Protein AF-0000000077129316 (afdb_homodimer)

Solvent-accessible surface area (backbone atoms only — not comparable to full-atom values): 23374 Å² total; per-residue (Å²): 130,84,72,77,82,68,62,64,57,57,51,45,49,50,49,18,53,50,47,42,53,47,41,49,47,36,53,72,68,58,65,62,60,47,60,69,57,19,52,53,37,31,63,49,48,45,65,70,37,45,63,59,32,37,52,39,28,24,30,49,26,36,42,50,39,54,54,48,51,60,60,28,46,76,72,67,43,60,66,49,45,25,17,53,50,45,46,47,33,35,72,48,49,32,31,49,52,39,42,51,44,37,24,29,46,49,22,16,46,44,6,24,52,38,9,49,32,36,58,69,45,48,53,60,52,38,48,72,72,70,44,58,59,55,46,69,60,40,42,19,44,22,52,20,34,16,57,42,32,25,56,50,26,55,54,23,43,53,42,12,51,51,36,22,39,50,46,37,33,76,74,68,68,40,55,54,65,52,32,52,51,20,19,60,71,64,49,50,73,63,41,55,51,50,24,32,51,50,11,29,53,38,20,32,51,27,31,30,39,7,42,32,32,3,62,65,27,55,70,54,50,65,19,22,29,49,24,20,26,48,26,28,41,51,33,55,46,47,46,32,53,52,46,32,53,51,47,63,71,78,101,129,85,72,74,65,73,60,71,61,59,58,47,50,52,48,18,54,49,47,43,53,48,41,50,47,35,54,71,67,57,62,62,60,48,60,70,55,19,52,53,37,31,63,48,50,43,66,71,37,45,63,59,32,37,54,39,27,25,30,48,26,35,42,51,39,54,54,48,50,61,59,29,46,75,73,68,43,60,66,49,44,26,17,52,50,43,45,47,33,35,71,46,48,31,33,48,50,40,42,52,44,37,24,27,46,50,21,18,46,46,6,23,52,38,9,49,32,36,57,70,45,48,55,60,51,39,49,71,72,70,41,57,58,57,46,69,59,39,42,20,43,22,53,21,34,17,58,42,33,25,54,50,25,54,53,22,41,53,42,12,50,50,36,22,39,52,47,36,32,77,73,66,68,41,56,52,63,53,33,52,52,21,19,60,71,63,47,50,73,62,42,56,50,50,24,32,50,51,11,29,53,39,19,31,52,28,31,29,38,6,42,32,33,3,64,66,28,54,70,55,49,65,19,21,28,50,26,21,24,48,26,28,41,50,34,57,45,48,46,35,53,51,47,33,53,50,47,61,70,77,100

Organism: Micromonas pusilla (strain CCMP1545) (NCBI:txid564608)

pLDDT: mean 88.72, std 12.31, range [22.89, 98.31]

InterPro domains:
  IPR003453 ABC transport permease subunit MlaE, proteobacteria [TIGR00056] (14-251)
  IPR030802 ABC transporter permease MalE [PF02405] (39-249)
  IPR030802 ABC transporter permease MalE [PTHR30188] (3-251)

Structure (mmCIF, N/CA/C/O backbone):
data_AF-0000000077129316-model_v1
#
loop_
_entity.id
_entity.type
_entity.pdbx_description
1 polymer 'ATP-binding cassette superfamily'
#
loop_
_atom_site.group_PDB
_atom_site.id
_atom_site.type_symbol
_atom_site.label_atom_id
_atom_site.label_alt_id
_atom_site.label_comp_id
_atom_site.label_asym_id
_atom_site.label_entity_id
_atom_site.label_seq_id
_atom_site.pdbx_PDB_ins_code
_atom_site.Cartn_x
_atom_site.Cartn_y
_atom_site.Cartn_z
_atom_site.occupancy
_atom_site.B_iso_or_equiv
_atom_site.auth_seq_id
_atom_site.auth_comp_id
_atom_site.auth_asym_id
_atom_site.auth_atom_id
_atom_site.pdbx_PDB_model_num
ATOM 1 N N . LEU A 1 1 ? 2.566 14.398 36 1 24.39 1 LEU A N 1
ATOM 2 C CA . LEU A 1 1 ? 1.622 13.336 35.688 1 24.39 1 LEU A CA 1
ATOM 3 C C . LEU A 1 1 ? 1.562 13.078 34.188 1 24.39 1 LEU A C 1
ATOM 5 O O . LEU A 1 1 ? 1.204 13.969 33.406 1 24.39 1 LEU A O 1
ATOM 9 N N . ASN A 1 2 ? 2.455 12.398 33.594 1 27.98 2 ASN A N 1
ATOM 10 C CA . ASN A 1 2 ? 2.764 12.125 32.188 1 27.98 2 ASN A CA 1
ATOM 11 C C . ASN A 1 2 ? 1.556 11.555 31.438 1 27.98 2 ASN A C 1
ATOM 13 O O . ASN A 1 2 ? 1.04 10.5 31.812 1 27.98 2 ASN A O 1
ATOM 17 N N . GLU A 1 3 ? 0.613 12.352 31.188 1 29.86 3 GLU A N 1
ATOM 18 C CA . GLU A 1 3 ? -0.755 12.078 30.75 1 29.86 3 GLU A CA 1
ATOM 19 C C . GLU A 1 3 ? -0.796 10.969 29.719 1 29.86 3 GLU A C 1
ATOM 21 O O . GLU A 1 3 ? -0.114 11.047 28.688 1 29.86 3 GLU A O 1
ATOM 26 N N . TRP A 1 4 ? -0.824 9.859 30.078 1 33.97 4 TRP A N 1
ATOM 27 C CA . TRP A 1 4 ? -1.091 8.633 29.344 1 33.97 4 TRP A CA 1
ATOM 28 C C . TRP A 1 4 ? -1.929 8.914 28.094 1 33.97 4 TRP A C 1
ATOM 30 O O . TRP A 1 4 ? -3.029 9.461 28.188 1 33.97 4 TRP A O 1
ATOM 40 N N . GLU A 1 5 ? -1.495 9.523 27.094 1 37.78 5 GLU A N 1
ATOM 41 C CA . GLU A 1 5 ? -2.133 9.805 25.812 1 37.78 5 GLU A CA 1
ATOM 42 C C . GLU A 1 5 ? -2.736 8.547 25.203 1 37.78 5 GLU A C 1
ATOM 44 O O . GLU A 1 5 ? -2.086 7.855 24.406 1 37.78 5 GLU A O 1
ATOM 49 N N . PRO A 1 6 ? -2.916 7.438 25.875 1 42.78 6 PRO A N 1
ATOM 50 C CA . PRO A 1 6 ? -3.541 6.18 25.469 1 42.78 6 PRO A CA 1
ATOM 51 C C . PRO A 1 6 ? -4.766 6.391 24.578 1 42.78 6 PRO A C 1
ATOM 53 O O . PRO A 1 6 ? -4.926 5.699 23.562 1 42.78 6 PRO A O 1
ATOM 56 N N . PRO A 1 7 ? -6.148 6.824 25.016 1 55.03 7 PRO A N 1
ATOM 57 C CA . PRO A 1 7 ? -7.613 6.754 24.984 1 55.03 7 PRO A CA 1
ATOM 58 C C . PRO A 1 7 ? -8.211 7.395 23.75 1 55.03 7 PRO A C 1
ATOM 60 O O . PRO A 1 7 ? -9.328 7.051 23.344 1 55.03 7 PRO A O 1
ATOM 63 N N . LYS A 1 8 ? -7.562 8.258 23.297 1 68.94 8 LYS A N 1
ATOM 64 C CA . LYS A 1 8 ? -8.125 9.023 22.188 1 68.94 8 LYS A CA 1
ATOM 65 C C . LYS A 1 8 ? -8.219 8.164 20.922 1 68.94 8 LYS A C 1
ATOM 67 O O . LYS A 1 8 ? -9.203 8.25 20.188 1 68.94 8 LYS A O 1
ATOM 72 N N . PHE A 1 9 ? -7.25 7.125 20.891 1 72.56 9 PHE A N 1
ATOM 73 C CA . PHE A 1 9 ? -7.238 6.266 19.703 1 72.56 9 PHE A CA 1
ATOM 74 C C . PHE A 1 9 ? -8.438 5.324 19.719 1 72.56 9 PHE A C 1
ATOM 76 O O . PHE A 1 9 ? -9.086 5.129 18.688 1 72.56 9 PHE A O 1
ATOM 83 N N . VAL A 1 10 ? -8.758 4.773 20.859 1 71.06 10 VAL A N 1
ATOM 84 C CA . VAL A 1 10 ? -9.875 3.842 20.984 1 71.06 10 VAL A CA 1
ATOM 85 C C . VAL A 1 10 ? -11.188 4.57 20.688 1 71.06 10 VAL A C 1
ATOM 87 O O . VAL A 1 10 ? -12.039 4.055 19.969 1 71.06 10 VAL A O 1
ATOM 90 N N . TRP A 1 11 ? -11.211 5.715 21.234 1 72.06 11 TRP A N 1
ATOM 91 C CA . TRP A 1 11 ? -12.43 6.496 21.031 1 72.06 11 TRP A CA 1
ATOM 92 C C . TRP A 1 11 ? -12.578 6.883 19.562 1 72.06 11 TRP A C 1
ATOM 94 O O . TRP A 1 11 ? -13.688 6.832 19.016 1 72.06 11 TRP A O 1
ATOM 104 N N . ARG A 1 12 ? -11.539 7.207 18.953 1 81.75 12 ARG A N 1
ATOM 105 C CA . ARG A 1 12 ? -11.594 7.609 17.562 1 81.75 12 ARG A CA 1
ATOM 106 C C . ARG A 1 12 ? -11.945 6.426 16.656 1 81.75 12 ARG A C 1
ATOM 108 O O . ARG A 1 12 ? -12.68 6.578 15.68 1 81.75 12 ARG A O 1
ATOM 115 N N . THR A 1 13 ? -11.453 5.309 17.125 1 77.12 13 THR A N 1
ATOM 116 C CA . THR A 1 13 ? -11.758 4.105 16.375 1 77.12 13 THR A CA 1
ATOM 117 C C . THR A 1 13 ? -13.227 3.721 16.516 1 77.12 13 THR A C 1
ATOM 119 O O . THR A 1 13 ? -13.883 3.355 15.547 1 77.12 13 THR A O 1
ATOM 122 N N . LEU A 1 14 ? -13.68 3.84 17.719 1 74.75 14 LEU A N 1
ATOM 123 C CA . LEU A 1 14 ? -15.086 3.553 17.969 1 74.75 14 LEU A CA 1
ATOM 124 C C . LEU A 1 14 ? -15.977 4.527 17.203 1 74.75 14 LEU A C 1
ATOM 126 O O . LEU A 1 14 ? -17 4.129 16.641 1 74.75 14 LEU A O 1
ATOM 130 N N . TYR A 1 15 ? -15.586 5.777 17.234 1 78.5 15 TYR A N 1
ATOM 131 C CA . TYR A 1 15 ? -16.328 6.793 16.5 1 78.5 15 TYR A CA 1
ATOM 132 C C . TYR A 1 15 ? -16.359 6.469 15.008 1 78.5 15 TYR A C 1
ATOM 134 O O . TYR A 1 15 ? -17.391 6.617 14.352 1 78.5 15 TYR A O 1
ATOM 142 N N . THR A 1 16 ? -15.281 6.023 14.484 1 81.81 16 THR A N 1
ATOM 143 C CA . THR A 1 16 ? -15.195 5.691 13.07 1 81.81 16 THR A CA 1
ATOM 144 C C . THR A 1 16 ? -16.109 4.512 12.734 1 81.81 16 THR A C 1
ATOM 146 O O . THR A 1 16 ? -16.75 4.5 11.68 1 81.81 16 THR A O 1
ATOM 149 N N . LEU A 1 17 ? -16.125 3.59 13.594 1 79.94 17 LEU A N 1
ATOM 150 C CA . LEU A 1 17 ? -17.016 2.445 13.383 1 79.94 17 LEU A CA 1
ATOM 151 C C . LEU A 1 17 ? -18.469 2.871 13.414 1 79.94 17 LEU A C 1
ATOM 153 O O . LEU A 1 17 ? -19.281 2.391 12.617 1 79.94 17 LEU A O 1
ATOM 157 N N . LEU A 1 18 ? -18.781 3.73 14.359 1 78.31 18 LEU A N 1
ATOM 158 C CA . LEU A 1 18 ? -20.125 4.27 14.453 1 78.31 18 LEU A CA 1
ATOM 159 C C . LEU A 1 18 ? -20.469 5.074 13.203 1 78.31 18 LEU A C 1
ATOM 161 O O . LEU A 1 18 ? -21.609 5.004 12.703 1 78.31 18 LEU A O 1
ATOM 165 N N . LEU A 1 19 ? -19.516 5.781 12.797 1 79.94 19 LEU A N 1
ATOM 166 C CA . LEU A 1 19 ? -19.719 6.586 11.594 1 79.94 19 LEU A CA 1
ATOM 167 C C . LEU A 1 19 ? -20.031 5.699 10.391 1 79.94 19 LEU A C 1
ATOM 169 O O . LEU A 1 19 ? -20.859 6.047 9.547 1 79.94 19 LEU A O 1
ATOM 173 N N . LEU A 1 20 ? -19.312 4.648 10.367 1 78.5 20 LEU A N 1
ATOM 174 C CA . LEU A 1 20 ? -19.562 3.699 9.289 1 78.5 20 LEU A CA 1
ATOM 175 C C . LEU A 1 20 ? -21 3.201 9.328 1 78.5 20 LEU A C 1
ATOM 177 O O . LEU A 1 20 ? -21.688 3.16 8.297 1 78.5 20 LEU A O 1
ATOM 181 N N . GLY A 1 21 ? -21.438 2.834 10.469 1 76.06 21 GLY A N 1
ATOM 182 C CA . GLY A 1 21 ? -22.828 2.402 10.633 1 76.06 21 GLY A CA 1
ATOM 183 C C . GLY A 1 21 ? -23.828 3.479 10.289 1 76.06 21 GLY A C 1
ATOM 184 O O . GLY A 1 21 ? -24.844 3.201 9.641 1 76.06 21 GLY A O 1
ATOM 185 N N . LEU A 1 22 ? -23.516 4.656 10.633 1 74.88 22 LEU A N 1
ATOM 186 C CA . LEU A 1 22 ? -24.406 5.781 10.367 1 74.88 22 LEU A CA 1
ATOM 187 C C . LEU A 1 22 ? -24.484 6.078 8.875 1 74.88 22 LEU A C 1
ATOM 189 O O . LEU A 1 22 ? -25.562 6.359 8.344 1 74.88 22 LEU A O 1
ATOM 193 N N . VAL A 1 23 ? -23.391 6.043 8.273 1 75.31 23 VAL A N 1
ATOM 194 C CA . VAL A 1 23 ? -23.359 6.328 6.844 1 75.31 23 VAL A CA 1
ATOM 195 C C . VAL A 1 23 ? -24.125 5.254 6.086 1 75.31 23 VAL A C 1
ATOM 197 O O . VAL A 1 23 ? -24.906 5.566 5.172 1 75.31 23 VAL A O 1
ATOM 200 N N . ILE A 1 24 ? -23.906 4.078 6.543 1 75.19 24 ILE A N 1
ATOM 201 C CA . ILE A 1 24 ? -24.641 2.984 5.91 1 75.19 24 ILE A CA 1
ATOM 202 C C . ILE A 1 24 ? -26.141 3.182 6.102 1 75.19 24 ILE A C 1
ATOM 204 O O . ILE A 1 24 ? -26.906 3.035 5.156 1 75.19 24 ILE A O 1
ATOM 208 N N . LYS A 1 25 ? -26.531 3.537 7.266 1 74.81 25 LYS A N 1
ATOM 209 C CA . LYS A 1 25 ? -27.953 3.758 7.57 1 74.81 25 LYS A CA 1
ATOM 210 C C . LYS A 1 25 ? -28.5 4.938 6.781 1 74.81 25 LYS A C 1
ATOM 212 O O . LYS A 1 25 ? -29.594 4.863 6.227 1 74.81 25 LYS A O 1
ATOM 217 N N . ARG A 1 26 ? -27.797 5.934 6.684 1 72.62 26 ARG A N 1
ATOM 218 C CA . ARG A 1 26 ? -28.25 7.16 6.039 1 72.62 26 ARG A CA 1
ATOM 219 C C . ARG A 1 26 ? -28.297 7 4.523 1 72.62 26 ARG A C 1
ATOM 221 O O . ARG A 1 26 ? -29.234 7.461 3.873 1 72.62 26 ARG A O 1
ATOM 228 N N . VAL A 1 27 ? -27.281 6.418 4.016 1 68.69 27 VAL A N 1
ATOM 229 C CA . VAL A 1 27 ? -27.203 6.266 2.566 1 68.69 27 VAL A CA 1
ATOM 230 C C . VAL A 1 27 ? -28.188 5.199 2.098 1 68.69 27 VAL A C 1
ATOM 232 O O . VAL A 1 27 ? -28.891 5.387 1.097 1 68.69 27 VAL A O 1
ATOM 235 N N . VAL A 1 28 ? -28.188 4.148 2.832 1 66.81 28 VAL A N 1
ATOM 236 C CA . VAL A 1 28 ? -29.031 3.029 2.404 1 66.81 28 VAL A CA 1
ATOM 237 C C . VAL A 1 28 ? -30.484 3.293 2.783 1 66.81 28 VAL A C 1
ATOM 239 O O . VAL A 1 28 ? -31.391 3.055 1.983 1 66.81 28 VAL A O 1
ATOM 242 N N . TRP A 1 29 ? -30.641 3.926 3.877 1 65.44 29 TRP A N 1
ATOM 243 C CA . TRP A 1 29 ? -32 3.99 4.383 1 65.44 29 TRP A CA 1
ATOM 244 C C . TRP A 1 29 ? -32.625 5.34 4.07 1 65.44 29 TRP A C 1
ATOM 246 O O . TRP A 1 29 ? -33.812 5.41 3.668 1 65.44 29 TRP A O 1
ATOM 256 N N . GLN A 1 30 ? -31.891 6.391 4.18 1 66.75 30 GLN A N 1
ATOM 257 C CA . GLN A 1 30 ? -32.562 7.684 4.145 1 66.75 30 GLN A CA 1
ATOM 258 C C . GLN A 1 30 ? -32.344 8.383 2.807 1 66.75 30 GLN A C 1
ATOM 260 O O . GLN A 1 30 ? -33.031 9.367 2.498 1 66.75 30 GLN A O 1
ATOM 265 N N . ARG A 1 31 ? -31.75 7.82 2.035 1 64.69 31 ARG A N 1
ATOM 266 C CA . ARG A 1 31 ? -31.5 8.344 0.696 1 64.69 31 ARG A CA 1
ATOM 267 C C . ARG A 1 31 ? -31.203 9.844 0.744 1 64.69 31 ARG A C 1
ATOM 269 O O . ARG A 1 31 ? -31.688 10.609 -0.09 1 64.69 31 ARG A O 1
ATOM 276 N N . LYS A 1 32 ? -30.703 10.336 1.882 1 69.56 32 LYS A N 1
ATOM 277 C CA . LYS A 1 32 ? -30.328 11.742 1.987 1 69.56 32 LYS A CA 1
ATOM 278 C C . LYS A 1 32 ? -28.906 11.969 1.482 1 69.56 32 LYS A C 1
ATOM 280 O O . LYS A 1 32 ? -27.953 11.961 2.266 1 69.56 32 LYS A O 1
ATOM 285 N N . LEU A 1 33 ? -28.781 11.742 0.318 1 73.56 33 LEU A N 1
ATOM 286 C CA . LEU A 1 33 ? -27.484 11.922 -0.323 1 73.56 33 LEU A CA 1
ATOM 287 C C . LEU A 1 33 ? -27.5 13.141 -1.244 1 73.56 33 LEU A C 1
ATOM 289 O O . LEU A 1 33 ? -28.406 13.289 -2.066 1 73.56 33 LEU A O 1
ATOM 293 N N . ASN A 1 34 ? -26.672 14.047 -0.86 1 78.94 34 ASN A N 1
ATOM 294 C CA . ASN A 1 34 ? -26.5 15.164 -1.786 1 78.94 34 ASN A CA 1
ATOM 295 C C . ASN A 1 34 ? -25.781 14.727 -3.062 1 78.94 34 ASN A C 1
ATOM 297 O O . ASN A 1 34 ? -24.547 14.664 -3.102 1 78.94 34 ASN A O 1
ATOM 301 N N . MET A 1 35 ? -26.547 14.516 -4.039 1 82.06 35 MET A N 1
ATOM 302 C CA . MET A 1 35 ? -26.031 13.961 -5.285 1 82.06 35 MET A CA 1
ATOM 303 C C . MET A 1 35 ? -25.062 14.922 -5.953 1 82.06 35 MET A C 1
ATOM 305 O O . MET A 1 35 ? -24.078 14.492 -6.566 1 82.06 35 MET A O 1
ATOM 309 N N . ALA A 1 36 ? -25.312 16.156 -5.766 1 83.06 36 ALA A N 1
ATOM 310 C CA . ALA A 1 36 ? -24.422 17.156 -6.367 1 83.06 36 ALA A CA 1
ATOM 311 C C . ALA A 1 36 ? -23.031 17.078 -5.754 1 83.06 36 ALA A C 1
ATOM 313 O O . ALA A 1 36 ? -22.031 17.078 -6.473 1 83.06 36 ALA A O 1
ATOM 314 N N . GLN A 1 37 ? -23.047 16.969 -4.488 1 84.12 37 GLN A N 1
ATOM 315 C CA . GLN A 1 37 ? -21.781 16.875 -3.787 1 84.12 37 GLN A CA 1
ATOM 316 C C . GLN A 1 37 ? -21.094 15.539 -4.078 1 84.12 37 GLN A C 1
ATOM 318 O O . GLN A 1 37 ? -19.859 15.477 -4.176 1 84.12 37 GLN A O 1
ATOM 323 N N . THR A 1 38 ? -21.859 14.562 -4.266 1 86.06 38 THR A N 1
ATOM 324 C CA . THR A 1 38 ? -21.312 13.242 -4.559 1 86.06 38 THR A CA 1
ATOM 325 C C . THR A 1 38 ? -20.641 13.227 -5.926 1 86.06 38 THR A C 1
ATOM 327 O O . THR A 1 38 ? -19.531 12.711 -6.066 1 86.06 38 THR A O 1
ATOM 330 N N . ILE A 1 39 ? -21.219 13.812 -6.84 1 86.88 39 ILE A N 1
ATOM 331 C CA . ILE A 1 39 ? -20.688 13.867 -8.195 1 86.88 39 ILE A CA 1
ATOM 332 C C . ILE A 1 39 ? -19.391 14.688 -8.203 1 86.88 39 ILE A C 1
ATOM 334 O O . ILE A 1 39 ? -18.438 14.344 -8.883 1 86.88 39 ILE A O 1
ATOM 338 N N . GLN A 1 40 ? -19.391 15.703 -7.465 1 85.75 40 GLN A N 1
ATOM 339 C CA . GLN A 1 40 ? -18.188 16.531 -7.352 1 85.75 40 GLN A CA 1
ATOM 340 C C . GLN A 1 40 ? -17.047 15.758 -6.707 1 85.75 40 GLN A C 1
ATOM 342 O O . GLN A 1 40 ? -15.891 15.891 -7.121 1 85.75 40 GLN A O 1
ATOM 347 N N . GLN A 1 41 ? -17.438 14.992 -5.773 1 86.19 41 GLN A N 1
ATOM 348 C CA . GLN A 1 41 ? -16.422 14.195 -5.098 1 86.19 41 GLN A CA 1
ATOM 349 C C . GLN A 1 41 ? -15.891 13.094 -6.012 1 86.19 41 GLN A C 1
ATOM 351 O O . GLN A 1 41 ? -14.695 12.789 -5.996 1 86.19 41 GLN A O 1
ATOM 356 N N . ILE A 1 42 ? -16.734 12.531 -6.766 1 84.69 42 ILE A N 1
ATOM 357 C CA . ILE A 1 42 ? -16.328 11.508 -7.719 1 84.69 42 ILE A CA 1
ATOM 358 C C . ILE A 1 42 ? -15.359 12.117 -8.734 1 84.69 42 ILE A C 1
ATOM 360 O O . ILE A 1 42 ? -14.344 11.516 -9.086 1 84.69 42 ILE A O 1
ATOM 364 N N . ALA A 1 43 ? -15.625 13.281 -9.117 1 84.25 43 ALA A N 1
ATOM 365 C CA . ALA A 1 43 ? -14.82 13.984 -10.109 1 84.25 43 ALA A CA 1
ATOM 366 C C . ALA A 1 43 ? -13.445 14.336 -9.539 1 84.25 43 ALA A C 1
ATOM 368 O O . ALA A 1 43 ? -12.484 14.523 -10.297 1 84.25 43 ALA A O 1
ATOM 369 N N . ARG A 1 44 ? -13.391 14.359 -8.344 1 84.5 44 ARG A N 1
ATOM 370 C CA . ARG A 1 44 ? -12.117 14.648 -7.695 1 84.5 44 ARG A CA 1
ATOM 371 C C . ARG A 1 44 ? -11.352 13.359 -7.406 1 84.5 44 ARG A C 1
ATOM 373 O O . ARG A 1 44 ? -10.148 13.273 -7.676 1 84.5 44 ARG A O 1
ATOM 380 N N . VAL A 1 45 ? -12.016 12.383 -6.969 1 86.38 45 VAL A N 1
ATOM 381 C CA . VAL A 1 45 ? -11.406 11.125 -6.539 1 86.38 45 VAL A CA 1
ATOM 382 C C . VAL A 1 45 ? -10.828 10.391 -7.746 1 86.38 45 VAL A C 1
ATOM 384 O O . VAL A 1 45 ? -9.703 9.883 -7.695 1 86.38 45 VAL A O 1
ATOM 387 N N . GLY A 1 46 ? -11.602 10.367 -8.828 1 84.06 46 GLY A N 1
ATOM 388 C CA . GLY A 1 46 ? -11.227 9.617 -10.008 1 84.06 46 GLY A CA 1
ATOM 389 C C . GLY A 1 46 ? -9.914 10.078 -10.625 1 84.06 46 GLY A C 1
ATOM 390 O O . GLY A 1 46 ? -8.93 9.344 -10.625 1 84.06 46 GLY A O 1
ATOM 391 N N . PRO A 1 47 ? -9.836 11.297 -11 1 82 47 PRO A N 1
ATOM 392 C CA . PRO A 1 47 ? -8.625 11.789 -11.656 1 82 47 PRO A CA 1
ATOM 393 C C . PRO A 1 47 ? -7.422 11.844 -10.719 1 82 47 PRO A C 1
ATOM 395 O O . PRO A 1 47 ? -6.293 11.594 -11.148 1 82 47 PRO A O 1
ATOM 398 N N . ASP A 1 48 ? -7.672 12.102 -9.523 1 85.12 48 ASP A N 1
ATOM 399 C CA . ASP A 1 48 ? -6.586 12.227 -8.555 1 85.12 48 ASP A CA 1
ATOM 400 C C . ASP A 1 48 ? -5.918 10.883 -8.305 1 85.12 48 ASP A C 1
ATOM 402 O O . ASP A 1 48 ? -4.727 10.82 -8 1 85.12 48 ASP A O 1
ATOM 406 N N . THR A 1 49 ? -6.703 9.805 -8.445 1 91.38 49 THR A N 1
ATOM 407 C CA . THR A 1 49 ? -6.176 8.484 -8.109 1 91.38 49 THR A CA 1
ATOM 408 C C . THR A 1 49 ? -5.816 7.707 -9.367 1 91.38 49 THR A C 1
ATOM 410 O O . THR A 1 49 ? -4.98 6.801 -9.328 1 91.38 49 THR A O 1
ATOM 413 N N . LEU A 1 50 ? -6.379 8.078 -10.477 1 93.56 50 LEU A N 1
ATOM 414 C CA . LEU A 1 50 ? -6.285 7.293 -11.703 1 93.56 50 LEU A CA 1
ATOM 415 C C . LEU A 1 50 ? -4.836 7.176 -12.172 1 93.56 50 LEU A C 1
ATOM 417 O O . LEU A 1 50 ? -4.352 6.074 -12.43 1 93.56 50 LEU A O 1
ATOM 421 N N . GLY A 1 51 ? -4.18 8.289 -12.312 1 94.06 51 GLY A N 1
ATOM 422 C CA . GLY A 1 51 ? -2.805 8.281 -12.781 1 94.06 51 GLY A CA 1
ATOM 423 C C . GLY A 1 51 ? -1.886 7.43 -11.922 1 94.06 51 GLY A C 1
ATOM 424 O O . GLY A 1 51 ? -1.134 6.602 -12.438 1 94.06 51 GLY A O 1
ATOM 425 N N . VAL A 1 52 ? -1.935 7.594 -10.625 1 94.19 52 VAL A N 1
ATOM 426 C CA . VAL A 1 52 ? -1.069 6.883 -9.688 1 94.19 52 VAL A CA 1
ATOM 427 C C . VAL A 1 52 ? -1.426 5.398 -9.68 1 94.19 52 VAL A C 1
ATOM 429 O O . VAL A 1 52 ? -0.54 4.539 -9.656 1 94.19 52 VAL A O 1
ATOM 432 N N . ALA A 1 53 ? -2.691 5.109 -9.758 1 96.38 53 ALA A N 1
ATOM 433 C CA . ALA A 1 53 ? -3.148 3.721 -9.75 1 96.38 53 ALA A CA 1
ATOM 434 C C . ALA A 1 53 ? -2.711 2.986 -11.008 1 96.38 53 ALA A C 1
ATOM 436 O O . ALA A 1 53 ? -2.287 1.83 -10.953 1 96.38 53 ALA A O 1
ATOM 437 N N . MET A 1 54 ? -2.846 3.66 -12.117 1 96.44 54 MET A N 1
ATOM 438 C CA . MET A 1 54 ? -2.445 3.041 -13.375 1 96.44 54 MET A CA 1
ATOM 439 C C . MET A 1 54 ? -0.943 2.781 -13.398 1 96.44 54 MET A C 1
ATOM 441 O O . MET A 1 54 ? -0.5 1.711 -13.82 1 96.44 54 MET A O 1
ATOM 445 N N . LEU A 1 55 ? -0.231 3.711 -12.938 1 96.5 55 LEU A N 1
ATOM 446 C CA . LEU A 1 55 ? 1.221 3.574 -12.922 1 96.5 55 LEU A CA 1
ATOM 447 C C . LEU A 1 55 ? 1.65 2.451 -11.984 1 96.5 55 LEU A C 1
ATOM 449 O O . LEU A 1 55 ? 2.469 1.606 -12.352 1 96.5 55 LEU A O 1
ATOM 453 N N . THR A 1 56 ? 1.12 2.455 -10.828 1 96.81 56 THR A N 1
ATOM 454 C CA . THR A 1 56 ? 1.462 1.443 -9.836 1 96.81 56 THR A CA 1
ATOM 455 C C . THR A 1 56 ? 1.053 0.053 -10.312 1 96.81 56 THR A C 1
ATOM 457 O O . THR A 1 56 ? 1.804 -0.911 -10.156 1 96.81 56 THR A O 1
ATOM 460 N N . SER A 1 57 ? -0.092 -0.001 -10.93 1 97.62 57 SER A N 1
ATOM 461 C CA . SER A 1 57 ? -0.571 -1.29 -11.422 1 97.62 57 SER A CA 1
ATOM 462 C C . SER A 1 57 ? 0.305 -1.812 -12.555 1 97.62 57 SER A C 1
ATOM 464 O O . SER A 1 57 ? 0.495 -3.021 -12.695 1 97.62 57 SER A O 1
ATOM 466 N N . SER A 1 58 ? 0.758 -0.937 -13.375 1 97.88 58 SER A N 1
ATOM 467 C CA . SER A 1 58 ? 1.643 -1.35 -14.461 1 97.88 58 SER A CA 1
ATOM 468 C C . SER A 1 58 ? 2.932 -1.961 -13.922 1 97.88 58 SER A C 1
ATOM 470 O O . SER A 1 58 ? 3.359 -3.023 -14.375 1 97.88 58 SER A O 1
ATOM 472 N N . PHE A 1 59 ? 3.484 -1.387 -12.93 1 97.81 59 PHE A N 1
ATOM 473 C CA . PHE A 1 59 ? 4.742 -1.886 -12.391 1 97.81 59 PHE A CA 1
ATOM 474 C C . PHE A 1 59 ? 4.516 -3.156 -11.578 1 97.81 59 PHE A C 1
ATOM 476 O O . PHE A 1 59 ? 5.352 -4.062 -11.594 1 97.81 59 PHE A O 1
ATOM 483 N N . VAL A 1 60 ? 3.43 -3.186 -10.875 1 96.94 60 VAL A N 1
ATOM 484 C CA . VAL A 1 60 ? 3.096 -4.402 -10.141 1 96.94 60 VAL A CA 1
ATOM 485 C C . VAL A 1 60 ? 2.893 -5.555 -11.117 1 96.94 60 VAL A C 1
ATOM 487 O O . VAL A 1 60 ? 3.363 -6.672 -10.883 1 96.94 60 VAL A O 1
ATOM 490 N N . GLY A 1 61 ? 2.18 -5.227 -12.211 1 97.44 61 GLY A N 1
ATOM 491 C CA . GLY A 1 61 ? 1.99 -6.238 -13.242 1 97.44 61 GLY A CA 1
ATOM 492 C C . GLY A 1 61 ? 3.295 -6.75 -13.82 1 97.44 61 GLY A C 1
ATOM 493 O O . GLY A 1 61 ? 3.473 -7.957 -14 1 97.44 61 GLY A O 1
ATOM 494 N N . MET A 1 62 ? 4.172 -5.891 -14.086 1 97.56 62 MET A N 1
ATOM 495 C CA . MET A 1 62 ? 5.453 -6.273 -14.672 1 97.56 62 MET A CA 1
ATOM 496 C C . MET A 1 62 ? 6.281 -7.09 -13.688 1 97.56 62 MET A C 1
ATOM 498 O O . MET A 1 62 ? 6.938 -8.055 -14.078 1 97.56 62 MET A O 1
ATOM 502 N N . VAL A 1 63 ? 6.242 -6.703 -12.438 1 97 63 VAL A N 1
ATOM 503 C CA . VAL A 1 63 ? 7.02 -7.398 -11.422 1 97 63 VAL A CA 1
ATOM 504 C C . VAL A 1 63 ? 6.516 -8.836 -11.273 1 97 63 VAL A C 1
ATOM 506 O O . VAL A 1 63 ? 7.312 -9.773 -11.203 1 97 63 VAL A O 1
ATOM 509 N N . PHE A 1 64 ? 5.227 -9.016 -11.258 1 96.5 64 PHE A N 1
ATOM 510 C CA . PHE A 1 64 ? 4.68 -10.359 -11.125 1 96.5 64 PHE A CA 1
ATOM 511 C C . PHE A 1 64 ? 4.887 -11.164 -12.398 1 96.5 64 PHE A C 1
ATOM 513 O O . PHE A 1 64 ? 5.012 -12.383 -12.359 1 96.5 64 PHE A O 1
ATOM 520 N N . THR A 1 65 ? 4.934 -10.438 -13.492 1 96.81 65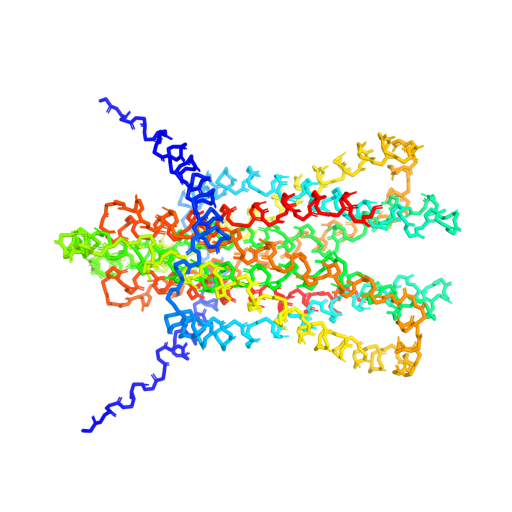 THR A N 1
ATOM 521 C CA . THR A 1 65 ? 5.262 -11.117 -14.742 1 96.81 65 THR A CA 1
ATOM 522 C C . THR A 1 65 ? 6.676 -11.688 -14.695 1 96.81 65 THR A C 1
ATOM 524 O O . THR A 1 65 ? 6.914 -12.82 -15.125 1 96.81 65 THR A O 1
ATOM 527 N N . ILE A 1 66 ? 7.617 -10.945 -14.188 1 95.56 66 ILE A N 1
ATOM 528 C CA . ILE A 1 66 ? 8.992 -11.406 -14.039 1 95.56 66 ILE A CA 1
ATOM 529 C C . ILE A 1 66 ? 9.023 -12.664 -13.172 1 95.56 66 ILE A C 1
ATOM 531 O O . ILE A 1 66 ? 9.656 -13.664 -13.539 1 95.56 66 ILE A O 1
ATOM 535 N N . GLN A 1 67 ? 8.289 -12.641 -12.094 1 93.12 67 GLN A N 1
ATOM 536 C CA . GLN A 1 67 ? 8.305 -13.758 -11.148 1 93.12 67 GLN A CA 1
ATOM 537 C C . GLN A 1 67 ? 7.621 -14.984 -11.742 1 93.12 67 GLN A C 1
ATOM 539 O O . GLN A 1 67 ? 8.117 -16.109 -11.586 1 93.12 67 GLN A O 1
ATOM 544 N N . PHE A 1 68 ? 6.508 -14.797 -12.406 1 93.19 68 PHE A N 1
ATOM 545 C CA . PHE A 1 68 ? 5.766 -15.922 -12.953 1 93.19 68 PHE A CA 1
ATOM 546 C C . PHE A 1 68 ? 6.5 -16.531 -14.141 1 93.19 68 PHE A C 1
ATOM 548 O O . PHE A 1 68 ? 6.57 -17.75 -14.281 1 93.19 68 PHE A O 1
ATOM 555 N N . CYS A 1 69 ? 7.105 -15.711 -14.977 1 93.19 69 CYS A N 1
ATOM 556 C CA . CYS A 1 69 ? 7.852 -16.219 -16.125 1 93.19 69 CYS A CA 1
ATOM 557 C C . CYS A 1 69 ? 9.102 -16.953 -15.672 1 93.19 69 CYS A C 1
ATOM 559 O O . CYS A 1 69 ? 9.445 -18 -16.219 1 93.19 69 CYS A O 1
ATOM 561 N N . LYS A 1 70 ? 9.727 -16.453 -14.688 1 90.88 70 LYS A N 1
ATOM 562 C CA . LYS A 1 70 ? 10.938 -17.094 -14.18 1 90.88 70 LYS A CA 1
ATOM 563 C C . LYS A 1 70 ? 10.641 -18.453 -13.578 1 90.88 70 LYS A C 1
ATOM 565 O O . LYS A 1 70 ? 11.375 -19.422 -13.805 1 90.88 70 LYS A O 1
ATOM 570 N N . GLU A 1 71 ? 9.57 -18.594 -12.891 1 87.31 71 GLU A N 1
ATOM 571 C CA . GLU A 1 71 ? 9.281 -19.812 -12.141 1 87.31 71 GLU A CA 1
ATOM 572 C C . GLU A 1 71 ? 8.578 -20.844 -13.016 1 87.31 71 GLU A C 1
ATOM 574 O O . GLU A 1 71 ? 8.883 -22.031 -12.953 1 87.31 71 GLU A O 1
ATOM 579 N N . PHE A 1 72 ? 7.738 -20.422 -13.914 1 89.5 72 PHE A N 1
ATOM 580 C CA . PHE A 1 72 ? 6.891 -21.375 -14.625 1 89.5 72 PHE A CA 1
ATOM 581 C C . PHE A 1 72 ? 7.496 -21.734 -15.977 1 89.5 72 PHE A C 1
ATOM 583 O O . PHE A 1 72 ? 7.195 -22.781 -16.547 1 89.5 72 PHE A O 1
ATOM 590 N N . SER A 1 73 ? 8.328 -20.844 -16.469 1 87.94 73 SER A N 1
ATOM 591 C CA . SER A 1 73 ? 9.031 -21.203 -17.688 1 87.94 73 SER A CA 1
ATOM 592 C C . SER A 1 73 ? 10.031 -22.312 -17.438 1 87.94 73 SER A C 1
ATOM 594 O O . SER A 1 73 ? 10.273 -23.156 -18.328 1 87.94 73 SER A O 1
ATOM 596 N N . LYS A 1 74 ? 10.578 -22.359 -16.266 1 86.62 74 LYS A N 1
ATOM 597 C CA . LYS A 1 74 ? 11.562 -23.391 -15.891 1 86.62 74 LYS A CA 1
ATOM 598 C C . LYS A 1 74 ? 10.938 -24.781 -15.914 1 86.62 74 LYS A C 1
ATOM 600 O O . LYS A 1 74 ? 11.625 -25.766 -16.188 1 86.62 74 LYS A O 1
ATOM 605 N N . VAL A 1 75 ? 9.656 -24.828 -15.703 1 86.5 75 VAL A N 1
ATOM 606 C CA . VAL A 1 75 ? 9 -26.141 -15.648 1 86.5 75 VAL A CA 1
ATOM 607 C C . VAL A 1 75 ? 8.117 -26.328 -16.891 1 86.5 75 VAL A C 1
ATOM 609 O O . VAL A 1 75 ? 7.27 -27.219 -16.922 1 86.5 75 VAL A O 1
ATOM 612 N N . GLY A 1 76 ? 8.203 -25.453 -17.828 1 86.88 76 GLY A N 1
ATOM 613 C CA . GLY A 1 76 ? 7.543 -25.594 -19.109 1 86.88 76 GLY A CA 1
ATOM 614 C C . GLY A 1 76 ? 6.074 -25.219 -19.078 1 86.88 76 GLY A C 1
ATOM 615 O O . GLY A 1 76 ? 5.301 -25.609 -19.953 1 86.88 76 GLY A O 1
ATOM 616 N N . LEU A 1 77 ? 5.672 -24.5 -18.109 1 87.5 77 LEU A N 1
ATOM 617 C CA . LEU A 1 77 ? 4.27 -24.141 -17.953 1 87.5 77 LEU A CA 1
ATOM 618 C C . LEU A 1 77 ? 4.027 -22.703 -18.375 1 87.5 77 LEU A C 1
ATOM 620 O O . LEU A 1 77 ? 3.42 -21.922 -17.625 1 87.5 77 LEU A O 1
ATOM 624 N N . THR A 1 78 ? 4.473 -22.375 -19.578 1 90.88 78 THR A N 1
ATOM 625 C CA . THR A 1 78 ? 4.355 -21.016 -20.062 1 90.88 78 THR A CA 1
ATOM 626 C C . THR A 1 78 ? 2.916 -20.703 -20.453 1 90.88 78 THR A C 1
ATOM 628 O O . THR A 1 78 ? 2.488 -19.547 -20.422 1 90.88 78 THR A O 1
ATOM 631 N N . ARG A 1 79 ? 2.158 -21.766 -20.688 1 91.31 79 ARG A N 1
ATOM 632 C CA . ARG A 1 79 ? 0.81 -21.609 -21.219 1 91.31 79 ARG A CA 1
ATOM 633 C C . ARG A 1 79 ? -0.17 -21.219 -20.109 1 91.31 79 ARG A C 1
ATOM 635 O O . ARG A 1 79 ? -1.297 -20.797 -20.406 1 91.31 79 ARG A O 1
ATOM 642 N N . VAL A 1 80 ? 0.223 -21.297 -18.891 1 92.5 80 VAL A N 1
ATOM 643 C CA . VAL A 1 80 ? -0.712 -21.016 -17.812 1 92.5 80 VAL A CA 1
ATOM 644 C C . VAL A 1 80 ? -0.394 -19.641 -17.203 1 92.5 80 VAL A C 1
ATOM 646 O O . VAL A 1 80 ? -1.13 -19.156 -16.344 1 92.5 80 VAL A O 1
ATOM 649 N N . ILE A 1 81 ? 0.629 -19.016 -17.672 1 94.56 81 ILE A N 1
ATOM 650 C CA . ILE A 1 81 ? 1.142 -17.797 -17.047 1 94.56 81 ILE A CA 1
ATOM 651 C C . ILE A 1 81 ? 0.095 -16.688 -17.156 1 94.56 81 ILE A C 1
ATOM 653 O O . ILE A 1 81 ? -0.169 -15.984 -16.172 1 94.56 81 ILE A O 1
ATOM 657 N N . GLY A 1 82 ? -0.516 -16.547 -18.328 1 95.75 82 GLY A N 1
ATOM 658 C CA . GLY A 1 82 ? -1.541 -15.539 -18.5 1 95.75 82 GLY A CA 1
ATOM 659 C C . GLY A 1 82 ? -2.717 -15.711 -17.562 1 95.75 82 GLY A C 1
ATOM 660 O O . GLY A 1 82 ? -3.232 -14.734 -17.016 1 95.75 82 GLY A O 1
ATOM 661 N N . GLY A 1 83 ? -3.137 -16.938 -17.391 1 95.44 83 GLY A N 1
ATOM 662 C CA . GLY A 1 83 ? -4.23 -17.234 -16.484 1 95.44 83 GLY A CA 1
ATOM 663 C C . GLY A 1 83 ? -3.893 -16.953 -15.031 1 95.44 83 GLY A C 1
ATOM 664 O O . GLY A 1 83 ? -4.707 -16.391 -14.297 1 95.44 83 GLY A O 1
ATOM 665 N N . LEU A 1 84 ? -2.688 -17.344 -14.672 1 93.94 84 LEU A N 1
ATOM 666 C CA . LEU A 1 84 ? -2.25 -17.125 -13.297 1 93.94 84 LEU A CA 1
ATOM 667 C C . LEU A 1 84 ? -2.141 -15.641 -12.984 1 93.94 84 LEU A C 1
ATOM 669 O O . LEU A 1 84 ? -2.518 -15.195 -11.891 1 93.94 84 LEU A O 1
ATOM 673 N N . LEU A 1 85 ? -1.651 -14.875 -13.898 1 96.56 85 LEU A N 1
ATOM 674 C CA . LEU A 1 85 ? -1.569 -13.422 -13.742 1 96.56 85 LEU A CA 1
ATOM 675 C C . LEU A 1 85 ? -2.959 -12.812 -13.625 1 96.56 85 LEU A C 1
ATOM 677 O O . LEU A 1 85 ? -3.213 -11.992 -12.742 1 96.56 85 LEU A O 1
ATOM 681 N N . GLY A 1 86 ? -3.814 -13.234 -14.508 1 97.06 86 GLY A N 1
ATOM 682 C CA . GLY A 1 86 ? -5.176 -12.727 -14.477 1 97.06 86 GLY A CA 1
ATOM 683 C C . GLY A 1 86 ? -5.875 -12.977 -13.148 1 97.06 86 GLY A C 1
ATOM 684 O O . GLY A 1 86 ? -6.512 -12.078 -12.602 1 97.06 86 GLY A O 1
ATOM 685 N N . LEU A 1 87 ? -5.707 -14.172 -12.648 1 95.69 87 LEU A N 1
ATOM 686 C CA . LEU A 1 87 ? -6.336 -14.547 -11.391 1 95.69 87 LEU A CA 1
ATOM 687 C C . LEU A 1 87 ? -5.738 -13.766 -10.227 1 95.69 87 LEU A C 1
ATOM 689 O O . LEU A 1 87 ? -6.469 -13.25 -9.375 1 95.69 87 LEU A O 1
ATOM 693 N N . ALA A 1 88 ? -4.434 -13.68 -10.219 1 95.69 88 ALA A N 1
ATOM 694 C CA . ALA A 1 88 ? -3.756 -12.945 -9.148 1 95.69 88 ALA A CA 1
ATOM 695 C C . ALA A 1 88 ? -4.168 -11.477 -9.141 1 95.69 88 ALA A C 1
ATOM 697 O O . ALA A 1 88 ? -4.398 -10.898 -8.078 1 95.69 88 ALA A O 1
ATOM 698 N N . PHE A 1 89 ? -4.301 -10.883 -10.32 1 97.62 89 PHE A N 1
ATOM 699 C CA . PHE A 1 89 ? -4.637 -9.469 -10.438 1 97.62 89 PHE A CA 1
ATOM 700 C C . PHE A 1 89 ? -6.078 -9.219 -10.016 1 97.62 89 PHE A C 1
ATOM 702 O O . PHE A 1 89 ? -6.344 -8.375 -9.164 1 97.62 89 PHE A O 1
ATOM 709 N N . THR A 1 90 ? -6.945 -10 -10.5 1 97.19 90 THR A N 1
ATOM 710 C CA . THR A 1 90 ? -8.367 -9.727 -10.305 1 97.19 90 THR A CA 1
ATOM 711 C C . THR A 1 90 ? -8.789 -10.078 -8.875 1 97.19 90 THR A C 1
ATOM 713 O O . THR A 1 90 ? -9.57 -9.352 -8.258 1 97.19 90 THR A O 1
ATOM 716 N N . ARG A 1 91 ? -8.242 -11.109 -8.336 1 96.12 91 ARG A N 1
ATOM 717 C CA . ARG A 1 91 ? -8.75 -11.602 -7.066 1 96.12 91 ARG A CA 1
ATOM 718 C C . ARG A 1 91 ? -8.086 -10.891 -5.895 1 96.12 91 ARG A C 1
ATOM 720 O O . ARG A 1 91 ? -8.68 -10.773 -4.816 1 96.12 91 ARG A O 1
ATOM 727 N N . GLU A 1 92 ? -6.887 -10.367 -6.121 1 95.56 92 GLU A N 1
ATOM 728 C CA . GLU A 1 92 ? -6.207 -9.852 -4.934 1 95.56 92 GLU A CA 1
ATOM 729 C C . GLU A 1 92 ? -5.434 -8.578 -5.246 1 95.56 92 GLU A C 1
ATOM 731 O O . GLU A 1 92 ? -5.695 -7.527 -4.656 1 95.56 92 GLU A O 1
ATOM 736 N N . LEU A 1 93 ? -4.562 -8.562 -6.258 1 96.94 93 LEU A N 1
ATOM 737 C CA . LEU A 1 93 ? -3.535 -7.535 -6.391 1 96.94 93 LEU A CA 1
ATOM 738 C C . LEU A 1 93 ? -4.145 -6.207 -6.832 1 96.94 93 LEU A C 1
ATOM 740 O O . LEU A 1 93 ? -3.922 -5.176 -6.199 1 96.94 93 LEU A O 1
ATOM 744 N N . THR A 1 94 ? -4.953 -6.238 -7.848 1 97.94 94 THR A N 1
ATOM 745 C CA . THR A 1 94 ? -5.426 -4.996 -8.453 1 97.94 94 THR A CA 1
ATOM 746 C C . THR A 1 94 ? -6.32 -4.23 -7.48 1 97.94 94 THR A C 1
ATOM 748 O O . THR A 1 94 ? -6.09 -3.049 -7.215 1 97.94 94 THR A O 1
ATOM 751 N N . PRO A 1 95 ? -7.367 -4.875 -6.918 1 98 95 PRO A N 1
ATOM 752 C CA . PRO A 1 95 ? -8.219 -4.102 -6.012 1 98 95 PRO A CA 1
ATOM 753 C C . PRO A 1 95 ? -7.469 -3.6 -4.781 1 98 95 PRO A C 1
ATOM 755 O O . PRO A 1 95 ? -7.75 -2.504 -4.285 1 98 95 PRO A O 1
ATOM 758 N N . VAL A 1 96 ? -6.547 -4.352 -4.312 1 98 96 VAL A N 1
ATOM 759 C CA . VAL A 1 96 ? -5.801 -3.979 -3.117 1 98 96 VAL A CA 1
ATOM 760 C C . VAL A 1 96 ? -4.871 -2.809 -3.434 1 98 96 VAL A C 1
ATOM 762 O O . VAL A 1 96 ? -4.777 -1.853 -2.66 1 98 96 VAL A O 1
ATOM 765 N N . ILE A 1 97 ? -4.219 -2.875 -4.578 1 97.5 97 ILE A N 1
ATOM 766 C CA . ILE A 1 97 ? -3.32 -1.797 -4.973 1 97.5 97 ILE A CA 1
ATOM 767 C C . ILE A 1 97 ? -4.113 -0.504 -5.152 1 97.5 97 ILE A C 1
ATOM 769 O O . ILE A 1 97 ? -3.68 0.564 -4.715 1 97.5 97 ILE A O 1
ATOM 773 N N . CYS A 1 98 ? -5.215 -0.6 -5.781 1 97.81 98 CYS A N 1
ATOM 774 C CA . CYS A 1 98 ? -6.062 0.571 -5.977 1 97.81 98 CYS A CA 1
ATOM 775 C C . CYS A 1 98 ? -6.531 1.133 -4.641 1 97.81 98 CYS A C 1
ATOM 777 O O . CYS A 1 98 ? -6.602 2.352 -4.465 1 97.81 98 CYS A O 1
ATOM 779 N N . ALA A 1 99 ? -6.852 0.257 -3.752 1 98.31 99 ALA A N 1
ATOM 780 C CA . ALA A 1 99 ? -7.297 0.683 -2.426 1 98.31 99 ALA A CA 1
ATOM 781 C C . ALA A 1 99 ? -6.176 1.39 -1.672 1 98.31 99 ALA A C 1
ATOM 783 O O . ALA A 1 99 ? -6.41 2.393 -0.993 1 98.31 99 ALA A O 1
ATOM 784 N N . ILE A 1 100 ? -4.992 0.845 -1.821 1 97.31 100 ILE A N 1
ATOM 785 C CA . ILE A 1 100 ? -3.844 1.432 -1.144 1 97.31 100 ILE A CA 1
ATOM 786 C C . ILE A 1 100 ? -3.576 2.83 -1.697 1 97.31 100 ILE A C 1
ATOM 788 O O . ILE A 1 100 ? -3.342 3.771 -0.936 1 97.31 100 ILE A O 1
ATOM 792 N N . VAL A 1 101 ? -3.66 2.967 -2.953 1 96.62 101 VAL A N 1
ATOM 793 C CA . VAL A 1 101 ? -3.445 4.258 -3.598 1 96.62 101 VAL A CA 1
ATOM 794 C C . VAL A 1 101 ? -4.551 5.23 -3.191 1 96.62 101 VAL A C 1
ATOM 796 O O . VAL A 1 101 ? -4.281 6.398 -2.906 1 96.62 101 VAL A O 1
ATOM 799 N N . LEU A 1 102 ? -5.734 4.723 -3.145 1 97.31 102 LEU A N 1
ATOM 800 C CA . LEU A 1 102 ? -6.855 5.559 -2.729 1 97.31 102 LEU A CA 1
ATOM 801 C C . LEU A 1 102 ? -6.676 6.039 -1.293 1 97.31 102 LEU A C 1
ATOM 803 O O . LEU A 1 102 ? -6.945 7.199 -0.983 1 97.31 102 LEU A O 1
ATOM 807 N N . ALA A 1 103 ? -6.266 5.164 -0.431 1 97 103 ALA A N 1
ATOM 808 C CA . ALA A 1 103 ? -6.043 5.516 0.97 1 97 103 ALA A CA 1
ATOM 809 C C . ALA A 1 103 ? -4.969 6.59 1.103 1 97 103 ALA A C 1
ATOM 811 O O . ALA A 1 103 ? -5.109 7.523 1.896 1 97 103 ALA A O 1
ATOM 812 N N . GLY A 1 104 ? -3.969 6.477 0.304 1 94.12 104 GLY A N 1
ATOM 813 C CA . GLY A 1 104 ? -2.857 7.41 0.378 1 94.12 104 GLY A CA 1
ATOM 814 C C . GLY A 1 104 ? -3.162 8.75 -0.267 1 94.12 104 GLY A C 1
ATOM 815 O O . GLY A 1 104 ? -2.707 9.789 0.21 1 94.12 104 GLY A O 1
ATOM 816 N N . ARG A 1 105 ? -3.881 8.711 -1.279 1 93.06 105 ARG A N 1
ATOM 817 C CA . ARG A 1 105 ? -4.102 9.938 -2.043 1 93.06 105 ARG A CA 1
ATOM 818 C C . ARG A 1 105 ? -5.391 10.625 -1.609 1 93.06 105 ARG A C 1
ATOM 820 O O . ARG A 1 105 ? -5.359 11.766 -1.136 1 93.06 105 ARG A O 1
ATOM 827 N N . VAL A 1 106 ? -6.426 9.953 -1.69 1 94.88 106 VAL A N 1
ATOM 828 C CA . VAL A 1 106 ? -7.734 10.547 -1.452 1 94.88 106 VAL A CA 1
ATOM 829 C C . VAL A 1 106 ? -8.078 10.453 0.033 1 94.88 106 VAL A C 1
ATOM 831 O O . VAL A 1 106 ? -8.586 11.414 0.619 1 94.88 106 VAL A O 1
ATOM 834 N N . GLY A 1 107 ? -7.848 9.305 0.625 1 95.12 107 GLY A N 1
ATOM 835 C CA . GLY A 1 107 ? -8.109 9.156 2.047 1 95.12 107 GLY A CA 1
ATOM 836 C C . GLY A 1 107 ? -7.355 10.156 2.9 1 95.12 107 GLY A C 1
ATOM 837 O O . GLY A 1 107 ? -7.934 10.781 3.789 1 95.12 107 GLY A O 1
ATOM 838 N N . SER A 1 108 ? -6.113 10.281 2.578 1 93.19 108 SER A N 1
ATOM 839 C CA . SER A 1 108 ? -5.285 11.234 3.312 1 93.19 108 SER A CA 1
ATOM 840 C C . SER A 1 108 ? -5.777 12.664 3.107 1 93.19 108 SER A C 1
ATOM 842 O O . SER A 1 108 ? -5.789 13.461 4.047 1 93.19 108 SER A O 1
ATOM 844 N N . ALA A 1 109 ? -6.168 13.016 1.937 1 91.81 109 ALA A N 1
ATOM 845 C CA . ALA A 1 109 ? -6.664 14.344 1.612 1 91.81 109 ALA A CA 1
ATOM 846 C C . ALA A 1 109 ? -7.965 14.641 2.352 1 91.81 109 ALA A C 1
ATOM 848 O O . ALA A 1 109 ? -8.18 15.758 2.828 1 91.81 109 ALA A O 1
ATOM 849 N N . ILE A 1 110 ? -8.805 13.664 2.408 1 93.75 110 ILE A N 1
ATOM 850 C CA . ILE A 1 110 ? -10.07 13.805 3.121 1 93.75 110 ILE A CA 1
ATOM 851 C C . ILE A 1 110 ? -9.797 14.07 4.602 1 93.75 110 ILE A C 1
ATOM 853 O O . ILE A 1 110 ? -10.375 14.992 5.188 1 93.75 110 ILE A O 1
ATOM 857 N N . ALA A 1 111 ? -8.906 13.32 5.176 1 93.94 111 ALA A N 1
ATOM 858 C CA . ALA A 1 111 ? -8.562 13.492 6.586 1 93.94 111 ALA A CA 1
ATOM 859 C C . ALA A 1 111 ? -7.941 14.859 6.84 1 93.94 111 ALA A C 1
ATOM 861 O O . ALA A 1 111 ? -8.25 15.508 7.844 1 93.94 111 ALA A O 1
ATOM 862 N N . ALA A 1 112 ? -7.109 15.289 5.953 1 90.62 112 ALA A N 1
ATOM 863 C CA . ALA A 1 112 ? -6.457 16.594 6.086 1 90.62 112 ALA A CA 1
ATOM 864 C C . ALA A 1 112 ? -7.473 17.734 5.977 1 90.62 112 ALA A C 1
ATOM 866 O O . ALA A 1 112 ? -7.418 18.688 6.746 1 90.62 112 ALA A O 1
ATOM 867 N N . GLU A 1 113 ? -8.312 17.656 5.023 1 90.81 113 GLU A N 1
ATOM 868 C CA . GLU A 1 113 ? -9.32 18.688 4.789 1 90.81 113 GLU A CA 1
ATOM 869 C C . GLU A 1 113 ? -10.289 18.797 5.961 1 90.81 113 GLU A C 1
ATOM 871 O O . GLU A 1 113 ? -10.547 19.891 6.469 1 90.81 113 GLU A O 1
ATOM 876 N N . LEU A 1 114 ? -10.859 17.688 6.355 1 91.5 114 LEU A N 1
ATOM 877 C CA . LEU A 1 114 ? -11.812 17.688 7.461 1 91.5 114 LEU A CA 1
ATOM 878 C C . LEU A 1 114 ? -11.117 18.031 8.773 1 91.5 114 LEU A C 1
ATOM 880 O O . LEU A 1 114 ? -11.711 18.672 9.641 1 91.5 114 LEU A O 1
ATOM 884 N N . GLY A 1 115 ? -9.883 17.547 8.898 1 90.56 115 GLY A N 1
ATOM 885 C CA . GLY A 1 115 ? -9.109 17.938 10.062 1 90.56 115 GLY A CA 1
ATOM 886 C C . GLY A 1 115 ? -8.867 19.438 10.156 1 90.56 115 GLY A C 1
ATOM 887 O O . GLY A 1 115 ? -8.992 20.016 11.234 1 90.56 115 GLY A O 1
ATOM 888 N N . THR A 1 116 ? -8.5 20.047 9.031 1 87.81 116 THR A N 1
ATOM 889 C CA . THR A 1 116 ? -8.297 21.484 8.984 1 87.81 116 THR A CA 1
ATOM 890 C C . THR A 1 116 ? -9.586 22.234 9.305 1 87.81 116 THR A C 1
ATOM 892 O O . THR A 1 116 ? -9.562 23.234 10.031 1 87.81 116 THR A O 1
ATOM 895 N N . MET A 1 117 ? -10.695 21.734 8.789 1 89 117 MET A N 1
ATOM 896 C CA . MET A 1 117 ? -11.992 22.344 9.07 1 89 117 MET A CA 1
ATOM 897 C C . MET A 1 117 ? -12.344 22.219 10.547 1 89 117 MET A C 1
ATOM 899 O O . MET A 1 117 ? -12.969 23.109 11.117 1 89 117 MET A O 1
ATOM 903 N N . GLN A 1 118 ? -11.938 21.156 11.125 1 88.94 118 GLN A N 1
ATOM 904 C CA . GLN A 1 118 ? -12.227 20.922 12.539 1 88.94 118 GLN A CA 1
ATOM 905 C C . GLN A 1 118 ? -11.406 21.844 13.43 1 88.94 118 GLN A C 1
ATOM 907 O O . GLN A 1 118 ? -11.93 22.422 14.383 1 88.94 118 GLN A O 1
ATOM 912 N N . VAL A 1 119 ? -10.164 22 13.102 1 85.94 119 VAL A N 1
ATOM 913 C CA . VAL A 1 119 ? -9.281 22.781 13.961 1 85.94 119 VAL A CA 1
ATOM 914 C C . VAL A 1 119 ? -9.562 24.266 13.766 1 85.94 119 VAL A C 1
ATOM 916 O O . VAL A 1 119 ? -9.297 25.078 14.664 1 85.94 119 VAL A O 1
ATOM 919 N N . SER A 1 120 ? -10.094 24.672 12.609 1 85.38 120 SER A N 1
ATOM 920 C CA . SER A 1 120 ? -10.469 26.047 12.359 1 85.38 120 SER A CA 1
ATOM 921 C C . SER A 1 120 ? -11.914 26.328 12.773 1 85.38 120 SER A C 1
ATOM 923 O O . SER A 1 120 ? -12.453 27.391 12.508 1 85.38 120 SER A O 1
ATOM 925 N N . GLU A 1 121 ? -12.625 25.312 13.258 1 81.5 121 GLU A N 1
ATOM 926 C CA . GLU A 1 121 ? -13.969 25.391 13.82 1 81.5 121 GLU A CA 1
ATOM 927 C C . GLU A 1 121 ? -15.016 25.578 12.734 1 81.5 121 GLU A C 1
ATOM 929 O O . GLU A 1 121 ? -16.109 26.094 13 1 81.5 121 GLU A O 1
ATOM 934 N N . GLN A 1 122 ? -14.617 25.234 11.602 1 78.81 122 GLN A N 1
ATOM 935 C CA . GLN A 1 122 ? -15.555 25.359 10.484 1 78.81 122 GLN A CA 1
ATOM 936 C C . GLN A 1 122 ? -16.656 24.312 10.578 1 78.81 122 GLN A C 1
ATOM 938 O O . GLN A 1 122 ? -17.781 24.562 10.141 1 78.81 122 GLN A O 1
ATOM 943 N N . VAL A 1 123 ? -16.406 23.219 11.125 1 75.94 123 VAL A N 1
ATOM 944 C CA . VAL A 1 123 ? -17.406 22.156 11.273 1 75.94 123 VAL A CA 1
ATOM 945 C C . VAL A 1 123 ? -18.469 22.594 12.273 1 75.94 123 VAL A C 1
ATOM 947 O O . VAL A 1 123 ? -19.656 22.359 12.062 1 75.94 123 VAL A O 1
ATOM 950 N N . ASP A 1 124 ? -18.047 23.25 13.242 1 75.31 124 ASP A N 1
ATOM 951 C CA . ASP A 1 124 ? -18.984 23.766 14.234 1 75.31 124 ASP A CA 1
ATOM 952 C C . ASP A 1 124 ? -19.859 24.875 13.641 1 75.31 124 ASP A C 1
ATOM 954 O O . ASP A 1 124 ? -21.031 25 13.992 1 75.31 124 ASP A O 1
ATOM 958 N N . GLN A 1 125 ? -19.25 25.531 12.727 1 74.88 125 GLN A N 1
ATOM 959 C CA . GLN A 1 125 ? -20.016 26.562 12.047 1 74.88 125 GLN A CA 1
ATOM 960 C C . GLN A 1 125 ? -21.109 25.969 11.172 1 74.88 125 GLN A C 1
ATOM 962 O O . GLN A 1 125 ? -22.219 26.516 11.094 1 74.88 125 GLN A O 1
ATOM 967 N N . LEU A 1 126 ? -20.891 24.797 10.617 1 73.31 126 LEU A N 1
ATOM 968 C CA . LEU A 1 126 ? -21.875 24.109 9.797 1 73.31 126 LEU A CA 1
ATOM 969 C C . LEU A 1 126 ? -23.031 23.578 10.656 1 73.31 126 LEU A C 1
ATOM 971 O O . LEU A 1 126 ? -24.188 23.641 10.25 1 73.31 126 LEU A O 1
ATOM 975 N N . ARG A 1 127 ? -22.75 23.219 11.766 1 73.94 127 ARG A N 1
ATOM 976 C CA . ARG A 1 127 ? -23.766 22.703 12.68 1 73.94 127 ARG A CA 1
ATOM 977 C C . ARG A 1 127 ? -24.703 23.828 13.133 1 73.94 127 ARG A C 1
ATOM 979 O O . ARG A 1 127 ? -25.906 23.625 13.266 1 73.94 127 ARG A O 1
ATOM 986 N N . THR A 1 128 ? -24.141 24.875 13.258 1 77.12 128 THR A N 1
ATOM 987 C CA . THR A 1 128 ? -24.938 26 13.727 1 77.12 128 THR A CA 1
ATOM 988 C C . THR A 1 128 ? -25.859 26.5 12.625 1 77.12 128 THR A C 1
ATOM 990 O O . THR A 1 128 ? -26.922 27.078 12.906 1 77.12 128 THR A O 1
ATOM 993 N N . LEU A 1 129 ? -25.5 26.266 11.406 1 76.38 129 LEU A N 1
ATOM 994 C CA . LEU A 1 129 ? -26.328 26.672 10.273 1 76.38 129 LEU A CA 1
ATOM 995 C C . LEU A 1 129 ? -27.406 25.641 9.969 1 76.38 129 LEU A C 1
ATOM 997 O O . LEU A 1 129 ? -28.203 25.812 9.047 1 76.38 129 LEU A O 1
ATOM 1001 N N . GLY A 1 130 ? -27.438 24.562 10.766 1 71.31 130 GLY A N 1
ATOM 1002 C CA . GLY A 1 130 ? -28.516 23.578 10.664 1 71.31 130 GLY A CA 1
ATOM 1003 C C . GLY A 1 130 ? -28.203 22.469 9.672 1 71.31 130 GLY A C 1
ATOM 1004 O O . GLY A 1 130 ? -29.094 21.688 9.328 1 71.31 130 GLY A O 1
ATOM 1005 N N . SER A 1 131 ? -27.078 22.625 9.156 1 70.62 131 SER A N 1
ATOM 1006 C CA . SER A 1 131 ? -26.719 21.547 8.227 1 70.62 131 SER A CA 1
ATOM 1007 C C . SER A 1 131 ? -26 20.406 8.945 1 70.62 131 SER A C 1
ATOM 1009 O O . SER A 1 131 ? -25.172 20.641 9.836 1 70.62 131 SER A O 1
ATOM 1011 N N . ASP A 1 132 ? -26.422 19.172 8.758 1 77.44 132 ASP A N 1
ATOM 1012 C CA . ASP A 1 132 ? -25.766 18.016 9.359 1 77.44 132 ASP A CA 1
ATOM 1013 C C . ASP A 1 132 ? -24.453 17.703 8.656 1 77.44 132 ASP A C 1
ATOM 1015 O O . ASP A 1 132 ? -24.438 17.312 7.492 1 77.44 132 ASP A O 1
ATOM 1019 N N . PRO A 1 133 ? -23.422 17.891 9.344 1 78.38 133 PRO A N 1
ATOM 1020 C CA . PRO A 1 133 ? -22.109 17.688 8.742 1 78.38 133 PRO A CA 1
ATOM 1021 C C . PRO A 1 133 ? -21.922 16.266 8.195 1 78.38 133 PRO A C 1
ATOM 1023 O O . PRO A 1 133 ? -21.172 16.078 7.23 1 78.38 133 PRO A O 1
ATOM 1026 N N . VAL A 1 134 ? -22.562 15.375 8.75 1 76.94 134 VAL A N 1
ATOM 1027 C CA . VAL A 1 134 ? -22.422 14 8.281 1 76.94 134 VAL A CA 1
ATOM 1028 C C . VAL A 1 134 ? -23.047 13.867 6.895 1 76.94 134 VAL A C 1
ATOM 1030 O O . VAL A 1 134 ? -22.484 13.211 6.016 1 76.94 134 VAL A O 1
ATOM 1033 N N . ASP A 1 135 ? -24.078 14.562 6.645 1 75.5 135 ASP A N 1
ATOM 1034 C CA . ASP A 1 135 ? -24.797 14.469 5.375 1 75.5 135 ASP A CA 1
ATOM 1035 C C . ASP A 1 135 ? -24.062 15.227 4.273 1 75.5 135 ASP A C 1
ATOM 1037 O O . ASP A 1 135 ? -24.062 14.812 3.113 1 75.5 135 ASP A O 1
ATOM 1041 N N . TYR A 1 136 ? -23.406 16.188 4.734 1 78.19 136 TYR A N 1
ATOM 1042 C CA . TYR A 1 136 ? -22.812 17.062 3.721 1 78.19 136 TYR A CA 1
ATOM 1043 C C . TYR A 1 136 ? -21.344 16.734 3.506 1 78.19 136 TYR A C 1
ATOM 1045 O O . TYR A 1 136 ? -20.812 16.891 2.4 1 78.19 136 TYR A O 1
ATOM 1053 N N . LEU A 1 137 ? -20.75 16.219 4.516 1 82 137 LEU A N 1
ATOM 1054 C CA . LEU A 1 137 ? -19.312 16.078 4.414 1 82 137 LEU A CA 1
ATOM 1055 C C . LEU A 1 137 ? -18.906 14.609 4.332 1 82 137 LEU A C 1
ATOM 1057 O O . LEU A 1 137 ? -17.953 14.258 3.627 1 82 137 LEU A O 1
ATOM 1061 N N . VAL A 1 138 ? -19.641 13.742 4.961 1 87.38 138 VAL A N 1
ATOM 1062 C CA . VAL A 1 138 ? -19.188 12.367 5.125 1 87.38 138 VAL A CA 1
ATOM 1063 C C . VAL A 1 138 ? -19.828 11.469 4.07 1 87.38 138 VAL A C 1
ATOM 1065 O O . VAL A 1 138 ? -19.141 10.805 3.299 1 87.38 138 VAL A O 1
ATOM 1068 N N . ALA A 1 139 ? -21.109 11.57 3.912 1 87.62 139 ALA A N 1
ATOM 1069 C CA . ALA A 1 139 ? -21.859 10.648 3.072 1 87.62 139 ALA A CA 1
ATOM 1070 C C . ALA A 1 139 ? -21.453 10.781 1.606 1 87.62 139 ALA A C 1
ATOM 1072 O O . ALA A 1 139 ? -21.203 9.781 0.931 1 87.62 139 ALA A O 1
ATOM 1073 N N . PRO A 1 140 ? -21.375 12 1.106 1 88.69 140 PRO A N 1
ATOM 1074 C CA . PRO A 1 140 ? -20.969 12.125 -0.298 1 88.69 140 PRO A CA 1
ATOM 1075 C C . PRO A 1 140 ? -19.578 11.57 -0.569 1 88.69 140 PRO A C 1
ATOM 1077 O O . PRO A 1 140 ? -19.344 10.977 -1.622 1 88.69 140 PRO A O 1
ATOM 1080 N N . ARG A 1 141 ? -18.688 11.734 0.359 1 92 141 ARG A N 1
ATOM 1081 C CA . ARG A 1 141 ? -17.312 11.258 0.199 1 92 141 ARG A CA 1
ATOM 1082 C C . ARG A 1 141 ? -17.266 9.734 0.23 1 92 141 ARG A C 1
ATOM 1084 O O . ARG A 1 141 ? -16.531 9.125 -0.554 1 92 141 ARG A O 1
ATOM 1091 N N . VAL A 1 142 ? -18.031 9.148 1.078 1 93.06 142 VAL A N 1
ATOM 1092 C CA . VAL A 1 142 ? -18.047 7.695 1.226 1 93.06 142 VAL A CA 1
ATOM 1093 C C . VAL A 1 142 ? -18.625 7.051 -0.034 1 93.06 142 VAL A C 1
ATOM 1095 O O . VAL A 1 142 ? -18.062 6.086 -0.558 1 93.06 142 VAL A O 1
ATOM 1098 N N . VAL A 1 143 ? -19.656 7.59 -0.567 1 91.62 143 VAL A N 1
ATOM 1099 C CA . VAL A 1 143 ? -20.281 7.051 -1.764 1 91.62 143 VAL A CA 1
ATOM 1100 C C . VAL A 1 143 ? -19.375 7.262 -2.973 1 91.62 143 VAL A C 1
ATOM 1102 O O . VAL A 1 143 ? -19.25 6.379 -3.822 1 91.62 143 VAL A O 1
ATOM 1105 N N . ALA A 1 144 ? -18.797 8.383 -3.035 1 93.81 144 ALA A N 1
ATOM 1106 C CA . ALA A 1 144 ? -17.906 8.688 -4.152 1 93.81 144 ALA A CA 1
ATOM 1107 C C . ALA A 1 144 ? -16.719 7.723 -4.188 1 93.81 144 ALA A C 1
ATOM 1109 O O . ALA A 1 144 ? -16.359 7.211 -5.25 1 93.81 144 ALA A O 1
ATOM 1110 N N . CYS A 1 145 ? -16.125 7.457 -3.037 1 95.56 145 CYS A N 1
ATOM 1111 C CA . CYS A 1 145 ? -14.977 6.551 -2.971 1 95.56 145 CYS A CA 1
ATOM 1112 C C . CYS A 1 145 ? -15.406 5.113 -3.242 1 95.56 145 CYS A C 1
ATOM 1114 O O . CYS A 1 145 ? -14.703 4.375 -3.934 1 95.56 145 CYS A O 1
ATOM 1116 N N . ALA A 1 146 ? -16.547 4.746 -2.746 1 94.88 146 ALA A N 1
ATOM 1117 C CA . ALA A 1 146 ? -17.062 3.393 -2.934 1 94.88 146 ALA A CA 1
ATOM 1118 C C . ALA A 1 146 ? -17.344 3.113 -4.406 1 94.88 146 ALA A C 1
ATOM 1120 O O . ALA A 1 146 ? -17.078 2.016 -4.898 1 94.88 146 ALA A O 1
ATOM 1121 N N . LEU A 1 147 ? -17.812 4.039 -5.082 1 94.31 147 LEU A N 1
ATOM 1122 C CA . LEU A 1 147 ? -18.188 3.85 -6.477 1 94.31 147 LEU A CA 1
ATOM 1123 C C . LEU A 1 147 ? -16.969 4.012 -7.395 1 94.31 147 LEU A C 1
ATOM 1125 O O . LEU A 1 147 ? -16.891 3.369 -8.445 1 94.31 147 LEU A O 1
ATOM 1129 N N . SER A 1 148 ? -16.094 4.836 -7.031 1 96.19 148 SER A N 1
ATOM 1130 C CA . SER A 1 148 ? -14.938 5.129 -7.879 1 96.19 148 SER A CA 1
ATOM 1131 C C . SER A 1 148 ? -13.945 3.975 -7.887 1 96.19 148 SER A C 1
ATOM 1133 O O . SER A 1 148 ? -13.273 3.734 -8.891 1 96.19 148 SER A O 1
ATOM 1135 N N . LEU A 1 149 ? -13.844 3.244 -6.805 1 97.38 149 LEU A N 1
ATOM 1136 C CA . LEU A 1 149 ? -12.773 2.258 -6.668 1 97.38 149 LEU A CA 1
ATOM 1137 C C . LEU A 1 149 ? -13.016 1.063 -7.582 1 97.38 149 LEU A C 1
ATOM 1139 O O . LEU A 1 149 ? -12.07 0.51 -8.156 1 97.38 149 LEU A O 1
ATOM 1143 N N . PRO A 1 150 ? -14.289 0.588 -7.746 1 97.5 150 PRO A N 1
ATOM 1144 C CA . PRO A 1 150 ? -14.516 -0.473 -8.734 1 97.5 150 PRO A CA 1
ATOM 1145 C C . PRO A 1 150 ? -14.125 -0.054 -10.148 1 97.5 150 PRO A C 1
ATOM 1147 O O . PRO A 1 150 ? -13.539 -0.844 -10.891 1 97.5 150 PRO A O 1
ATOM 1150 N N . ILE A 1 151 ? -14.422 1.106 -10.492 1 96.56 151 ILE A N 1
ATOM 1151 C CA . ILE A 1 151 ? -14.086 1.613 -11.82 1 96.56 151 ILE A CA 1
ATOM 1152 C C . ILE A 1 151 ? -12.57 1.698 -11.969 1 96.56 151 ILE A C 1
ATOM 1154 O O . ILE A 1 151 ? -12.016 1.27 -12.984 1 96.56 151 ILE A O 1
ATOM 1158 N N . LEU A 1 152 ? -11.977 2.221 -10.977 1 96.88 152 LEU A N 1
ATOM 1159 C CA . LEU A 1 152 ? -10.523 2.328 -10.984 1 96.88 152 LEU A CA 1
ATOM 1160 C C . LEU A 1 152 ? -9.875 0.95 -11.078 1 96.88 152 LEU A C 1
ATOM 1162 O O . LEU A 1 152 ? -8.852 0.785 -11.734 1 96.88 152 LEU A O 1
ATOM 1166 N N . SER A 1 153 ? -10.438 -0.007 -10.414 1 98 153 SER A N 1
ATOM 1167 C CA . SER A 1 153 ? -9.883 -1.356 -10.398 1 98 153 SER A CA 1
ATOM 1168 C C . SER A 1 153 ? -9.945 -1.993 -11.781 1 98 153 SER A C 1
ATOM 1170 O O . SER A 1 153 ? -9.008 -2.676 -12.203 1 98 153 SER A O 1
ATOM 1172 N N . VAL A 1 154 ? -11.039 -1.768 -12.469 1 97.88 154 VAL A N 1
ATOM 1173 C CA . VAL A 1 154 ? -11.188 -2.342 -13.797 1 97.88 154 VAL A CA 1
ATOM 1174 C C . VAL A 1 154 ? -10.172 -1.718 -14.75 1 97.88 154 VAL A C 1
ATOM 1176 O O . VAL A 1 154 ? -9.516 -2.424 -15.523 1 97.88 154 VAL A O 1
ATOM 1179 N N . VAL A 1 155 ? -10.031 -0.481 -14.68 1 97.81 155 VAL A N 1
ATOM 1180 C CA . VAL A 1 155 ? -9.078 0.215 -15.539 1 97.81 155 VAL A CA 1
ATOM 1181 C C . VAL A 1 155 ? -7.652 -0.225 -15.195 1 97.81 155 VAL A C 1
ATOM 1183 O O . VAL A 1 155 ? -6.848 -0.504 -16.078 1 97.81 155 VAL A O 1
ATOM 1186 N N . SER A 1 156 ? -7.367 -0.273 -13.938 1 98.06 156 SER A N 1
ATOM 1187 C CA . SER A 1 156 ? -6.035 -0.656 -13.484 1 98.06 156 SER A CA 1
ATOM 1188 C C . SER A 1 156 ? -5.719 -2.104 -13.844 1 98.06 156 SER A C 1
ATOM 1190 O O . SER A 1 156 ? -4.57 -2.441 -14.125 1 98.06 156 SER A O 1
ATOM 1192 N N . PHE A 1 157 ? -6.742 -2.945 -13.82 1 98.31 157 PHE A N 1
ATOM 1193 C CA . PHE A 1 157 ? -6.566 -4.332 -14.234 1 98.31 157 PHE A CA 1
ATOM 1194 C C . PHE A 1 157 ? -6.141 -4.406 -15.695 1 98.31 157 PHE A C 1
ATOM 1196 O O . PHE A 1 157 ? -5.203 -5.133 -16.031 1 98.31 157 PHE A O 1
ATOM 1203 N N . THR A 1 158 ? -6.812 -3.666 -16.484 1 98 158 THR A N 1
ATOM 1204 C CA . THR A 1 158 ? -6.527 -3.668 -17.922 1 98 158 THR A CA 1
ATOM 1205 C C . THR A 1 158 ? -5.109 -3.164 -18.188 1 98 158 THR A C 1
ATOM 1207 O O . THR A 1 158 ? -4.383 -3.742 -19 1 98 158 THR A O 1
ATOM 1210 N N . ILE A 1 159 ? -4.723 -2.172 -17.5 1 98 159 ILE A N 1
ATOM 1211 C CA . ILE A 1 159 ? -3.398 -1.589 -17.688 1 98 159 ILE A CA 1
ATOM 1212 C C . ILE A 1 159 ? -2.332 -2.539 -17.156 1 98 159 ILE A C 1
ATOM 1214 O O . ILE A 1 159 ? -1.259 -2.678 -17.75 1 98 159 ILE A O 1
ATOM 1218 N N . GLY A 1 160 ? -2.59 -3.109 -16.016 1 97.75 160 GLY A N 1
ATOM 1219 C CA . GLY A 1 160 ? -1.67 -4.09 -15.469 1 97.75 160 GLY A CA 1
ATOM 1220 C C . GLY A 1 160 ? -1.456 -5.285 -16.375 1 97.75 160 GLY A C 1
ATOM 1221 O O . GLY A 1 160 ? -0.323 -5.734 -16.562 1 97.75 160 GLY A O 1
ATOM 1222 N N . MET A 1 161 ? -2.529 -5.754 -16.953 1 98 161 MET A N 1
ATOM 1223 C CA . MET A 1 161 ? -2.438 -6.879 -17.875 1 98 161 MET A CA 1
ATOM 1224 C C . MET A 1 161 ? -1.68 -6.48 -19.141 1 98 161 MET A C 1
ATOM 1226 O O . MET A 1 161 ? -0.879 -7.262 -19.656 1 98 161 MET A O 1
ATOM 1230 N N . ALA A 1 162 ? -1.992 -5.328 -19.609 1 98.19 162 ALA A N 1
ATOM 1231 C CA . ALA A 1 162 ? -1.306 -4.836 -20.797 1 98.19 162 ALA A CA 1
ATOM 1232 C C . ALA A 1 162 ? 0.199 -4.742 -20.562 1 98.19 162 ALA A C 1
ATOM 1234 O O . ALA A 1 162 ? 0.994 -5.121 -21.438 1 98.19 162 ALA A O 1
ATOM 1235 N N . ALA A 1 163 ? 0.571 -4.23 -19.453 1 98.25 163 ALA A N 1
ATOM 1236 C CA . ALA A 1 163 ? 1.984 -4.125 -19.094 1 98.25 163 ALA A CA 1
ATOM 1237 C C . ALA A 1 163 ? 2.623 -5.508 -18.984 1 98.25 163 ALA A C 1
ATOM 1239 O O . ALA A 1 163 ? 3.775 -5.699 -19.391 1 98.25 163 ALA A O 1
ATOM 1240 N N . SER A 1 164 ? 1.873 -6.418 -18.453 1 97.81 164 SER A N 1
ATOM 1241 C CA . SER A 1 164 ? 2.355 -7.789 -18.312 1 97.81 164 SER A CA 1
ATOM 1242 C C . SER A 1 164 ? 2.576 -8.438 -19.672 1 97.81 164 SER A C 1
ATOM 1244 O O . SER A 1 164 ? 3.592 -9.102 -19.891 1 97.81 164 SER A O 1
ATOM 1246 N N . ILE A 1 165 ? 1.622 -8.242 -20.578 1 97.69 165 ILE A N 1
ATOM 1247 C CA . ILE A 1 165 ? 1.707 -8.797 -21.922 1 97.69 165 ILE A CA 1
ATOM 1248 C C . ILE A 1 165 ? 2.932 -8.234 -22.641 1 97.69 165 ILE A C 1
ATOM 1250 O O . ILE A 1 165 ? 3.686 -8.969 -23.281 1 97.69 165 ILE A O 1
ATOM 1254 N N . LEU A 1 166 ? 3.094 -6.992 -22.469 1 97.5 166 LEU A N 1
ATOM 1255 C CA . LEU A 1 166 ? 4.203 -6.312 -23.125 1 97.5 166 LEU A CA 1
ATOM 1256 C C . LEU A 1 166 ? 5.543 -6.844 -22.625 1 97.5 166 LEU A C 1
ATOM 1258 O O . LEU A 1 166 ? 6.43 -7.152 -23.422 1 97.5 166 LEU A O 1
ATOM 1262 N N . LEU A 1 167 ? 5.68 -6.992 -21.359 1 97.25 167 LEU A N 1
ATOM 1263 C CA . LEU A 1 167 ? 6.945 -7.441 -20.797 1 97.25 167 LEU A CA 1
ATOM 1264 C C . LEU A 1 167 ? 7.195 -8.914 -21.125 1 97.25 167 LEU A C 1
ATOM 1266 O O . LEU A 1 167 ? 8.328 -9.305 -21.406 1 97.25 167 LEU A O 1
ATOM 1270 N N . ALA A 1 168 ? 6.184 -9.672 -21.062 1 96.62 168 ALA A N 1
ATOM 1271 C CA . ALA A 1 168 ? 6.324 -11.094 -21.359 1 96.62 168 ALA A CA 1
ATOM 1272 C C . ALA A 1 168 ? 6.812 -11.305 -22.781 1 96.62 168 ALA A C 1
ATOM 1274 O O . ALA A 1 168 ? 7.629 -12.195 -23.047 1 96.62 168 ALA A O 1
ATOM 1275 N N . ASP A 1 169 ? 6.305 -10.508 -23.656 1 96.31 169 ASP A N 1
ATOM 1276 C CA . ASP A 1 169 ? 6.695 -10.602 -25.047 1 96.31 169 ASP A CA 1
ATOM 1277 C C . ASP A 1 169 ? 8.125 -10.109 -25.266 1 96.31 169 ASP A C 1
ATOM 1279 O O . ASP A 1 169 ? 8.945 -10.812 -25.844 1 96.31 169 ASP A O 1
ATOM 1283 N N . LEU A 1 170 ? 8.484 -9 -24.734 1 94.94 170 LEU A N 1
ATOM 1284 C CA . LEU A 1 170 ? 9.758 -8.336 -25 1 94.94 170 LEU A CA 1
ATOM 1285 C C . LEU A 1 170 ? 10.898 -9.078 -24.297 1 94.94 170 LEU A C 1
ATOM 1287 O O . LEU A 1 170 ? 11.992 -9.203 -24.859 1 94.94 170 LEU A O 1
ATOM 1291 N N . ARG A 1 171 ? 10.633 -9.656 -23.203 1 93.56 171 ARG A N 1
ATOM 1292 C CA . ARG A 1 171 ? 11.742 -10.188 -22.422 1 93.56 171 ARG A CA 1
ATOM 1293 C C . ARG A 1 171 ? 11.75 -11.711 -22.438 1 93.56 171 ARG A C 1
ATOM 1295 O O . ARG A 1 171 ? 12.82 -12.328 -22.391 1 93.56 171 ARG A O 1
ATOM 1302 N N . TYR A 1 172 ? 10.617 -12.312 -22.609 1 93.62 172 TYR A N 1
ATOM 1303 C CA . TYR A 1 172 ? 10.578 -13.758 -22.438 1 93.62 172 TYR A CA 1
ATOM 1304 C C . TYR A 1 172 ? 10.102 -14.445 -23.703 1 93.62 172 TYR A C 1
ATOM 1306 O O . TYR A 1 172 ? 10.023 -15.672 -23.766 1 93.62 172 TYR A O 1
ATOM 1314 N N . GLY A 1 173 ? 9.703 -13.68 -24.656 1 93.25 173 GLY A N 1
ATOM 1315 C CA . GLY A 1 173 ? 9.305 -14.219 -25.953 1 93.25 173 GLY A CA 1
ATOM 1316 C C . GLY A 1 173 ? 7.969 -14.938 -25.906 1 93.25 173 GLY A C 1
ATOM 1317 O O . GLY A 1 173 ? 7.703 -15.805 -26.75 1 93.25 173 GLY A O 1
ATOM 1318 N N . ILE A 1 174 ? 7.195 -14.688 -24.953 1 94.5 174 ILE A N 1
ATOM 1319 C CA . ILE A 1 174 ? 5.863 -15.273 -24.875 1 94.5 174 ILE A CA 1
ATOM 1320 C C . ILE A 1 174 ? 4.883 -14.438 -25.703 1 94.5 174 ILE A C 1
ATOM 1322 O O . ILE A 1 174 ? 4.746 -13.234 -25.469 1 94.5 174 ILE A O 1
ATOM 1326 N N . SER A 1 175 ? 4.191 -15.039 -26.5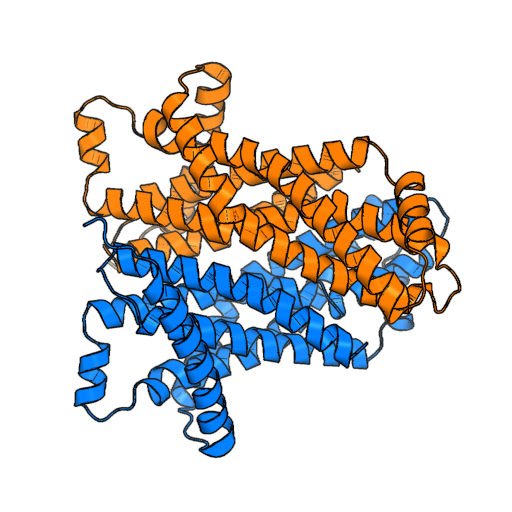94 1 95.06 175 SER A N 1
ATOM 1327 C CA . SER A 1 175 ? 3.285 -14.344 -27.5 1 95.06 175 SER A CA 1
ATOM 1328 C C . SER A 1 175 ? 2.145 -13.68 -26.734 1 95.06 175 SER A C 1
ATOM 1330 O O . SER A 1 175 ? 1.563 -14.273 -25.828 1 95.06 175 SER A O 1
ATOM 1332 N N . PRO A 1 176 ? 1.824 -12.492 -27.109 1 96.12 176 PRO A N 1
ATOM 1333 C CA . PRO A 1 176 ? 0.701 -11.797 -26.484 1 96.12 176 PRO A CA 1
ATOM 1334 C C . PRO A 1 176 ? -0.6 -12.594 -26.547 1 96.12 176 PRO A C 1
ATOM 1336 O O . PRO A 1 176 ? -1.368 -12.609 -25.578 1 96.12 176 PRO A O 1
ATOM 1339 N N . ASN A 1 177 ? -0.799 -13.258 -27.641 1 95.75 177 ASN A N 1
ATOM 1340 C CA . ASN A 1 177 ? -2.016 -14.047 -27.797 1 95.75 177 ASN A CA 1
ATOM 1341 C C . ASN A 1 177 ? -2.066 -15.203 -26.812 1 95.75 177 ASN A C 1
ATOM 1343 O O . ASN A 1 177 ? -3.141 -15.578 -26.328 1 95.75 177 ASN A O 1
ATOM 1347 N N . ALA A 1 178 ? -0.948 -15.75 -26.531 1 95 178 ALA A N 1
ATOM 1348 C CA . ALA A 1 178 ? -0.886 -16.859 -25.578 1 95 178 ALA A CA 1
ATOM 1349 C C . ALA A 1 178 ? -1.294 -16.406 -24.172 1 95 178 ALA A C 1
ATOM 1351 O O . ALA A 1 178 ? -1.988 -17.125 -23.453 1 95 178 ALA A O 1
ATOM 1352 N N . ILE A 1 179 ? -0.873 -15.211 -23.859 1 95.94 179 ILE A N 1
ATOM 1353 C CA . ILE A 1 179 ? -1.188 -14.688 -22.531 1 95.94 179 ILE A CA 1
ATOM 1354 C C . ILE A 1 179 ? -2.676 -14.352 -22.453 1 95.94 179 ILE A C 1
ATOM 1356 O O . ILE A 1 179 ? -3.342 -14.695 -21.469 1 95.94 179 ILE A O 1
ATOM 1360 N N . VAL A 1 180 ? -3.146 -13.734 -23.469 1 96.31 180 VAL A N 1
ATOM 1361 C CA . VAL A 1 180 ? -4.551 -13.328 -23.484 1 96.31 180 VAL A CA 1
ATOM 1362 C C . VAL A 1 180 ? -5.445 -14.57 -23.516 1 96.31 180 VAL A C 1
ATOM 1364 O O . VAL A 1 180 ? -6.457 -14.617 -22.812 1 96.31 180 VAL A O 1
ATOM 1367 N N . ASP A 1 181 ? -5.105 -15.578 -24.297 1 96.38 181 ASP A N 1
ATOM 1368 C CA . ASP A 1 181 ? -5.875 -16.812 -24.375 1 96.38 181 ASP A CA 1
ATOM 1369 C C . ASP A 1 181 ? -5.875 -17.562 -23.031 1 96.38 181 ASP A C 1
ATOM 1371 O O . ASP A 1 181 ? -6.906 -18.078 -22.609 1 96.38 181 ASP A O 1
ATOM 1375 N N . SER A 1 182 ? -4.75 -17.578 -22.438 1 96.06 182 SER A N 1
ATOM 1376 C CA . SER A 1 182 ? -4.625 -18.203 -21.125 1 96.06 182 SER A CA 1
ATOM 1377 C C . SER A 1 182 ? -5.461 -17.484 -20.078 1 96.06 182 SER A C 1
ATOM 1379 O O . SER A 1 182 ? -6.141 -18.109 -19.266 1 96.06 182 SER A O 1
ATOM 1381 N N . ALA A 1 183 ? -5.391 -16.219 -20.109 1 96.19 183 ALA A N 1
ATOM 1382 C CA . ALA A 1 183 ? -6.184 -15.414 -19.172 1 96.19 183 ALA A CA 1
ATOM 1383 C C . ALA A 1 183 ? -7.676 -15.641 -19.391 1 96.19 183 ALA A C 1
ATOM 1385 O O . ALA A 1 183 ? -8.438 -15.773 -18.438 1 96.19 183 ALA A O 1
ATOM 1386 N N . ALA A 1 184 ? -8.078 -15.656 -20.641 1 95.19 184 ALA A N 1
ATOM 1387 C CA . ALA A 1 184 ? -9.484 -15.867 -20.984 1 95.19 184 ALA A CA 1
ATOM 1388 C C . ALA A 1 184 ? -9.953 -17.25 -20.531 1 95.19 184 ALA A C 1
ATOM 1390 O O . ALA A 1 184 ? -11.109 -17.422 -20.141 1 95.19 184 ALA A O 1
ATOM 1391 N N . LYS A 1 185 ? -9.094 -18.188 -20.578 1 94.25 185 LYS A N 1
ATOM 1392 C CA . LYS A 1 185 ? -9.414 -19.562 -20.219 1 94.25 185 LYS A CA 1
ATOM 1393 C C . LYS A 1 185 ? -9.617 -19.703 -18.719 1 94.25 185 LYS A C 1
ATOM 1395 O O . LYS A 1 185 ? -10.516 -20.422 -18.266 1 94.25 185 LYS A O 1
ATOM 1400 N N . TYR A 1 186 ? -8.875 -19 -17.969 1 92.94 186 TYR A N 1
ATOM 1401 C CA . TYR A 1 186 ? -8.852 -19.25 -16.531 1 92.94 186 TYR A CA 1
ATOM 1402 C C . TYR A 1 186 ? -9.688 -18.219 -15.781 1 92.94 186 TYR A C 1
ATOM 1404 O O . TYR A 1 186 ? -10.195 -18.484 -14.695 1 92.94 186 TYR A O 1
ATOM 1412 N N . LEU A 1 187 ? -9.836 -17.047 -16.375 1 94.56 187 LEU A N 1
ATOM 1413 C CA . LEU A 1 187 ? -10.594 -15.984 -15.727 1 94.56 187 LEU A CA 1
ATOM 1414 C C . LEU A 1 187 ? -12.086 -16.156 -15.984 1 94.56 187 LEU A C 1
ATOM 1416 O O . LEU A 1 187 ? -12.508 -16.391 -17.125 1 94.56 187 LEU A O 1
ATOM 1420 N N . GLU A 1 188 ? -12.812 -16.062 -14.914 1 94.25 188 GLU A N 1
ATOM 1421 C CA . GLU A 1 188 ? -14.273 -16.078 -15.008 1 94.25 188 GLU A CA 1
ATOM 1422 C C . GLU A 1 188 ? -14.859 -14.695 -14.742 1 94.25 188 GLU A C 1
ATOM 1424 O O . GLU A 1 188 ? -14.219 -13.859 -14.094 1 94.25 188 GLU A O 1
ATOM 1429 N N . THR A 1 189 ? -16.016 -14.469 -15.227 1 93.38 189 THR A N 1
ATOM 1430 C CA . THR A 1 189 ? -16.703 -13.195 -15.023 1 93.38 189 THR A CA 1
ATOM 1431 C C . THR A 1 189 ? -16.906 -12.922 -13.531 1 93.38 189 THR A C 1
ATOM 1433 O O . THR A 1 189 ? -16.906 -11.773 -13.102 1 93.38 189 THR A O 1
ATOM 1436 N N . SER A 1 190 ? -17.016 -13.977 -12.828 1 95.44 190 SER A N 1
ATOM 1437 C CA . SER A 1 190 ? -17.203 -13.836 -11.391 1 95.44 190 SER A CA 1
ATOM 1438 C C . SER A 1 190 ? -15.977 -13.219 -10.734 1 95.44 190 SER A C 1
ATOM 1440 O O . SER A 1 190 ? -16.094 -12.523 -9.719 1 95.44 190 SER A O 1
ATOM 1442 N N . ASP A 1 191 ? -14.805 -13.469 -11.32 1 96.25 191 ASP A N 1
ATOM 1443 C CA . ASP A 1 191 ? -13.578 -12.891 -10.773 1 96.25 191 ASP A CA 1
ATOM 1444 C C . ASP A 1 191 ? -13.594 -11.367 -10.891 1 96.25 191 ASP A C 1
ATOM 1446 O O . ASP A 1 191 ? -13.18 -10.672 -9.961 1 96.25 191 ASP A O 1
ATOM 1450 N N . ILE A 1 192 ? -14.078 -10.898 -11.984 1 96.31 192 ILE A N 1
ATOM 1451 C CA . ILE A 1 192 ? -14.172 -9.461 -12.188 1 96.31 192 ILE A CA 1
ATOM 1452 C C . ILE A 1 192 ? -15.227 -8.875 -11.258 1 96.31 192 ILE A C 1
ATOM 1454 O O . ILE A 1 192 ? -15.055 -7.77 -10.734 1 96.31 192 ILE A O 1
ATOM 1458 N N . GLY A 1 193 ? -16.297 -9.602 -11.094 1 97.06 193 GLY A N 1
ATOM 1459 C CA . GLY A 1 193 ? -17.328 -9.18 -10.148 1 97.06 193 GLY A CA 1
ATOM 1460 C C . GLY A 1 193 ? -16.812 -9.047 -8.727 1 97.06 193 GLY A C 1
ATOM 1461 O O . GLY A 1 193 ? -17.094 -8.07 -8.039 1 97.06 193 GLY A O 1
ATOM 1462 N N . VAL A 1 194 ? -16.078 -10.031 -8.312 1 96.69 194 VAL A N 1
ATOM 1463 C CA . VAL A 1 194 ? -15.531 -10.023 -6.961 1 96.69 194 VAL A CA 1
ATOM 1464 C C . VAL A 1 194 ? -14.547 -8.867 -6.812 1 96.69 194 VAL A C 1
ATOM 1466 O O . VAL A 1 194 ? -14.484 -8.227 -5.762 1 96.69 194 VAL A O 1
ATOM 1469 N N . MET A 1 195 ? -13.789 -8.586 -7.879 1 98.06 195 MET A N 1
ATOM 1470 C CA . MET A 1 195 ? -12.859 -7.457 -7.875 1 98.06 195 MET A CA 1
ATOM 1471 C C . MET A 1 195 ? -13.609 -6.148 -7.641 1 98.06 195 MET A C 1
ATOM 1473 O O . MET A 1 195 ? -13.164 -5.305 -6.859 1 98.06 195 MET A O 1
ATOM 1477 N N . CYS A 1 196 ? -14.711 -6.059 -8.25 1 98.12 196 CYS A N 1
ATOM 1478 C CA . CYS A 1 196 ? -15.523 -4.852 -8.125 1 98.12 196 CYS A CA 1
ATOM 1479 C C . CYS A 1 196 ? -16.141 -4.75 -6.738 1 98.12 196 CYS A C 1
ATOM 1481 O O . CYS A 1 196 ? -16.203 -3.662 -6.16 1 98.12 196 CYS A O 1
ATOM 1483 N N . VAL A 1 197 ? -16.562 -5.852 -6.207 1 97.88 197 VAL A N 1
ATOM 1484 C CA . VAL A 1 197 ? -17.156 -5.867 -4.871 1 97.88 197 VAL A CA 1
ATOM 1485 C C . VAL A 1 197 ? -16.094 -5.5 -3.832 1 97.88 197 VAL A C 1
ATOM 1487 O O . VAL A 1 197 ? -16.375 -4.738 -2.904 1 97.88 197 VAL A O 1
ATOM 1490 N N . LYS A 1 198 ? -14.945 -6.094 -3.992 1 98.06 198 LYS A N 1
ATOM 1491 C CA . LYS A 1 198 ? -13.852 -5.727 -3.1 1 98.06 198 LYS A CA 1
ATOM 1492 C C . LYS A 1 198 ? -13.547 -4.234 -3.186 1 98.06 198 LYS A C 1
ATOM 1494 O O . LYS A 1 198 ? -13.336 -3.578 -2.164 1 98.06 198 LYS A O 1
ATOM 1499 N N . GLY A 1 199 ? -13.531 -3.734 -4.434 1 98.06 199 GLY A N 1
ATOM 1500 C CA . GLY A 1 199 ? -13.312 -2.307 -4.609 1 98.06 199 GLY A CA 1
ATOM 1501 C C . GLY A 1 199 ? -14.352 -1.453 -3.91 1 98.06 199 GLY A C 1
ATOM 1502 O O . GLY A 1 199 ? -14.016 -0.461 -3.262 1 98.06 199 GLY A O 1
ATOM 1503 N N . LEU A 1 200 ? -15.57 -1.833 -4.051 1 97.19 200 LEU A N 1
ATOM 1504 C CA . LEU A 1 200 ? -16.672 -1.122 -3.416 1 97.19 200 LEU A CA 1
ATOM 1505 C C . LEU A 1 200 ? -16.516 -1.108 -1.899 1 97.19 200 LEU A C 1
ATOM 1507 O O . LEU A 1 200 ? -16.672 -0.063 -1.264 1 97.19 200 LEU A O 1
ATOM 1511 N N . ALA A 1 201 ? -16.219 -2.211 -1.373 1 97.25 201 ALA A N 1
ATOM 1512 C CA . ALA A 1 201 ? -16.047 -2.346 0.072 1 97.25 201 ALA A CA 1
ATOM 1513 C C . ALA A 1 201 ? -14.844 -1.541 0.563 1 97.25 201 ALA A C 1
ATOM 1515 O O . ALA A 1 201 ? -14.938 -0.828 1.565 1 97.25 201 ALA A O 1
ATOM 1516 N N . PHE A 1 202 ? -13.719 -1.655 -0.165 1 98.25 202 PHE A N 1
ATOM 1517 C CA . PHE A 1 202 ? -12.508 -0.938 0.219 1 98.25 202 PHE A CA 1
ATOM 1518 C C . PHE A 1 202 ? -12.734 0.568 0.181 1 98.25 202 PHE A C 1
ATOM 1520 O O . PHE A 1 202 ? -12.344 1.283 1.107 1 98.25 202 PHE A O 1
ATOM 1527 N N . GLY A 1 203 ? -13.383 1.027 -0.884 1 96.94 203 GLY A N 1
ATOM 1528 C CA . GLY A 1 203 ? -13.641 2.451 -1.018 1 96.94 203 GLY A CA 1
ATOM 1529 C C . GLY A 1 203 ? -14.484 3.014 0.112 1 96.94 203 GLY A C 1
ATOM 1530 O O . GLY A 1 203 ? -14.18 4.082 0.647 1 96.94 203 GLY A O 1
ATOM 1531 N N . GLY A 1 204 ? -15.508 2.326 0.466 1 95 204 GLY A N 1
ATOM 1532 C CA . GLY A 1 204 ? -16.359 2.744 1.57 1 95 204 GLY A CA 1
ATOM 1533 C C . GLY A 1 204 ? -15.625 2.781 2.9 1 95 204 GLY A C 1
ATOM 1534 O O . GLY A 1 204 ? -15.758 3.742 3.66 1 95 204 GLY A O 1
ATOM 1535 N N . VAL A 1 205 ? -14.859 1.795 3.156 1 95.88 205 VAL A N 1
ATOM 1536 C CA . VAL A 1 205 ? -14.148 1.668 4.426 1 95.88 205 VAL A CA 1
ATOM 1537 C C . VAL A 1 205 ? -13.094 2.768 4.539 1 95.88 205 VAL A C 1
ATOM 1539 O O . VAL A 1 205 ? -12.977 3.412 5.582 1 95.88 205 VAL A O 1
ATOM 1542 N N . ILE A 1 206 ? -12.375 3.012 3.498 1 96.94 206 ILE A N 1
ATOM 1543 C CA . ILE A 1 206 ? -11.305 4.008 3.488 1 96.94 206 ILE A CA 1
ATOM 1544 C C . ILE A 1 206 ? -11.891 5.391 3.754 1 96.94 206 ILE A C 1
ATOM 1546 O O . ILE A 1 206 ? -11.391 6.133 4.602 1 96.94 206 ILE A O 1
ATOM 1550 N N . ALA A 1 207 ? -12.938 5.715 3.062 1 95.88 207 ALA A N 1
ATOM 1551 C CA . ALA A 1 207 ? -13.547 7.035 3.209 1 95.88 207 ALA A CA 1
ATOM 1552 C C . ALA A 1 207 ? -14.125 7.219 4.609 1 95.88 207 ALA A C 1
ATOM 1554 O O . ALA A 1 207 ? -14.023 8.305 5.191 1 95.88 207 ALA A O 1
ATOM 1555 N N . THR A 1 208 ? -14.711 6.184 5.121 1 94.31 208 THR A N 1
ATOM 1556 C CA . THR A 1 208 ? -15.289 6.258 6.457 1 94.31 208 THR A CA 1
ATOM 1557 C C . THR A 1 208 ? -14.203 6.484 7.504 1 94.31 208 THR A C 1
ATOM 1559 O O . THR A 1 208 ? -14.359 7.309 8.406 1 94.31 208 THR A O 1
ATOM 1562 N N . ILE A 1 209 ? -13.148 5.77 7.371 1 94.88 209 ILE A N 1
ATOM 1563 C CA . ILE A 1 209 ? -12.031 5.914 8.305 1 94.88 209 ILE A CA 1
ATOM 1564 C C . ILE A 1 209 ? -11.453 7.32 8.195 1 94.88 209 ILE A C 1
ATOM 1566 O O . ILE A 1 209 ? -11.203 7.973 9.219 1 94.88 209 ILE A O 1
ATOM 1570 N N . SER A 1 210 ? -11.266 7.781 7.012 1 95.38 210 SER A N 1
ATOM 1571 C CA . SER A 1 210 ? -10.672 9.094 6.781 1 95.38 210 SER A CA 1
ATOM 1572 C C . SER A 1 210 ? -11.57 10.203 7.316 1 95.38 210 SER A C 1
ATOM 1574 O O . SER A 1 210 ? -11.086 11.164 7.922 1 95.38 210 SER A O 1
ATOM 1576 N N . CYS A 1 211 ? -12.82 10.102 7.105 1 92.94 211 CYS A N 1
ATOM 1577 C CA . CYS A 1 211 ? -13.758 11.086 7.629 1 92.94 211 CYS A CA 1
ATOM 1578 C C . CYS A 1 211 ? -13.781 11.07 9.148 1 92.94 211 CYS A C 1
ATOM 1580 O O . CYS A 1 211 ? -13.82 12.125 9.789 1 92.94 211 CYS A O 1
ATOM 1582 N N . GLY A 1 212 ? -13.844 9.883 9.711 1 91.88 212 GLY A N 1
ATOM 1583 C CA . GLY A 1 212 ? -13.859 9.758 11.156 1 91.88 212 GLY A CA 1
ATOM 1584 C C . GLY A 1 212 ? -12.641 10.375 11.82 1 91.88 212 GLY A C 1
ATOM 1585 O O . GLY A 1 212 ? -12.766 11.125 12.797 1 91.88 212 GLY A O 1
ATOM 1586 N N . TRP A 1 213 ? -11.508 10.102 11.281 1 92.44 213 TRP A N 1
ATOM 1587 C CA . TRP A 1 213 ? -10.273 10.625 11.867 1 92.44 213 TRP A CA 1
ATOM 1588 C C . TRP A 1 213 ? -10.125 12.117 11.578 1 92.44 213 TRP A C 1
ATOM 1590 O O . TRP A 1 213 ? -9.578 12.859 12.398 1 92.44 213 TRP A O 1
ATOM 1600 N N . GLY A 1 214 ? -10.586 12.492 10.445 1 91.12 214 GLY A N 1
ATOM 1601 C CA . GLY A 1 214 ? -10.578 13.922 10.141 1 91.12 214 GLY A CA 1
ATOM 1602 C C . GLY A 1 214 ? -11.477 14.727 11.062 1 91.12 214 GLY A C 1
ATOM 1603 O O . GLY A 1 214 ? -11.055 15.75 11.602 1 91.12 214 GLY A O 1
ATOM 1604 N N . GLN A 1 215 ? -12.617 14.266 11.336 1 89.06 215 GLN A N 1
ATOM 1605 C CA . GLN A 1 215 ? -13.609 15 12.109 1 89.06 215 GLN A CA 1
ATOM 1606 C C . GLN A 1 215 ? -13.25 15.023 13.594 1 89.06 215 GLN A C 1
ATOM 1608 O O . GLN A 1 215 ? -13.766 15.844 14.352 1 89.06 215 GLN A O 1
ATOM 1613 N N . THR A 1 216 ? -12.383 14.188 14.016 1 88.69 216 THR A N 1
ATOM 1614 C CA . THR A 1 216 ? -12.031 14.117 15.43 1 88.69 216 THR A CA 1
ATOM 1615 C C . THR A 1 216 ? -10.641 14.703 15.672 1 88.69 216 THR A C 1
ATOM 1617 O O . THR A 1 216 ? -10.039 14.469 16.719 1 88.69 216 THR A O 1
ATOM 1620 N N . THR A 1 217 ? -10.18 15.406 14.688 1 89.44 217 THR A N 1
ATOM 1621 C CA . THR A 1 217 ? -8.852 15.992 14.781 1 89.44 217 THR A CA 1
ATOM 1622 C C . THR A 1 217 ? -8.812 17.094 15.836 1 89.44 217 THR A C 1
ATOM 1624 O O . THR A 1 217 ? -9.758 17.875 15.953 1 89.44 217 THR A O 1
ATOM 1627 N N . THR A 1 218 ? -7.73 17.062 16.656 1 87.12 218 THR A N 1
ATOM 1628 C CA . THR A 1 218 ? -7.453 18.125 17.594 1 87.12 218 THR A CA 1
ATOM 1629 C C . THR A 1 218 ? -5.977 18.5 17.578 1 87.12 218 THR A C 1
ATOM 1631 O O . THR A 1 218 ? -5.152 17.766 17.031 1 87.12 218 THR A O 1
ATOM 1634 N N . GLY A 1 219 ? -5.578 19.719 17.969 1 86.38 219 GLY A N 1
ATOM 1635 C CA . GLY A 1 219 ? -4.168 20.031 18.172 1 86.38 219 GLY A CA 1
ATOM 1636 C C . GLY A 1 219 ? -3.553 20.797 17.031 1 86.38 219 GLY A C 1
ATOM 1637 O O . GLY A 1 219 ? -2.35 20.703 16.781 1 86.38 219 GLY A O 1
ATOM 1638 N N . GLY A 1 220 ? -4.32 21.531 16.281 1 84.19 220 GLY A N 1
ATOM 1639 C CA . GLY A 1 220 ? -3.816 22.438 15.25 1 84.19 220 GLY A CA 1
ATOM 1640 C C . GLY A 1 220 ? -3.15 21.703 14.094 1 84.19 220 GLY A C 1
ATOM 1641 O O . GLY A 1 220 ? -3.623 20.641 13.672 1 84.19 220 GLY A O 1
ATOM 1642 N N . ALA A 1 221 ? -1.983 22.297 13.633 1 82.19 221 ALA A N 1
ATOM 1643 C CA . ALA A 1 221 ? -1.29 21.75 12.469 1 82.19 221 ALA A CA 1
ATOM 1644 C C . ALA A 1 221 ? -0.7 20.375 12.766 1 82.19 221 ALA A C 1
ATOM 1646 O O . ALA A 1 221 ? -0.768 19.469 11.938 1 82.19 221 ALA A O 1
ATOM 1647 N N . LYS A 1 222 ? -0.159 20.25 13.914 1 86.12 222 LYS A N 1
ATOM 1648 C CA . LYS A 1 222 ? 0.382 18.953 14.328 1 86.12 222 LYS A CA 1
ATOM 1649 C C . LYS A 1 222 ? -0.714 17.891 14.398 1 86.12 222 LYS A C 1
ATOM 1651 O O . LYS A 1 222 ? -0.516 16.766 13.953 1 86.12 222 LYS A O 1
ATOM 1656 N N . GLY A 1 223 ? -1.835 18.234 14.867 1 88.19 223 GLY A N 1
ATOM 1657 C CA . GLY A 1 223 ? -2.973 17.328 14.953 1 88.19 223 GLY A CA 1
ATOM 1658 C C . GLY A 1 223 ? -3.473 16.875 13.594 1 88.19 223 GLY A C 1
ATOM 1659 O O . GLY A 1 223 ? -3.834 15.703 13.422 1 88.19 223 GLY A O 1
ATOM 1660 N N . VAL A 1 224 ? -3.508 17.844 12.664 1 89.44 224 VAL A N 1
ATOM 1661 C CA . VAL A 1 224 ? -3.939 17.516 11.312 1 89.44 224 VAL A CA 1
ATOM 1662 C C . VAL A 1 224 ? -2.982 16.484 10.695 1 89.44 224 VAL A C 1
ATOM 1664 O O . VAL A 1 224 ? -3.418 15.508 10.094 1 89.44 224 VAL A O 1
ATOM 1667 N N . GLY A 1 225 ? -1.722 16.656 10.891 1 87.62 225 GLY A N 1
ATOM 1668 C CA . GLY A 1 225 ? -0.735 15.703 10.414 1 87.62 225 GLY A CA 1
ATOM 1669 C C . GLY A 1 225 ? -0.881 14.328 11.031 1 87.62 225 GLY A C 1
ATOM 1670 O O . GLY A 1 225 ? -0.817 13.312 10.336 1 87.62 225 GLY A O 1
ATOM 1671 N N . GLU A 1 226 ? -1.125 14.312 12.266 1 89.5 226 GLU A N 1
ATOM 1672 C CA . GLU A 1 226 ? -1.271 13.055 12.977 1 89.5 226 GLU A CA 1
ATOM 1673 C C . GLU A 1 226 ? -2.533 12.312 12.547 1 89.5 226 GLU A C 1
ATOM 1675 O O . GLU A 1 226 ? -2.527 11.086 12.414 1 89.5 226 GLU A O 1
ATOM 1680 N N . SER A 1 227 ? -3.586 13.031 12.391 1 91.25 227 SER A N 1
ATOM 1681 C CA . SER A 1 227 ? -4.84 12.422 11.953 1 91.25 227 SER A CA 1
ATOM 1682 C C . SER A 1 227 ? -4.719 11.867 10.539 1 91.25 227 SER A C 1
ATOM 1684 O O . SER A 1 227 ? -5.281 10.812 10.227 1 91.25 227 SER A O 1
ATOM 1686 N N . THR A 1 228 ? -4.02 12.633 9.656 1 91.69 228 THR A N 1
ATOM 1687 C CA . THR A 1 228 ? -3.793 12.164 8.297 1 91.69 228 THR A CA 1
ATOM 1688 C C . THR A 1 228 ? -2.982 10.875 8.297 1 91.69 228 THR A C 1
ATOM 1690 O O . THR A 1 228 ? -3.33 9.922 7.598 1 91.69 228 THR A O 1
ATOM 1693 N N . THR A 1 229 ? -1.975 10.758 9.109 1 90.88 229 THR A N 1
ATOM 1694 C CA . THR A 1 229 ? -1.139 9.57 9.234 1 90.88 229 THR A CA 1
ATOM 1695 C C . THR A 1 229 ? -1.946 8.391 9.781 1 90.88 229 THR A C 1
ATOM 1697 O O . THR A 1 229 ? -1.895 7.289 9.227 1 90.88 229 THR A O 1
ATOM 1700 N N . ALA A 1 230 ? -2.689 8.672 10.797 1 92.19 230 ALA A N 1
ATOM 1701 C CA . ALA A 1 230 ? -3.479 7.617 11.422 1 92.19 230 ALA A CA 1
ATOM 1702 C C . ALA A 1 230 ? -4.523 7.062 10.461 1 92.19 230 ALA A C 1
ATOM 1704 O O . ALA A 1 230 ? -4.766 5.855 10.422 1 92.19 230 ALA A O 1
ATOM 1705 N N . SER A 1 231 ? -5.117 7.984 9.758 1 93.88 231 SER A N 1
ATOM 1706 C CA . SER A 1 231 ? -6.133 7.566 8.797 1 93.88 231 SER A CA 1
ATOM 1707 C C . SER A 1 231 ? -5.547 6.605 7.766 1 93.88 231 SER A C 1
ATOM 1709 O O . SER A 1 231 ? -6.172 5.598 7.422 1 93.88 231 SER A O 1
ATOM 1711 N N . VAL A 1 232 ? -4.375 6.871 7.25 1 94.44 232 VAL A N 1
ATOM 1712 C CA . VAL A 1 232 ? -3.742 6.031 6.234 1 94.44 232 VAL A CA 1
ATOM 1713 C C . VAL A 1 232 ? -3.389 4.672 6.836 1 94.44 232 VAL A C 1
ATOM 1715 O O . VAL A 1 232 ? -3.697 3.631 6.254 1 94.44 232 VAL A O 1
ATOM 1718 N N . VAL A 1 233 ? -2.822 4.668 8.008 1 93.62 233 VAL A N 1
ATOM 1719 C CA . VAL A 1 233 ? -2.361 3.443 8.656 1 93.62 233 VAL A CA 1
ATOM 1720 C C . VAL A 1 233 ? -3.553 2.537 8.953 1 93.62 233 VAL A C 1
ATOM 1722 O O . VAL A 1 233 ? -3.518 1.34 8.664 1 93.62 233 VAL A O 1
ATOM 1725 N N . ILE A 1 234 ? -4.555 3.094 9.445 1 94.19 234 ILE A N 1
ATOM 1726 C CA . ILE A 1 234 ? -5.734 2.318 9.82 1 94.19 234 ILE A CA 1
ATOM 1727 C C . ILE A 1 234 ? -6.438 1.818 8.555 1 94.19 234 ILE A C 1
ATOM 1729 O O . ILE A 1 234 ? -6.957 0.701 8.531 1 94.19 234 ILE A O 1
ATOM 1733 N N . SER A 1 235 ? -6.484 2.668 7.562 1 96.5 235 SER A N 1
ATOM 1734 C CA . SER A 1 235 ? -7.07 2.24 6.293 1 96.5 235 SER A CA 1
ATOM 1735 C C . SER A 1 235 ? -6.301 1.062 5.703 1 96.5 235 SER A C 1
ATOM 1737 O O . SER A 1 235 ? -6.902 0.129 5.168 1 96.5 235 SER A O 1
ATOM 1739 N N . LEU A 1 236 ? -4.977 1.087 5.781 1 95.56 236 LEU A N 1
ATOM 1740 C CA . LEU A 1 236 ? -4.152 0.007 5.246 1 95.56 236 LEU A CA 1
ATOM 1741 C C . LEU A 1 236 ? -4.457 -1.309 5.953 1 95.56 236 LEU A C 1
ATOM 1743 O O . LEU A 1 236 ? -4.613 -2.346 5.305 1 95.56 236 LEU A O 1
ATOM 1747 N N . VAL A 1 237 ? -4.562 -1.224 7.227 1 95.19 237 VAL A N 1
ATOM 1748 C CA . VAL A 1 237 ? -4.875 -2.422 8 1 95.19 237 VAL A CA 1
ATOM 1749 C C . VAL A 1 237 ? -6.281 -2.906 7.66 1 95.19 237 VAL A C 1
ATOM 1751 O O . VAL A 1 237 ? -6.496 -4.098 7.434 1 95.19 237 VAL A O 1
ATOM 1754 N N . ALA A 1 238 ? -7.195 -2.012 7.59 1 96.31 238 ALA A N 1
ATOM 1755 C CA . ALA A 1 238 ? -8.594 -2.354 7.328 1 96.31 238 ALA A CA 1
ATOM 1756 C C . ALA A 1 238 ? -8.75 -3 5.953 1 96.31 238 ALA A C 1
ATOM 1758 O O . ALA A 1 238 ? -9.57 -3.904 5.777 1 96.31 238 ALA A O 1
ATOM 1759 N N . ILE A 1 239 ? -8.023 -2.523 4.988 1 97.75 239 ILE A N 1
ATOM 1760 C CA . ILE A 1 239 ? -8.078 -3.064 3.635 1 97.75 239 ILE A CA 1
ATOM 1761 C C . ILE A 1 239 ? -7.742 -4.555 3.66 1 97.75 239 ILE A C 1
ATOM 1763 O O . ILE A 1 239 ? -8.461 -5.367 3.068 1 97.75 239 ILE A O 1
ATOM 1767 N N . PHE A 1 240 ? -6.738 -4.969 4.387 1 97.44 240 PHE A N 1
ATOM 1768 C CA . PHE A 1 240 ? -6.297 -6.359 4.371 1 97.44 240 PHE A CA 1
ATOM 1769 C C . PHE A 1 240 ? -7.211 -7.227 5.23 1 97.44 240 PHE A C 1
ATOM 1771 O O . PHE A 1 240 ? -7.434 -8.398 4.922 1 97.44 240 PHE A O 1
ATOM 1778 N N . VAL A 1 241 ? -7.723 -6.617 6.273 1 97 241 VAL A N 1
ATOM 1779 C CA . VAL A 1 241 ? -8.68 -7.355 7.086 1 97 241 VAL A CA 1
ATOM 1780 C C . VAL A 1 241 ? -9.945 -7.633 6.273 1 97 241 VAL A C 1
ATOM 1782 O O . VAL A 1 241 ? -10.43 -8.766 6.23 1 97 241 VAL A O 1
ATOM 1785 N N . VAL A 1 242 ? -10.477 -6.629 5.656 1 97.31 242 VAL A N 1
ATOM 1786 C CA . VAL A 1 242 ? -11.68 -6.766 4.844 1 97.31 242 VAL A CA 1
ATOM 1787 C C . VAL A 1 242 ? -11.406 -7.695 3.664 1 97.31 242 VAL A C 1
ATOM 1789 O O . VAL A 1 242 ? -12.266 -8.5 3.293 1 97.31 242 VAL A O 1
ATOM 1792 N N . ASP A 1 243 ? -10.242 -7.559 3.1 1 97.88 243 ASP A N 1
ATOM 1793 C CA . ASP A 1 243 ? -9.867 -8.43 1.988 1 97.88 243 ASP A CA 1
ATOM 1794 C C . ASP A 1 243 ? -9.898 -9.898 2.404 1 97.88 243 ASP A C 1
ATOM 1796 O O . ASP A 1 243 ? -10.367 -10.75 1.646 1 97.88 243 ASP A O 1
ATOM 1800 N N . PHE A 1 244 ? -9.391 -10.172 3.551 1 97.88 244 PHE A N 1
ATOM 1801 C CA . PHE A 1 244 ? -9.367 -11.539 4.055 1 97.88 244 PHE A CA 1
ATOM 1802 C C . PHE A 1 244 ? -10.773 -12.102 4.188 1 97.88 244 PHE A C 1
ATOM 1804 O O . PHE A 1 244 ? -11.062 -13.203 3.715 1 97.88 244 PHE A O 1
ATOM 1811 N N . PHE A 1 245 ? -11.648 -11.344 4.73 1 97.31 245 PHE A N 1
ATOM 1812 C CA . PHE A 1 245 ? -13 -11.836 4.961 1 97.31 245 PHE A CA 1
ATOM 1813 C C . PHE A 1 245 ? -13.758 -11.969 3.645 1 97.31 245 PHE A C 1
ATOM 1815 O O . PHE A 1 245 ? -14.508 -12.922 3.447 1 97.31 245 PHE A O 1
ATOM 1822 N N . LEU A 1 246 ? -13.594 -11.023 2.773 1 97.06 246 LEU A N 1
ATOM 1823 C CA . LEU A 1 246 ? -14.25 -11.125 1.475 1 97.06 246 LEU A CA 1
ATOM 1824 C C . LEU A 1 246 ? -13.711 -12.312 0.685 1 97.06 246 LEU A C 1
ATOM 1826 O O . LEU A 1 246 ? -14.461 -12.992 -0.02 1 97.06 246 LEU A O 1
ATOM 1830 N N . SER A 1 247 ? -12.367 -12.523 0.822 1 95.81 247 SER A N 1
ATOM 1831 C CA . SER A 1 247 ? -11.781 -13.68 0.147 1 95.81 247 SER A CA 1
ATOM 1832 C C . SER A 1 247 ? -12.312 -14.984 0.727 1 95.81 247 SER A C 1
ATOM 1834 O O . SER A 1 247 ? -12.516 -15.953 -0.003 1 95.81 247 SER A O 1
ATOM 1836 N N . MET A 1 248 ? -12.602 -15.008 2.014 1 94.5 248 MET A N 1
ATOM 1837 C CA . MET A 1 248 ? -13.172 -16.188 2.66 1 94.5 248 MET A CA 1
ATOM 1838 C C . MET A 1 248 ? -14.602 -16.438 2.186 1 94.5 248 MET A C 1
ATOM 1840 O O . MET A 1 248 ? -15.023 -17.578 2.023 1 94.5 248 MET A O 1
ATOM 1844 N N . ILE A 1 249 ? -15.289 -15.359 1.906 1 94.94 249 ILE A N 1
ATOM 1845 C CA . ILE A 1 249 ? -16.688 -15.453 1.532 1 94.94 249 ILE A CA 1
ATOM 1846 C C . ILE A 1 249 ? -16.812 -15.859 0.065 1 94.94 249 ILE A C 1
ATOM 1848 O O . ILE A 1 249 ? -17.625 -16.719 -0.286 1 94.94 249 ILE A O 1
ATOM 1852 N N . PHE A 1 250 ? -15.992 -15.328 -0.743 1 93.62 250 PHE A N 1
ATOM 1853 C CA . PHE A 1 250 ? -16.188 -15.508 -2.178 1 93.62 250 PHE A CA 1
ATOM 1854 C C . PHE A 1 250 ? -15.398 -16.719 -2.68 1 93.62 250 PHE A C 1
ATOM 1856 O O . PHE A 1 250 ? -15.672 -17.234 -3.766 1 93.62 250 PHE A O 1
ATOM 1863 N N . PHE A 1 251 ? -14.359 -17.109 -1.914 1 89.19 251 PHE A N 1
ATOM 1864 C CA . PHE A 1 251 ? -13.539 -18.219 -2.363 1 89.19 251 PHE A CA 1
ATOM 1865 C C . PHE A 1 251 ? -13.445 -19.297 -1.285 1 89.19 251 PHE A C 1
ATOM 1867 O O . PHE A 1 251 ? -13.195 -20.469 -1.587 1 89.19 251 PHE A O 1
ATOM 1874 N N . LEU B 1 1 ? -1.643 39.062 -14.062 1 22.89 1 LEU B N 1
ATOM 1875 C CA . LEU B 1 1 ? -0.686 38.125 -14.617 1 22.89 1 LEU B CA 1
ATOM 1876 C C . LEU B 1 1 ? -0.639 36.844 -13.781 1 22.89 1 LEU B C 1
ATOM 1878 O O . LEU B 1 1 ? -0.335 36.875 -12.586 1 22.89 1 LEU B O 1
ATOM 1882 N N . ASN B 1 2 ? -1.428 35.906 -13.961 1 29.16 2 ASN B N 1
ATOM 1883 C CA . ASN B 1 2 ? -1.706 34.719 -13.172 1 29.16 2 ASN B CA 1
ATOM 1884 C C . ASN B 1 2 ? -0.455 33.844 -12.992 1 29.16 2 ASN B C 1
ATOM 1886 O O . ASN B 1 2 ? 0.153 33.406 -13.969 1 29.16 2 ASN B O 1
ATOM 1890 N N . GLU B 1 3 ? 0.564 34.312 -12.211 1 31.77 3 GLU B N 1
ATOM 1891 C CA . GLU B 1 3 ? 1.943 33.906 -11.984 1 31.77 3 GLU B CA 1
ATOM 1892 C C . GLU B 1 3 ? 2.1 32.406 -12.164 1 31.77 3 GLU B C 1
ATOM 1894 O O . GLU B 1 3 ? 1.365 31.609 -11.562 1 31.77 3 GLU B O 1
ATOM 1899 N N . TRP B 1 4 ? 2.465 32.031 -13.203 1 31.27 4 TRP B N 1
ATOM 1900 C CA . TRP B 1 4 ? 2.801 30.688 -13.664 1 31.27 4 TRP B CA 1
ATOM 1901 C C . TRP B 1 4 ? 3.611 29.938 -12.617 1 31.27 4 TRP B C 1
ATOM 1903 O O . TRP B 1 4 ? 4.688 30.391 -12.211 1 31.27 4 TRP B O 1
ATOM 1913 N N . GLU B 1 5 ? 3.215 29.766 -11.375 1 38.31 5 GLU B N 1
ATOM 1914 C CA . GLU B 1 5 ? 3.936 29 -10.367 1 38.31 5 GLU B CA 1
ATOM 1915 C C . GLU B 1 5 ? 4.496 27.719 -10.945 1 38.31 5 GLU B C 1
ATOM 1917 O O . GLU B 1 5 ? 3.744 26.859 -11.43 1 38.31 5 GLU B O 1
ATOM 1922 N N . PRO B 1 6 ? 5.371 27.812 -11.906 1 43.88 6 PRO B N 1
ATOM 1923 C CA . PRO B 1 6 ? 6.055 26.578 -12.328 1 43.88 6 PRO B CA 1
ATOM 1924 C C . PRO B 1 6 ? 5.914 25.453 -11.312 1 43.88 6 PRO B C 1
ATOM 1926 O O . PRO B 1 6 ? 6.043 25.672 -10.109 1 43.88 6 PRO B O 1
ATOM 1929 N N . PRO B 1 7 ? 5.098 24.172 -11.516 1 53.16 7 PRO B N 1
ATOM 1930 C CA . PRO B 1 7 ? 4.266 23.438 -10.57 1 53.16 7 PRO B CA 1
ATOM 1931 C C . PRO B 1 7 ? 5.066 22.859 -9.398 1 53.16 7 PRO B C 1
ATOM 1933 O O . PRO B 1 7 ? 6.203 22.422 -9.586 1 53.16 7 PRO B O 1
ATOM 1936 N N . LYS B 1 8 ? 4.977 23.516 -8.164 1 69.25 8 LYS B N 1
ATOM 1937 C CA . LYS B 1 8 ? 5.512 23.219 -6.836 1 69.25 8 LYS B CA 1
ATOM 1938 C C . LYS B 1 8 ? 5.84 21.734 -6.691 1 69.25 8 LYS B C 1
ATOM 1940 O O . LYS B 1 8 ? 6.855 21.375 -6.098 1 69.25 8 LYS B O 1
ATOM 1945 N N . PHE B 1 9 ? 5.277 21 -7.633 1 73.31 9 PHE B N 1
ATOM 1946 C CA . PHE B 1 9 ? 5.449 19.562 -7.527 1 73.31 9 PHE B CA 1
ATOM 1947 C C . PHE B 1 9 ? 6.758 19.125 -8.172 1 73.31 9 PHE B C 1
ATOM 1949 O O . PHE B 1 9 ? 7.48 18.297 -7.625 1 73.31 9 PHE B O 1
ATOM 1956 N N . VAL B 1 10 ? 7.184 19.688 -9.344 1 70.94 10 VAL B N 1
ATOM 1957 C CA . VAL B 1 10 ? 8.391 19.312 -10.062 1 70.94 10 VAL B CA 1
ATOM 1958 C C . VAL B 1 10 ? 9.625 19.719 -9.258 1 70.94 10 VAL B C 1
ATOM 1960 O O . VAL B 1 10 ? 10.57 18.938 -9.125 1 70.94 10 VAL B O 1
ATOM 1963 N N . TRP B 1 11 ? 9.523 20.859 -8.766 1 72.25 11 TRP B N 1
ATOM 1964 C CA . TRP B 1 11 ? 10.648 21.359 -7.984 1 72.25 11 TRP B CA 1
ATOM 1965 C C . TRP B 1 11 ? 10.844 20.516 -6.723 1 72.25 11 TRP B C 1
ATOM 1967 O O . TRP B 1 11 ? 11.969 20.203 -6.344 1 72.25 11 TRP B O 1
ATOM 1977 N N . ARG B 1 12 ? 9.812 20.172 -6.137 1 82.06 12 ARG B N 1
ATOM 1978 C CA . ARG B 1 12 ? 9.891 19.375 -4.918 1 82.06 12 ARG B CA 1
ATOM 1979 C C . ARG B 1 12 ? 10.43 17.969 -5.207 1 82.06 12 ARG B C 1
ATOM 1981 O O . ARG B 1 12 ? 11.18 17.406 -4.406 1 82.06 12 ARG B O 1
ATOM 1988 N N . THR B 1 13 ? 10.055 17.547 -6.395 1 77.31 13 THR B N 1
ATOM 1989 C CA . THR B 1 13 ? 10.539 16.234 -6.797 1 77.31 13 THR B CA 1
ATOM 1990 C C . THR B 1 13 ? 12.031 16.281 -7.098 1 77.31 13 THR B C 1
ATOM 1992 O O . THR B 1 13 ? 12.781 15.375 -6.699 1 77.31 13 THR B O 1
ATOM 1995 N N . LEU B 1 14 ? 12.43 17.297 -7.77 1 74.81 14 LEU B N 1
ATOM 1996 C CA . LEU B 1 14 ? 13.844 17.453 -8.07 1 74.81 14 LEU B CA 1
ATOM 1997 C C . LEU B 1 14 ? 14.656 17.609 -6.789 1 74.81 14 LEU B C 1
ATOM 1999 O O . LEU B 1 14 ? 15.75 17.047 -6.668 1 74.81 14 LEU B O 1
ATOM 2003 N N . TYR B 1 15 ? 14.102 18.391 -5.887 1 78.5 15 TYR B N 1
ATOM 2004 C CA . TYR B 1 15 ? 14.75 18.562 -4.598 1 78.5 15 TYR B CA 1
ATOM 2005 C C . TYR B 1 15 ? 14.898 17.234 -3.869 1 78.5 15 TYR B C 1
ATOM 2007 O O . TYR B 1 15 ? 15.945 16.953 -3.273 1 78.5 15 TYR B O 1
ATOM 2015 N N . THR B 1 16 ? 13.914 16.438 -3.92 1 81.94 16 THR B N 1
ATOM 2016 C CA . THR B 1 16 ? 13.938 15.141 -3.256 1 81.94 16 THR B CA 1
ATOM 2017 C C . THR B 1 16 ? 15 14.234 -3.875 1 81.94 16 THR B C 1
ATOM 2019 O O . THR B 1 16 ? 15.688 13.508 -3.164 1 81.94 16 THR B O 1
ATOM 2022 N N . LEU B 1 17 ? 15.094 14.297 -5.137 1 80.31 17 LEU B N 1
ATOM 2023 C CA . LEU B 1 17 ? 16.109 13.5 -5.816 1 80.31 17 LEU B CA 1
ATOM 2024 C C . LEU B 1 17 ? 17.516 13.969 -5.434 1 80.31 17 LEU B C 1
ATOM 2026 O O . LEU B 1 17 ? 18.406 13.141 -5.227 1 80.31 17 LEU B O 1
ATOM 2030 N N . LEU B 1 18 ? 17.672 15.25 -5.375 1 77.88 18 LEU B N 1
ATOM 2031 C CA . LEU B 1 18 ? 18.938 15.82 -4.953 1 77.88 18 LEU B CA 1
ATOM 2032 C C . LEU B 1 18 ? 19.25 15.438 -3.512 1 77.88 18 LEU B C 1
ATOM 2034 O O . LEU B 1 18 ? 20.406 15.141 -3.18 1 77.88 18 LEU B O 1
ATOM 2038 N N . LEU B 1 19 ? 18.25 15.484 -2.762 1 80.06 19 LEU B N 1
ATOM 2039 C CA . LEU B 1 19 ? 18.406 15.117 -1.359 1 80.06 19 LEU B CA 1
ATOM 2040 C C . LEU B 1 19 ? 18.875 13.672 -1.228 1 80.06 19 LEU B C 1
ATOM 2042 O O . LEU B 1 19 ? 19.703 13.352 -0.372 1 80.06 19 LEU B O 1
ATOM 2046 N N . LEU B 1 20 ? 18.281 12.891 -2.051 1 78.75 20 LEU B N 1
ATOM 2047 C CA . LEU B 1 20 ? 18.703 11.492 -2.049 1 78.75 20 LEU B CA 1
ATOM 2048 C C . LEU B 1 20 ? 20.188 11.367 -2.375 1 78.75 20 LEU B C 1
ATOM 2050 O O . LEU B 1 20 ? 20.922 10.641 -1.699 1 78.75 20 LEU B O 1
ATOM 2054 N N . GLY B 1 21 ? 20.625 12.039 -3.375 1 75.81 21 GLY B N 1
ATOM 2055 C CA . GLY B 1 21 ? 22.031 12.039 -3.736 1 75.81 21 GLY B CA 1
ATOM 2056 C C . GLY B 1 21 ? 22.922 12.586 -2.641 1 75.81 21 GLY B C 1
ATOM 2057 O O . GLY B 1 21 ? 24 12.031 -2.375 1 75.81 21 GLY B O 1
ATOM 2058 N N . LEU B 1 22 ? 22.453 13.562 -1.986 1 74.69 22 LEU B N 1
ATOM 2059 C CA . LEU B 1 22 ? 23.219 14.188 -0.914 1 74.69 22 LEU B CA 1
ATOM 2060 C C . LEU B 1 22 ? 23.344 13.258 0.289 1 74.69 22 LEU B C 1
ATOM 2062 O O . LEU B 1 22 ? 24.406 13.156 0.903 1 74.69 22 LEU B O 1
ATOM 2066 N N . VAL B 1 23 ? 22.281 12.656 0.594 1 75.31 23 VAL B N 1
ATOM 2067 C CA . VAL B 1 23 ? 22.297 11.75 1.737 1 75.31 23 VAL B CA 1
ATOM 2068 C C . VAL B 1 23 ? 23.234 10.578 1.463 1 75.31 23 VAL B C 1
ATOM 2070 O O . VAL B 1 23 ? 24 10.18 2.336 1 75.31 23 VAL B O 1
ATOM 2073 N N . ILE B 1 24 ? 23.125 10.148 0.258 1 75 24 ILE B N 1
ATOM 2074 C CA . ILE B 1 24 ? 24 9.039 -0.118 1 75 24 ILE B CA 1
ATOM 2075 C C . ILE B 1 24 ? 25.453 9.484 -0.014 1 75 24 ILE B C 1
ATOM 2077 O O . ILE B 1 24 ? 26.297 8.758 0.531 1 75 24 ILE B O 1
ATOM 2081 N N . LYS B 1 25 ? 25.766 10.648 -0.478 1 74.62 25 LYS B N 1
ATOM 2082 C CA . LYS B 1 25 ? 27.125 11.172 -0.431 1 74.62 25 LYS B CA 1
ATOM 2083 C C . LYS B 1 25 ? 27.578 11.398 1.009 1 74.62 25 LYS B C 1
ATOM 2085 O O . LYS B 1 25 ? 28.703 11.047 1.37 1 74.62 25 LYS B O 1
ATOM 2090 N N . ARG B 1 26 ? 26.75 11.883 1.787 1 72.69 26 ARG B N 1
ATOM 2091 C CA . ARG B 1 26 ? 27.109 12.234 3.16 1 72.69 26 ARG B CA 1
ATOM 2092 C C . ARG B 1 26 ? 27.25 10.992 4.023 1 72.69 26 ARG B C 1
ATOM 2094 O O . ARG B 1 26 ? 28.156 10.898 4.848 1 72.69 26 ARG B O 1
ATOM 2101 N N . VAL B 1 27 ? 26.344 10.109 3.85 1 68.88 27 VAL B N 1
ATOM 2102 C CA . VAL B 1 27 ? 26.344 8.898 4.672 1 68.88 27 VAL B CA 1
ATOM 2103 C C . VAL B 1 27 ? 27.469 7.973 4.219 1 68.88 27 VAL B C 1
ATOM 2105 O O . VAL B 1 27 ? 28.203 7.41 5.047 1 68.88 27 VAL B O 1
ATOM 2108 N N . VAL B 1 28 ? 27.562 7.855 2.959 1 66.69 28 VAL B N 1
ATOM 2109 C CA . VAL B 1 28 ? 28.547 6.906 2.434 1 66.69 28 VAL B CA 1
ATOM 2110 C C . VAL B 1 28 ? 29.938 7.527 2.467 1 66.69 28 VAL B C 1
ATOM 2112 O O . VAL B 1 28 ? 30.906 6.871 2.859 1 66.69 28 VAL B O 1
ATOM 2115 N N . TRP B 1 29 ? 29.953 8.789 2.23 1 65.31 29 TRP B N 1
ATOM 2116 C CA . TRP B 1 29 ? 31.281 9.367 2.016 1 65.31 29 TRP B CA 1
ATOM 2117 C C . TRP B 1 29 ? 31.781 10.062 3.277 1 65.31 29 TRP B C 1
ATOM 2119 O O . TRP B 1 29 ? 32.938 9.93 3.646 1 65.31 29 TRP B O 1
ATOM 2129 N N . GLN B 1 30 ? 30.906 10.734 3.975 1 66.94 30 GLN B N 1
ATOM 2130 C CA . GLN B 1 30 ? 31.438 11.609 5.012 1 66.94 30 GLN B CA 1
ATOM 2131 C C . GLN B 1 30 ? 31.203 11.023 6.402 1 66.94 30 GLN B C 1
ATOM 2133 O O . GLN B 1 30 ? 31.781 11.5 7.383 1 66.94 30 GLN B O 1
ATOM 2138 N N . ARG B 1 31 ? 30.688 10.008 6.445 1 64.06 31 ARG B N 1
ATOM 2139 C CA . ARG B 1 31 ? 30.438 9.32 7.707 1 64.06 31 ARG B CA 1
ATOM 2140 C C . ARG B 1 31 ? 29.969 10.289 8.781 1 64.06 31 ARG B C 1
ATOM 2142 O O . ARG B 1 31 ? 30.406 10.203 9.938 1 64.06 31 ARG B O 1
ATOM 2149 N N . LYS B 1 32 ? 29.375 11.422 8.391 1 69.81 32 LYS B N 1
ATOM 2150 C CA . LYS B 1 32 ? 28.828 12.367 9.359 1 69.81 32 LYS B CA 1
ATOM 2151 C C . LYS B 1 32 ? 27.422 11.969 9.789 1 69.81 32 LYS B C 1
ATOM 2153 O O . LYS B 1 32 ? 26.438 12.438 9.219 1 69.81 32 LYS B O 1
ATOM 2158 N N . LEU B 1 33 ? 27.375 10.898 10.359 1 73.38 33 LEU B N 1
ATOM 2159 C CA . LEU B 1 33 ? 26.094 10.383 10.844 1 73.38 33 LEU B CA 1
ATOM 2160 C C . LEU B 1 33 ? 26.016 10.477 12.367 1 73.38 33 LEU B C 1
ATOM 2162 O O . LEU B 1 33 ? 26.938 10.055 13.062 1 73.38 33 LEU B O 1
ATOM 2166 N N . ASN B 1 34 ? 25.078 11.266 12.758 1 78.75 34 ASN B N 1
ATOM 2167 C CA . ASN B 1 34 ? 24.828 11.258 14.195 1 78.75 34 ASN B CA 1
ATOM 2168 C C . ASN B 1 34 ? 24.234 9.93 14.656 1 78.75 34 ASN B C 1
ATOM 2170 O O . ASN B 1 34 ? 23.031 9.727 14.57 1 78.75 34 ASN B O 1
ATOM 2174 N N . MET B 1 35 ? 25.062 9.133 15.164 1 81.69 35 MET B N 1
ATOM 2175 C CA . MET B 1 35 ? 24.688 7.773 15.523 1 81.69 35 MET B CA 1
ATOM 2176 C C . MET B 1 35 ? 23.641 7.773 16.641 1 81.69 35 MET B C 1
ATOM 2178 O O . MET B 1 35 ? 22.75 6.93 16.672 1 81.69 35 MET B O 1
ATOM 2182 N N . ALA B 1 36 ? 23.766 8.75 17.469 1 82.69 36 ALA B N 1
ATOM 2183 C CA . ALA B 1 36 ? 22.812 8.836 18.562 1 82.69 36 ALA B CA 1
ATOM 2184 C C . ALA B 1 36 ? 21.406 9.102 18.047 1 82.69 36 ALA B C 1
ATOM 2186 O O . ALA B 1 36 ? 20.438 8.445 18.469 1 82.69 36 ALA B O 1
ATOM 2187 N N . GLN B 1 37 ? 21.359 9.977 17.125 1 83.62 37 GLN B N 1
ATOM 2188 C CA . GLN B 1 37 ? 20.078 10.305 16.531 1 83.62 37 GLN B CA 1
ATOM 2189 C C . GLN B 1 37 ? 19.547 9.156 15.68 1 83.62 37 GLN B C 1
ATOM 2191 O O . GLN B 1 37 ? 18.344 8.906 15.641 1 83.62 37 GLN B O 1
ATOM 2196 N N . THR B 1 38 ? 20.438 8.477 15.102 1 85.69 38 THR B N 1
ATOM 2197 C CA . THR B 1 38 ? 20.047 7.344 14.266 1 85.69 38 THR B CA 1
ATOM 2198 C C . THR B 1 38 ? 19.438 6.227 15.117 1 85.69 38 THR B C 1
ATOM 2200 O O . THR B 1 38 ? 18.406 5.672 14.758 1 85.69 38 THR B O 1
ATOM 2203 N N . ILE B 1 39 ? 20.016 5.977 16.188 1 86.62 39 ILE B N 1
ATOM 2204 C CA . ILE B 1 39 ? 19.531 4.926 17.078 1 86.62 39 ILE B CA 1
ATOM 2205 C C . ILE B 1 39 ? 18.172 5.309 17.641 1 86.62 39 ILE B C 1
ATOM 2207 O O . ILE B 1 39 ? 17.281 4.465 17.766 1 86.62 39 ILE B O 1
ATOM 2211 N N . GLN B 1 40 ? 18.016 6.516 17.938 1 85.5 40 GLN B N 1
ATOM 2212 C CA . GLN B 1 40 ? 16.734 7.008 18.422 1 85.5 40 GLN B CA 1
ATOM 2213 C C . GLN B 1 40 ? 15.641 6.875 17.359 1 85.5 40 GLN B C 1
ATOM 2215 O O . GLN B 1 40 ? 14.5 6.52 17.672 1 85.5 40 GLN B O 1
ATOM 2220 N N . GLN B 1 41 ? 16.062 7.129 16.203 1 85.75 41 GLN B N 1
ATOM 2221 C CA . GLN B 1 41 ? 15.109 7.016 15.102 1 85.75 41 GLN B CA 1
ATOM 2222 C C . GLN B 1 41 ? 14.742 5.559 14.836 1 85.75 41 GLN B C 1
ATOM 2224 O O . GLN B 1 41 ? 13.594 5.246 14.539 1 85.75 41 GLN B O 1
ATOM 2229 N N . ILE B 1 42 ? 15.695 4.719 14.945 1 84.06 42 ILE B N 1
ATOM 2230 C CA . ILE B 1 42 ? 15.438 3.293 14.773 1 84.06 42 ILE B CA 1
ATOM 2231 C C . ILE B 1 42 ? 14.469 2.811 15.852 1 84.06 42 ILE B C 1
ATOM 2233 O O . ILE B 1 42 ? 13.539 2.049 15.562 1 84.06 42 ILE B O 1
ATOM 2237 N N . ALA B 1 43 ? 14.625 3.305 16.984 1 84 43 ALA B N 1
ATOM 2238 C CA . ALA B 1 43 ? 13.797 2.922 18.125 1 84 43 ALA B CA 1
ATOM 2239 C C . ALA B 1 43 ? 12.367 3.426 17.953 1 84 43 ALA B C 1
ATOM 2241 O O . ALA B 1 43 ? 11.43 2.877 18.547 1 84 43 ALA B O 1
ATOM 2242 N N . ARG B 1 44 ? 12.258 4.34 17.188 1 84.38 44 ARG B N 1
ATOM 2243 C CA . ARG B 1 44 ? 10.93 4.879 16.922 1 84.38 44 ARG B CA 1
ATOM 2244 C C . ARG B 1 44 ? 10.289 4.188 15.711 1 84.38 44 ARG B C 1
ATOM 2246 O O . ARG B 1 44 ? 9.125 3.797 15.766 1 84.38 44 ARG B O 1
ATOM 2253 N N . VAL B 1 45 ? 11.031 3.955 14.727 1 86.19 45 VAL B N 1
ATOM 2254 C CA . VAL B 1 45 ? 10.547 3.408 13.461 1 86.19 45 VAL B CA 1
ATOM 2255 C C . VAL B 1 45 ? 10.109 1.958 13.664 1 86.19 45 VAL B C 1
ATOM 2257 O O . VAL B 1 45 ? 9.047 1.55 13.188 1 86.19 45 VAL B O 1
ATOM 2260 N N . GLY B 1 46 ? 10.93 1.216 14.391 1 84.12 46 GLY B N 1
ATOM 2261 C CA . GLY B 1 46 ? 10.695 -0.208 14.57 1 84.12 46 GLY B CA 1
ATOM 2262 C C . GLY B 1 46 ? 9.375 -0.514 15.258 1 84.12 46 GLY B C 1
ATOM 2263 O O . GLY B 1 46 ? 8.477 -1.097 14.648 1 84.12 46 GLY B O 1
ATOM 2264 N N . PRO B 1 47 ? 9.188 -0.019 16.422 1 82 47 PRO B N 1
ATOM 2265 C CA . PRO B 1 47 ? 7.961 -0.332 17.156 1 82 47 PRO B CA 1
ATOM 2266 C C . PRO B 1 47 ? 6.715 0.282 16.516 1 82 47 PRO B C 1
ATOM 2268 O O . PRO B 1 47 ? 5.641 -0.319 16.562 1 82 47 PRO B O 1
ATOM 2271 N N . ASP B 1 48 ? 6.879 1.382 15.953 1 85.25 48 ASP B N 1
ATOM 2272 C CA . ASP B 1 48 ? 5.742 2.078 15.359 1 85.25 48 ASP B CA 1
ATOM 2273 C C . ASP B 1 48 ? 5.215 1.324 14.141 1 85.25 48 ASP B C 1
ATOM 2275 O O . ASP B 1 48 ? 4.023 1.39 13.828 1 85.25 48 ASP B O 1
ATOM 2279 N N . THR B 1 49 ? 6.113 0.604 13.461 1 91.38 49 THR B N 1
ATOM 2280 C CA . THR B 1 49 ? 5.719 -0.048 12.219 1 91.38 49 THR B CA 1
ATOM 2281 C C . THR B 1 49 ? 5.512 -1.544 12.438 1 91.38 49 THR B C 1
ATOM 2283 O O . THR B 1 49 ? 4.781 -2.189 11.68 1 91.38 49 THR B O 1
ATOM 2286 N N . LEU B 1 50 ? 6.086 -2.084 13.461 1 93.56 50 LEU B N 1
ATOM 2287 C CA . LEU B 1 50 ? 6.141 -3.527 13.672 1 93.56 50 LEU B CA 1
ATOM 2288 C C . LEU B 1 50 ? 4.738 -4.109 13.812 1 93.56 50 LEU B C 1
ATOM 2290 O O . LEU B 1 50 ? 4.391 -5.074 13.125 1 93.56 50 LEU B O 1
ATOM 2294 N N . GLY B 1 51 ? 3.965 -3.561 14.703 1 94.06 51 GLY B N 1
ATOM 2295 C CA . GLY B 1 51 ? 2.625 -4.078 14.938 1 94.06 51 GLY B CA 1
ATOM 2296 C C . GLY B 1 51 ? 1.765 -4.082 13.688 1 94.06 51 GLY B C 1
ATOM 2297 O O . GLY B 1 51 ? 1.138 -5.094 13.359 1 94.06 51 GLY B O 1
ATOM 2298 N N . VAL B 1 52 ? 1.728 -2.99 12.953 1 94.31 52 VAL B N 1
ATOM 2299 C CA . VAL B 1 52 ? 0.902 -2.842 11.766 1 94.31 52 VAL B CA 1
ATOM 2300 C C . VAL B 1 52 ? 1.423 -3.756 10.656 1 94.31 52 VAL B C 1
ATOM 2302 O O . VAL B 1 52 ? 0.64 -4.395 9.945 1 94.31 52 VAL B O 1
ATOM 2305 N N . ALA B 1 53 ? 2.721 -3.865 10.555 1 96.44 53 ALA B N 1
ATOM 2306 C CA . ALA B 1 53 ? 3.33 -4.703 9.516 1 96.44 53 ALA B CA 1
ATOM 2307 C C . ALA B 1 53 ? 3.039 -6.18 9.766 1 96.44 53 ALA B C 1
ATOM 2309 O O . ALA B 1 53 ? 2.744 -6.926 8.836 1 96.44 53 ALA B O 1
ATOM 2310 N N . MET B 1 54 ? 3.154 -6.559 11.008 1 96.44 54 MET B N 1
ATOM 2311 C CA . MET B 1 54 ? 2.889 -7.953 11.344 1 96.44 54 MET B CA 1
ATOM 2312 C C . MET B 1 54 ? 1.428 -8.305 11.086 1 96.44 54 MET B C 1
ATOM 2314 O O . MET B 1 54 ? 1.128 -9.367 10.539 1 96.44 54 MET B O 1
ATOM 2318 N N . LEU B 1 55 ? 0.592 -7.445 11.461 1 96.56 55 LEU B N 1
ATOM 2319 C CA . LEU B 1 55 ? -0.836 -7.68 11.273 1 96.56 55 LEU B CA 1
ATOM 2320 C C . LEU B 1 55 ? -1.186 -7.742 9.789 1 96.56 55 LEU B C 1
ATOM 2322 O O . LEU B 1 55 ? -1.887 -8.656 9.352 1 96.56 55 LEU B O 1
ATOM 2326 N N . THR B 1 56 ? -0.715 -6.816 9.055 1 96.81 56 THR B N 1
ATOM 2327 C CA . THR B 1 56 ? -0.993 -6.758 7.621 1 96.81 56 THR B CA 1
ATOM 2328 C C . THR B 1 56 ? -0.409 -7.973 6.906 1 96.81 56 THR B C 1
ATOM 2330 O O . THR B 1 56 ? -1.055 -8.555 6.035 1 96.81 56 THR B O 1
ATOM 2333 N N . SER B 1 57 ? 0.767 -8.344 7.336 1 97.56 57 SER B N 1
ATOM 2334 C CA . SER B 1 57 ? 1.409 -9.492 6.707 1 97.56 57 SER B CA 1
ATOM 2335 C C . SER B 1 57 ? 0.652 -10.781 7.008 1 97.56 57 SER B C 1
ATOM 2337 O O . SER B 1 57 ? 0.605 -11.688 6.176 1 97.56 57 SER B O 1
ATOM 2339 N N . SER B 1 58 ? 0.144 -10.875 8.18 1 97.94 58 SER B N 1
ATOM 2340 C CA . SER B 1 58 ? -0.633 -12.062 8.531 1 97.94 58 SER B CA 1
ATOM 2341 C C . SER B 1 58 ? -1.873 -12.188 7.652 1 97.94 58 SER B C 1
ATOM 2343 O O . SER B 1 58 ? -2.16 -13.266 7.129 1 97.94 58 SER B O 1
ATOM 2345 N N . PHE B 1 59 ? -2.529 -11.133 7.41 1 97.88 59 PHE B N 1
ATOM 2346 C CA . PHE B 1 59 ? -3.75 -11.188 6.613 1 97.88 59 PHE B CA 1
ATOM 2347 C C . PHE B 1 59 ? -3.426 -11.375 5.137 1 97.88 59 PHE B C 1
ATOM 2349 O O . PHE B 1 59 ? -4.152 -12.062 4.418 1 97.88 59 PHE B O 1
ATOM 2356 N N . VAL B 1 60 ? -2.379 -10.742 4.699 1 97 60 VAL B N 1
ATOM 2357 C CA . VAL B 1 60 ? -1.951 -10.938 3.318 1 97 60 VAL B CA 1
ATOM 2358 C C . VAL B 1 60 ? -1.571 -12.398 3.096 1 97 60 VAL B C 1
ATOM 2360 O O . VAL B 1 60 ? -1.927 -12.992 2.074 1 97 60 VAL B O 1
ATOM 2363 N N . GLY B 1 61 ? -0.842 -12.93 4.102 1 97.44 61 GLY B N 1
ATOM 2364 C CA . GLY B 1 61 ? -0.491 -14.336 4.02 1 97.44 61 GLY B CA 1
ATOM 2365 C C . GLY B 1 61 ? -1.699 -15.25 3.949 1 97.44 61 GLY B C 1
ATOM 2366 O O . GLY B 1 61 ? -1.731 -16.188 3.146 1 97.44 61 GLY B O 1
ATOM 2367 N N . MET B 1 62 ? -2.658 -14.992 4.719 1 97.56 62 MET B N 1
ATOM 2368 C CA . MET B 1 62 ? -3.859 -15.82 4.75 1 97.56 62 MET B CA 1
ATOM 2369 C C . MET B 1 62 ? -4.641 -15.695 3.447 1 97.56 62 MET B C 1
ATOM 2371 O O . MET B 1 62 ? -5.16 -16.688 2.932 1 97.56 62 MET B O 1
ATOM 2375 N N . VAL B 1 63 ? -4.703 -14.5 2.926 1 97 63 VAL B N 1
ATOM 2376 C CA . VAL B 1 63 ? -5.449 -14.266 1.693 1 97 63 VAL B CA 1
ATOM 2377 C C . VAL B 1 63 ? -4.797 -15.031 0.542 1 97 63 VAL B C 1
ATOM 2379 O O . VAL B 1 63 ? -5.484 -15.664 -0.258 1 97 63 VAL B O 1
ATOM 2382 N N . PHE B 1 64 ? -3.498 -14.992 0.455 1 96.56 64 PHE B N 1
ATOM 2383 C CA . PHE B 1 64 ? -2.809 -15.695 -0.621 1 96.56 64 PHE B CA 1
ATOM 2384 C C . PHE B 1 64 ? -2.861 -17.203 -0.405 1 96.56 64 PHE B C 1
ATOM 2386 O O . PHE B 1 64 ? -2.857 -17.969 -1.366 1 96.56 64 PHE B O 1
ATOM 2393 N N . THR B 1 65 ? -2.934 -17.562 0.855 1 96.88 65 THR B N 1
ATOM 2394 C CA . THR B 1 65 ? -3.119 -18.984 1.139 1 96.88 65 THR B CA 1
ATOM 2395 C C . THR B 1 65 ? -4.465 -19.469 0.604 1 96.88 65 THR B C 1
ATOM 2397 O O . THR B 1 65 ? -4.551 -20.547 0.018 1 96.88 65 THR B O 1
ATOM 2400 N N . ILE B 1 66 ? -5.504 -18.719 0.782 1 95.62 66 ILE B N 1
ATOM 2401 C CA . ILE B 1 66 ? -6.828 -19.062 0.265 1 95.62 66 ILE B CA 1
ATOM 2402 C C . ILE B 1 66 ? -6.766 -19.219 -1.252 1 95.62 66 ILE B C 1
ATOM 2404 O O . ILE B 1 66 ? -7.262 -20.203 -1.801 1 95.62 66 ILE B O 1
ATOM 2408 N N . GLN B 1 67 ? -6.094 -18.297 -1.897 1 93.25 67 GLN B N 1
ATOM 2409 C CA . GLN B 1 67 ? -6.031 -18.297 -3.355 1 93.25 67 GLN B CA 1
ATOM 2410 C C . GLN B 1 67 ? -5.191 -19.469 -3.867 1 93.25 67 GLN B C 1
ATOM 2412 O O . GLN B 1 67 ? -5.562 -20.125 -4.84 1 93.25 67 GLN B O 1
ATOM 2417 N N . PHE B 1 68 ? -4.074 -19.734 -3.225 1 93.31 68 PHE B N 1
ATOM 2418 C CA . PHE B 1 68 ? -3.184 -20.781 -3.688 1 93.31 68 PHE B CA 1
ATOM 2419 C C . PHE B 1 68 ? -3.785 -22.156 -3.406 1 93.31 68 PHE B C 1
ATOM 2421 O O . PHE B 1 68 ? -3.703 -23.062 -4.242 1 93.31 68 PHE B O 1
ATOM 2428 N N . CYS B 1 69 ? -4.43 -22.328 -2.281 1 93.25 69 CYS B N 1
ATOM 2429 C CA . CYS B 1 69 ? -5.059 -23.609 -1.96 1 93.25 69 CYS B CA 1
ATOM 2430 C C . CYS B 1 69 ? -6.242 -23.875 -2.881 1 93.25 69 CYS B C 1
ATOM 2432 O O . CYS B 1 69 ? -6.438 -25 -3.326 1 93.25 69 CYS B O 1
ATOM 2434 N N . LYS B 1 70 ? -6.961 -22.875 -3.178 1 90.94 70 LYS B N 1
ATOM 2435 C CA . LYS B 1 70 ? -8.117 -23.031 -4.051 1 90.94 70 LYS B CA 1
ATOM 2436 C C . LYS B 1 70 ? -7.695 -23.422 -5.465 1 90.94 70 LYS B C 1
ATOM 2438 O O . LYS B 1 70 ? -8.312 -24.297 -6.086 1 90.94 70 LYS B O 1
ATOM 2443 N N . GLU B 1 71 ? -6.648 -22.891 -5.953 1 87.5 71 GLU B N 1
ATOM 2444 C CA . GLU B 1 71 ? -6.266 -23.078 -7.352 1 87.5 71 GLU B CA 1
ATOM 2445 C C . GLU B 1 71 ? -5.406 -24.328 -7.523 1 87.5 71 GLU B C 1
ATOM 2447 O O . GLU B 1 71 ? -5.578 -25.078 -8.484 1 87.5 71 GLU B O 1
ATOM 2452 N N . PHE B 1 72 ? -4.574 -24.641 -6.574 1 89.56 72 PHE B N 1
ATOM 2453 C CA . PHE B 1 72 ? -3.594 -25.688 -6.785 1 89.56 72 PHE B CA 1
ATOM 2454 C C . PHE B 1 72 ? -4.082 -27.016 -6.207 1 89.56 72 PHE B C 1
ATOM 2456 O O . PHE B 1 72 ? -3.633 -28.078 -6.617 1 89.56 72 PHE B O 1
ATOM 2463 N N . SER B 1 73 ? -4.984 -26.891 -5.258 1 87.88 73 SER B N 1
ATOM 2464 C CA . SER B 1 73 ? -5.578 -28.141 -4.762 1 87.88 73 SER B CA 1
ATOM 2465 C C . SER B 1 73 ? -6.461 -28.781 -5.82 1 87.88 73 SER B C 1
ATOM 2467 O O . SER B 1 73 ? -6.555 -30.016 -5.887 1 87.88 73 SER B O 1
ATOM 2469 N N . LYS B 1 74 ? -7.059 -27.984 -6.664 1 86.69 74 LYS B N 1
ATOM 2470 C CA . LYS B 1 74 ? -7.934 -28.469 -7.723 1 86.69 74 LYS B CA 1
ATOM 2471 C C . LYS B 1 74 ? -7.16 -29.328 -8.727 1 86.69 74 LYS B C 1
ATOM 2473 O O . LYS B 1 74 ? -7.715 -30.25 -9.328 1 86.69 74 LYS B O 1
ATOM 2478 N N . VAL B 1 75 ? -5.906 -29.047 -8.844 1 86.5 75 VAL B N 1
ATOM 2479 C CA . VAL B 1 75 ? -5.113 -29.781 -9.828 1 86.5 75 VAL B CA 1
ATOM 2480 C C . VAL B 1 75 ? -4.152 -30.734 -9.117 1 86.5 75 VAL B C 1
ATOM 2482 O O . VAL B 1 75 ? -3.209 -31.234 -9.727 1 86.5 75 VAL B O 1
ATOM 2485 N N . GLY B 1 76 ? -4.281 -30.891 -7.848 1 86.75 76 GLY B N 1
ATOM 2486 C CA . GLY B 1 76 ? -3.541 -31.875 -7.086 1 86.75 76 GLY B CA 1
ATOM 2487 C C . GLY B 1 76 ? -2.129 -31.438 -6.75 1 86.75 76 GLY B C 1
ATOM 2488 O O . GLY B 1 76 ? -1.271 -32.281 -6.441 1 86.75 76 GLY B O 1
ATOM 2489 N N . LEU B 1 77 ? -1.861 -30.203 -6.824 1 87.56 77 LEU B N 1
ATOM 2490 C CA . LEU B 1 77 ? -0.515 -29.703 -6.582 1 87.56 77 LEU B CA 1
ATOM 2491 C C . LEU B 1 77 ? -0.417 -29.062 -5.199 1 87.56 77 LEU B C 1
ATOM 2493 O O . LEU B 1 77 ? 0.061 -27.922 -5.066 1 87.56 77 LEU B O 1
ATOM 2497 N N . THR B 1 78 ? -0.836 -29.812 -4.199 1 90.88 78 THR B N 1
ATOM 2498 C CA . THR B 1 78 ? -0.851 -29.281 -2.838 1 90.88 78 THR B CA 1
ATOM 2499 C C . THR B 1 78 ? 0.561 -29.219 -2.264 1 90.88 78 THR B C 1
ATOM 2501 O O . THR B 1 78 ? 0.853 -28.406 -1.396 1 90.88 78 THR B O 1
ATOM 2504 N N . ARG B 1 79 ? 1.443 -30 -2.877 1 91.31 79 ARG B N 1
ATOM 2505 C CA . ARG B 1 79 ? 2.789 -30.141 -2.336 1 91.31 79 ARG B CA 1
ATOM 2506 C C . ARG B 1 79 ? 3.662 -28.953 -2.707 1 91.31 79 ARG B C 1
ATOM 2508 O O . ARG B 1 79 ? 4.746 -28.766 -2.146 1 91.31 79 ARG B O 1
ATOM 2515 N N . VAL B 1 80 ? 3.219 -28.125 -3.588 1 92.5 80 VAL B N 1
ATOM 2516 C CA . VAL B 1 80 ? 4.059 -27.016 -4.027 1 92.5 80 VAL B CA 1
ATOM 2517 C C . VAL B 1 80 ? 3.559 -25.719 -3.412 1 92.5 80 VAL B C 1
ATOM 2519 O O . VAL B 1 80 ? 4.188 -24.672 -3.568 1 92.5 80 VAL B O 1
ATOM 2522 N N . ILE B 1 81 ? 2.5 -25.766 -2.674 1 94.62 81 ILE B N 1
ATOM 2523 C CA . ILE B 1 81 ? 1.823 -24.578 -2.18 1 94.62 81 ILE B CA 1
ATOM 2524 C C . ILE B 1 81 ? 2.744 -23.812 -1.226 1 94.62 81 ILE B C 1
ATOM 2526 O O . ILE B 1 81 ? 2.877 -22.594 -1.321 1 94.62 81 ILE B O 1
ATOM 2530 N N . GLY B 1 82 ? 3.389 -24.562 -0.328 1 95.69 82 GLY B N 1
ATOM 2531 C CA . GLY B 1 82 ? 4.301 -23.922 0.604 1 95.69 82 GLY B CA 1
ATOM 2532 C C . GLY B 1 82 ? 5.441 -23.188 -0.082 1 95.69 82 GLY B C 1
ATOM 2533 O O . GLY B 1 82 ? 5.812 -22.078 0.325 1 95.69 82 GLY B O 1
ATOM 2534 N N . GLY B 1 83 ? 5.988 -23.812 -1.091 1 95.44 83 GLY B N 1
ATOM 2535 C CA . GLY B 1 83 ? 7.062 -23.203 -1.854 1 95.44 83 GLY B CA 1
ATOM 2536 C C . GLY B 1 83 ? 6.621 -21.969 -2.611 1 95.44 83 GLY B C 1
ATOM 2537 O O . GLY B 1 83 ? 7.328 -20.953 -2.621 1 95.44 83 GLY B O 1
ATOM 2538 N N . LEU B 1 84 ? 5.453 -22.062 -3.201 1 93.94 84 LEU B N 1
ATOM 2539 C CA . LEU B 1 84 ? 4.926 -20.938 -3.963 1 93.94 84 LEU B CA 1
ATOM 2540 C C . LEU B 1 84 ? 4.637 -19.75 -3.049 1 93.94 84 LEU B C 1
ATOM 2542 O O . LEU B 1 84 ? 4.91 -18.594 -3.408 1 93.94 84 LEU B O 1
ATOM 2546 N N . LEU B 1 85 ? 4.109 -20 -1.896 1 96.62 85 LEU B N 1
ATOM 2547 C CA . LEU B 1 85 ? 3.863 -18.953 -0.911 1 96.62 85 LEU B CA 1
ATOM 2548 C C . LEU B 1 85 ? 5.172 -18.312 -0.45 1 96.62 85 LEU B C 1
ATOM 2550 O O . LEU B 1 85 ? 5.289 -17.094 -0.4 1 96.62 85 LEU B O 1
ATOM 2554 N N . GLY B 1 86 ? 6.109 -19.172 -0.15 1 97.06 86 GLY B N 1
ATOM 2555 C CA . GLY B 1 86 ? 7.402 -18.672 0.282 1 97.06 86 GLY B CA 1
ATOM 2556 C C . GLY B 1 86 ? 8.055 -17.75 -0.738 1 97.06 86 GLY B C 1
ATOM 2557 O O . GLY B 1 86 ? 8.562 -16.688 -0.388 1 97.06 86 GLY B O 1
ATOM 2558 N N . LEU B 1 87 ? 7.996 -18.156 -1.977 1 95.69 87 LEU B N 1
ATOM 2559 C CA . LEU B 1 87 ? 8.602 -17.375 -3.051 1 95.69 87 LEU B CA 1
ATOM 2560 C C . LEU B 1 87 ? 7.859 -16.062 -3.25 1 95.69 87 LEU B C 1
ATOM 2562 O O . LEU B 1 87 ? 8.484 -15.008 -3.379 1 95.69 87 LEU B O 1
ATOM 2566 N N . ALA B 1 88 ? 6.551 -16.141 -3.264 1 95.69 88 ALA B N 1
ATOM 2567 C CA . ALA B 1 88 ? 5.746 -14.938 -3.443 1 95.69 88 ALA B CA 1
ATOM 2568 C C . ALA B 1 88 ? 5.996 -13.938 -2.316 1 95.69 88 ALA B C 1
ATOM 2570 O O . ALA B 1 88 ? 6.109 -12.734 -2.562 1 95.69 88 ALA B O 1
ATOM 2571 N N . PHE B 1 89 ? 6.113 -14.43 -1.078 1 97.62 89 PHE B N 1
ATOM 2572 C CA . PHE B 1 89 ? 6.305 -13.57 0.086 1 97.62 89 PHE B CA 1
ATOM 2573 C C . PHE B 1 89 ? 7.688 -12.938 0.072 1 97.62 89 PHE B C 1
ATOM 2575 O O . PHE B 1 89 ? 7.816 -11.711 0.17 1 97.62 89 PHE B O 1
ATOM 2582 N N . THR B 1 90 ? 8.664 -13.711 -0.163 1 97.19 90 THR B N 1
ATOM 2583 C CA . THR B 1 90 ? 10.031 -13.227 -0.014 1 97.19 90 THR B CA 1
ATOM 2584 C C . THR B 1 90 ? 10.422 -12.328 -1.188 1 97.19 90 THR B C 1
ATOM 2586 O O . THR B 1 90 ? 11.086 -11.312 -1.005 1 97.19 90 THR B O 1
ATOM 2589 N N . ARG B 1 91 ? 9.961 -12.641 -2.344 1 96.06 91 ARG B N 1
ATOM 2590 C CA . ARG B 1 91 ? 10.453 -11.945 -3.523 1 96.06 91 ARG B CA 1
ATOM 2591 C C . ARG B 1 91 ? 9.656 -10.672 -3.781 1 96.06 91 ARG B C 1
ATOM 2593 O O . ARG B 1 91 ? 10.172 -9.719 -4.367 1 96.06 91 ARG B O 1
ATOM 2600 N N . GLU B 1 92 ? 8.406 -10.641 -3.299 1 95.56 92 GLU B N 1
ATOM 2601 C CA . GLU B 1 92 ? 7.613 -9.492 -3.725 1 95.56 92 GLU B CA 1
ATOM 2602 C C . GLU B 1 92 ? 6.719 -8.984 -2.594 1 95.56 92 GLU B C 1
ATOM 2604 O O . GLU B 1 92 ? 6.828 -7.836 -2.176 1 95.56 92 GLU B O 1
ATOM 2609 N N . LEU B 1 93 ? 5.922 -9.828 -1.96 1 96.94 93 LEU B N 1
ATOM 2610 C CA . LEU B 1 93 ? 4.793 -9.383 -1.148 1 96.94 93 LEU B CA 1
ATOM 2611 C C . LEU B 1 93 ? 5.277 -8.789 0.173 1 96.94 93 LEU B C 1
ATOM 2613 O O . LEU B 1 93 ? 4.91 -7.668 0.527 1 96.94 93 LEU B O 1
ATOM 2617 N N . THR B 1 94 ? 6.129 -9.492 0.853 1 97.94 94 THR B N 1
ATOM 2618 C CA . THR B 1 94 ? 6.496 -9.094 2.207 1 97.94 94 THR B CA 1
ATOM 2619 C C . THR B 1 94 ? 7.25 -7.766 2.197 1 97.94 94 THR B C 1
ATOM 2621 O O . THR B 1 94 ? 6.875 -6.828 2.902 1 97.94 94 THR B O 1
ATOM 2624 N N . PRO B 1 95 ? 8.328 -7.641 1.394 1 98 95 PRO B N 1
ATOM 2625 C CA . PRO B 1 95 ? 9.039 -6.363 1.427 1 98 95 PRO B CA 1
ATOM 2626 C C . PRO B 1 95 ? 8.18 -5.191 0.964 1 98 95 PRO B C 1
ATOM 2628 O O . PRO B 1 95 ? 8.312 -4.078 1.482 1 98 95 PRO B O 1
ATOM 2631 N N . VAL B 1 96 ? 7.332 -5.426 0.034 1 98 96 VAL B N 1
ATOM 2632 C CA . VAL B 1 96 ? 6.484 -4.363 -0.501 1 98 96 VAL B CA 1
ATOM 2633 C C . VAL B 1 96 ? 5.449 -3.953 0.542 1 98 96 VAL B C 1
ATOM 2635 O O . VAL B 1 96 ? 5.215 -2.76 0.755 1 98 96 VAL B O 1
ATOM 2638 N N . ILE B 1 97 ? 4.871 -4.926 1.218 1 97.5 97 ILE B N 1
ATOM 2639 C CA . ILE B 1 97 ? 3.881 -4.633 2.246 1 97.5 97 ILE B CA 1
ATOM 2640 C C . ILE B 1 97 ? 4.531 -3.844 3.381 1 97.5 97 ILE B C 1
ATOM 2642 O O . ILE B 1 97 ? 3.963 -2.869 3.875 1 97.5 97 ILE B O 1
ATOM 2646 N N . CYS B 1 98 ? 5.664 -4.254 3.773 1 97.81 98 CYS B N 1
ATOM 2647 C CA . CYS B 1 98 ? 6.383 -3.553 4.828 1 97.81 98 CYS B CA 1
ATOM 2648 C C . CYS B 1 98 ? 6.723 -2.127 4.406 1 97.81 98 CYS B C 1
ATOM 2650 O O . CYS B 1 98 ? 6.652 -1.201 5.215 1 97.81 98 CYS B O 1
ATOM 2652 N N . ALA B 1 99 ? 7.086 -1.99 3.18 1 98.31 99 ALA B N 1
ATOM 2653 C CA . ALA B 1 99 ? 7.414 -0.666 2.658 1 98.31 99 ALA B CA 1
ATOM 2654 C C . ALA B 1 99 ? 6.184 0.237 2.643 1 98.31 99 ALA B C 1
ATOM 2656 O O . ALA B 1 99 ? 6.273 1.423 2.971 1 98.31 99 ALA B O 1
ATOM 2657 N N . ILE B 1 100 ? 5.086 -0.359 2.266 1 97.38 100 ILE B N 1
ATOM 2658 C CA . ILE B 1 100 ? 3.842 0.405 2.207 1 97.38 100 ILE B CA 1
ATOM 2659 C C . ILE B 1 100 ? 3.451 0.861 3.611 1 97.38 100 ILE B C 1
ATOM 2661 O O . ILE B 1 100 ? 3.078 2.02 3.812 1 97.38 100 ILE B O 1
ATOM 2665 N N . VAL B 1 101 ? 3.58 0.007 4.547 1 96.62 101 VAL B N 1
ATOM 2666 C CA . VAL B 1 101 ? 3.254 0.331 5.93 1 96.62 101 VAL B CA 1
ATOM 2667 C C . VAL B 1 101 ? 4.223 1.388 6.453 1 96.62 101 VAL B C 1
ATOM 2669 O O . VAL B 1 101 ? 3.816 2.33 7.137 1 96.62 101 VAL B O 1
ATOM 2672 N N . LEU B 1 102 ? 5.461 1.229 6.102 1 97.31 102 LEU B N 1
ATOM 2673 C CA . LEU B 1 102 ? 6.461 2.205 6.52 1 97.31 102 LEU B CA 1
ATOM 2674 C C . LEU B 1 102 ? 6.156 3.58 5.934 1 97.31 102 LEU B C 1
ATOM 2676 O O . LEU B 1 102 ? 6.285 4.594 6.621 1 97.31 102 LEU B O 1
ATOM 2680 N N . ALA B 1 103 ? 5.805 3.619 4.695 1 97 103 ALA B N 1
ATOM 2681 C CA . ALA B 1 103 ? 5.473 4.879 4.031 1 97 103 ALA B CA 1
ATOM 2682 C C . ALA B 1 103 ? 4.281 5.555 4.703 1 97 103 ALA B C 1
ATOM 2684 O O . ALA B 1 103 ? 4.277 6.77 4.898 1 97 103 ALA B O 1
ATOM 2685 N N . GLY B 1 104 ? 3.338 4.766 5.082 1 94.25 104 GLY B N 1
ATOM 2686 C CA . GLY B 1 104 ? 2.127 5.305 5.68 1 94.25 104 GLY B CA 1
ATOM 2687 C C . GLY B 1 104 ? 2.312 5.719 7.129 1 94.25 104 GLY B C 1
ATOM 2688 O O . GLY B 1 104 ? 1.718 6.699 7.578 1 94.25 104 GLY B O 1
ATOM 2689 N N . ARG B 1 105 ? 3.082 5.012 7.793 1 93.12 105 ARG B N 1
ATOM 2690 C CA . ARG B 1 105 ? 3.199 5.254 9.227 1 93.12 105 ARG B CA 1
ATOM 2691 C C . ARG B 1 105 ? 4.383 6.168 9.531 1 93.12 105 ARG B C 1
ATOM 2693 O O . ARG B 1 105 ? 4.203 7.27 10.055 1 93.12 105 ARG B O 1
ATOM 2700 N N . VAL B 1 106 ? 5.488 5.785 9.148 1 94.94 106 VAL B N 1
ATOM 2701 C CA . VAL B 1 106 ? 6.711 6.496 9.508 1 94.94 106 VAL B CA 1
ATOM 2702 C C . VAL B 1 106 ? 6.992 7.59 8.484 1 94.94 106 VAL B C 1
ATOM 2704 O O . VAL B 1 106 ? 7.359 8.711 8.844 1 94.94 106 VAL B O 1
ATOM 2707 N N . GLY B 1 107 ? 6.859 7.262 7.223 1 95.12 107 GLY B N 1
ATOM 2708 C CA . GLY B 1 107 ? 7.066 8.266 6.191 1 95.12 107 GLY B CA 1
ATOM 2709 C C . GLY B 1 107 ? 6.16 9.477 6.352 1 95.12 107 GLY B C 1
ATOM 2710 O O . GLY B 1 107 ? 6.621 10.617 6.273 1 95.12 107 GLY B O 1
ATOM 2711 N N . SER B 1 108 ? 4.934 9.18 6.59 1 93.31 108 SER B N 1
ATOM 2712 C CA . SER B 1 108 ? 3.969 10.258 6.789 1 93.31 108 SER B CA 1
ATOM 2713 C C . SER B 1 108 ? 4.309 11.078 8.023 1 93.31 108 SER B C 1
ATOM 2715 O O . SER B 1 108 ? 4.191 12.305 8.008 1 93.31 108 SER B O 1
ATOM 2717 N N . ALA B 1 109 ? 4.711 10.469 9.07 1 91.88 109 ALA B N 1
ATOM 2718 C CA . ALA B 1 109 ? 5.074 11.141 10.312 1 91.88 109 ALA B CA 1
ATOM 2719 C C . ALA B 1 109 ? 6.297 12.031 10.117 1 91.88 109 ALA B C 1
ATOM 2721 O O . ALA B 1 109 ? 6.359 13.141 10.664 1 91.88 109 ALA B O 1
ATOM 2722 N N . ILE B 1 110 ? 7.23 11.539 9.391 1 93.75 110 ILE B N 1
ATOM 2723 C CA . ILE B 1 110 ? 8.438 12.305 9.094 1 93.75 110 ILE B CA 1
ATOM 2724 C C . ILE B 1 110 ? 8.07 13.57 8.312 1 93.75 110 ILE B C 1
ATOM 2726 O O . ILE B 1 110 ? 8.516 14.664 8.648 1 93.75 110 ILE B O 1
ATOM 2730 N N . ALA B 1 111 ? 7.23 13.414 7.328 1 93.88 111 ALA B N 1
ATOM 2731 C CA . ALA B 1 111 ? 6.805 14.555 6.516 1 93.88 111 ALA B CA 1
ATOM 2732 C C . ALA B 1 111 ? 6.023 15.562 7.352 1 93.88 111 ALA B C 1
ATOM 2734 O O . ALA B 1 111 ? 6.207 16.781 7.203 1 93.88 111 ALA B O 1
ATOM 2735 N N . ALA B 1 112 ? 5.199 15.078 8.219 1 90.69 112 ALA B N 1
ATOM 2736 C CA . ALA B 1 112 ? 4.402 15.953 9.078 1 90.69 112 ALA B CA 1
ATOM 2737 C C . ALA B 1 112 ? 5.289 16.719 10.055 1 90.69 112 ALA B C 1
ATOM 2739 O O . ALA B 1 112 ? 5.094 17.906 10.281 1 90.69 112 ALA B O 1
ATOM 2740 N N . GLU B 1 113 ? 6.18 16.047 10.672 1 90.75 113 GLU B N 1
ATOM 2741 C CA . GLU B 1 113 ? 7.074 16.641 11.656 1 90.75 113 GLU B CA 1
ATOM 2742 C C . GLU B 1 113 ? 7.969 17.703 11.016 1 90.75 113 GLU B C 1
ATOM 2744 O O . GLU B 1 113 ? 8.078 18.812 11.523 1 90.75 113 GLU B O 1
ATOM 2749 N N . LEU B 1 114 ? 8.633 17.344 9.953 1 91.38 114 LEU B N 1
ATOM 2750 C CA . LEU B 1 114 ? 9.523 18.281 9.273 1 91.38 114 LEU B CA 1
ATOM 2751 C C . LEU B 1 114 ? 8.734 19.406 8.641 1 91.38 114 LEU B C 1
ATOM 2753 O O . LEU B 1 114 ? 9.211 20.547 8.586 1 91.38 114 LEU B O 1
ATOM 2757 N N . GLY B 1 115 ? 7.562 19.062 8.133 1 90.5 115 GLY B N 1
ATOM 2758 C CA . GLY B 1 115 ? 6.691 20.109 7.617 1 90.5 115 GLY B CA 1
ATOM 2759 C C . GLY B 1 115 ? 6.281 21.109 8.672 1 90.5 115 GLY B C 1
ATOM 2760 O O . GLY B 1 115 ? 6.285 22.328 8.422 1 90.5 115 GLY B O 1
ATOM 2761 N N . THR B 1 116 ? 5.902 20.625 9.852 1 87.88 116 THR B N 1
ATOM 2762 C CA . THR B 1 116 ? 5.535 21.5 10.969 1 87.88 116 THR B CA 1
ATOM 2763 C C . THR B 1 116 ? 6.719 22.375 11.383 1 87.88 116 THR B C 1
ATOM 2765 O O . THR B 1 116 ? 6.555 23.562 11.664 1 87.88 116 THR B O 1
ATOM 2768 N N . MET B 1 117 ? 7.902 21.781 11.406 1 88.94 117 MET B N 1
ATOM 2769 C CA . MET B 1 117 ? 9.109 22.531 11.742 1 88.94 117 MET B CA 1
ATOM 2770 C C . MET B 1 117 ? 9.391 23.609 10.703 1 88.94 117 MET B C 1
ATOM 2772 O O . MET B 1 117 ? 9.891 24.672 11.039 1 88.94 117 MET B O 1
ATOM 2776 N N . GLN B 1 118 ? 9.078 23.312 9.508 1 88.94 118 GLN B N 1
ATOM 2777 C CA . GLN B 1 118 ? 9.32 24.25 8.414 1 88.94 118 GLN B CA 1
ATOM 2778 C C . GLN B 1 118 ? 8.367 25.438 8.484 1 88.94 118 GLN B C 1
ATOM 2780 O O . GLN B 1 118 ? 8.781 26.578 8.32 1 88.94 118 GLN B O 1
ATOM 2785 N N . VAL B 1 119 ? 7.129 25.141 8.758 1 86 119 VAL B N 1
ATOM 2786 C CA . VAL B 1 119 ? 6.129 26.203 8.734 1 86 119 VAL B CA 1
ATOM 2787 C C . VAL B 1 119 ? 6.254 27.047 10 1 86 119 VAL B C 1
ATOM 2789 O O . VAL B 1 119 ? 5.859 28.219 10.008 1 86 119 VAL B O 1
ATOM 2792 N N . SER B 1 120 ? 6.789 26.484 11.086 1 85.25 120 SER B N 1
ATOM 2793 C CA . SER B 1 120 ? 7.016 27.234 12.312 1 85.25 120 SER B CA 1
ATOM 2794 C C . SER B 1 120 ? 8.398 27.891 12.32 1 85.25 120 SER B C 1
ATOM 2796 O O . SER B 1 120 ? 8.82 28.453 13.328 1 85.25 120 SER B O 1
ATOM 2798 N N . GLU B 1 121 ? 9.188 27.688 11.289 1 81.19 121 GLU B N 1
ATOM 2799 C CA . GLU B 1 121 ? 10.484 28.312 11.055 1 81.19 121 GLU B CA 1
ATOM 2800 C C . GLU B 1 121 ? 11.562 27.734 11.969 1 81.19 121 GLU B C 1
ATOM 2802 O O . GLU B 1 121 ? 12.57 28.375 12.234 1 81.19 121 GLU B O 1
ATOM 2807 N N . GLN B 1 122 ? 11.258 26.609 12.438 1 78.69 122 GLN B N 1
ATOM 2808 C CA . GLN B 1 122 ? 12.227 25.953 13.305 1 78.69 122 GLN B CA 1
ATOM 2809 C C . GLN B 1 122 ? 13.438 25.484 12.516 1 78.69 122 GLN B C 1
ATOM 2811 O O . GLN B 1 122 ? 14.547 25.422 13.047 1 78.69 122 GLN B O 1
ATOM 2816 N N . VAL B 1 123 ? 13.273 25.141 11.312 1 75.69 123 VAL B N 1
ATOM 2817 C CA . VAL B 1 123 ? 14.375 24.672 10.469 1 75.69 123 VAL B CA 1
ATOM 2818 C C . VAL B 1 123 ? 15.344 25.828 10.203 1 75.69 123 VAL B C 1
ATOM 2820 O O . VAL B 1 123 ? 16.562 25.641 10.234 1 75.69 123 VAL B O 1
ATOM 2823 N N . ASP B 1 124 ? 14.812 26.938 10.039 1 74.56 124 ASP B N 1
ATOM 2824 C CA . ASP B 1 124 ? 15.633 28.125 9.836 1 74.56 124 ASP B CA 1
ATOM 2825 C C . ASP B 1 124 ? 16.406 28.469 11.109 1 74.56 124 ASP B C 1
ATOM 2827 O O . ASP B 1 124 ? 17.547 28.953 11.039 1 74.56 124 ASP B O 1
ATOM 2831 N N . GLN B 1 125 ? 15.773 28.141 12.172 1 74.25 125 GLN B N 1
ATOM 2832 C CA . GLN B 1 125 ? 16.438 28.375 13.445 1 74.25 125 GLN B CA 1
ATOM 2833 C C . GLN B 1 125 ? 17.641 27.453 13.617 1 74.25 125 GLN B C 1
ATOM 2835 O O . GLN B 1 125 ? 18.688 27.859 14.125 1 74.25 125 GLN B O 1
ATOM 2840 N N . LEU B 1 126 ? 17.578 26.25 13.07 1 72.5 126 LEU B N 1
ATOM 2841 C CA . LEU B 1 126 ? 18.672 25.297 13.133 1 72.5 126 LEU B CA 1
ATOM 2842 C C . LEU B 1 126 ? 19.828 25.734 12.242 1 72.5 126 LEU B C 1
ATOM 2844 O O . LEU B 1 126 ? 21 25.594 12.609 1 72.5 126 LEU B O 1
ATOM 2848 N N . ARG B 1 127 ? 19.531 26.312 11.227 1 73.38 127 ARG B N 1
ATOM 2849 C CA . ARG B 1 127 ? 20.562 26.781 10.305 1 73.38 127 ARG B CA 1
ATOM 2850 C C . ARG B 1 127 ? 21.328 27.953 10.898 1 73.38 127 ARG B C 1
ATOM 2852 O O . ARG B 1 127 ? 22.547 28.062 10.719 1 73.38 127 ARG B O 1
ATOM 2859 N N . THR B 1 128 ? 20.656 28.656 11.594 1 75.75 128 THR B N 1
ATOM 2860 C CA . THR B 1 128 ? 21.297 29.812 12.18 1 75.75 128 THR B CA 1
ATOM 2861 C C . THR B 1 128 ? 22.219 29.406 13.32 1 75.75 128 THR B C 1
ATOM 2863 O O . THR B 1 128 ? 23.188 30.109 13.633 1 75.75 128 THR B O 1
ATOM 2866 N N . LEU B 1 129 ? 21.953 28.281 13.906 1 75.06 129 LEU B N 1
ATOM 2867 C CA . LEU B 1 129 ? 22.781 27.781 15 1 75.06 129 LEU B CA 1
ATOM 2868 C C . LEU B 1 129 ? 23.984 27 14.469 1 75.06 129 LEU B C 1
ATOM 2870 O O . LEU B 1 129 ? 24.797 26.5 15.242 1 75.06 129 LEU B O 1
ATOM 2874 N N . GLY B 1 130 ? 24.109 26.922 13.148 1 70.44 130 GLY B N 1
ATOM 2875 C CA . GLY B 1 130 ? 25.281 26.328 12.523 1 70.44 130 GLY B CA 1
ATOM 2876 C C . GLY B 1 130 ? 25.156 24.828 12.32 1 70.44 130 GLY B C 1
ATOM 2877 O O . GLY B 1 130 ? 26.125 24.156 11.984 1 70.44 130 GLY B O 1
ATOM 2878 N N . SER B 1 131 ? 24.031 24.406 12.703 1 69.69 131 SER B N 1
ATOM 2879 C CA . SER B 1 131 ? 23.844 22.969 12.484 1 69.69 131 SER B CA 1
ATOM 2880 C C . SER B 1 131 ? 23.234 22.703 11.117 1 69.69 131 SER B C 1
ATOM 2882 O O . SER B 1 131 ? 22.344 23.422 10.672 1 69.69 131 SER B O 1
ATOM 2884 N N . ASP B 1 132 ? 23.812 21.812 10.344 1 77 132 ASP B N 1
ATOM 2885 C CA . ASP B 1 132 ? 23.266 21.453 9.039 1 77 132 ASP B CA 1
ATOM 2886 C C . ASP B 1 132 ? 22.016 20.578 9.188 1 77 132 ASP B C 1
ATOM 2888 O O . ASP B 1 132 ? 22.109 19.438 9.648 1 77 132 ASP B O 1
ATOM 2892 N N . PRO B 1 133 ? 20.953 21.094 8.812 1 78.12 133 PRO B N 1
ATOM 2893 C CA . PRO B 1 133 ? 19.688 20.359 8.977 1 78.12 133 PRO B CA 1
ATOM 2894 C C . PRO B 1 133 ? 19.703 19.016 8.266 1 78.12 133 PRO B C 1
ATOM 2896 O O . PRO B 1 133 ? 19.031 18.078 8.703 1 78.12 133 PRO B O 1
ATOM 2899 N N . VAL B 1 134 ? 20.391 18.922 7.258 1 76.75 134 VAL B N 1
ATOM 2900 C CA . VAL B 1 134 ? 20.438 17.672 6.523 1 76.75 134 VAL B CA 1
ATOM 2901 C C . VAL B 1 134 ? 21.141 16.594 7.363 1 76.75 134 VAL B C 1
ATOM 2903 O O . VAL B 1 134 ? 20.688 15.453 7.418 1 76.75 134 VAL B O 1
ATOM 2906 N N . ASP B 1 135 ? 22.094 16.969 8.102 1 75.06 135 ASP B N 1
ATOM 2907 C CA . ASP B 1 135 ? 22.875 16.031 8.898 1 75.06 135 ASP B CA 1
ATOM 2908 C C . ASP B 1 135 ? 22.109 15.617 10.156 1 75.06 135 ASP B C 1
ATOM 2910 O O . ASP B 1 135 ? 22.219 14.469 10.602 1 75.06 135 ASP B O 1
ATOM 2914 N N . TYR B 1 136 ? 21.328 16.516 10.562 1 77.69 136 TYR B N 1
ATOM 2915 C CA . TYR B 1 136 ? 20.703 16.25 11.852 1 77.69 136 TYR B CA 1
ATOM 2916 C C . TYR B 1 136 ? 19.281 15.719 11.672 1 77.69 136 TYR B C 1
ATOM 2918 O O . TYR B 1 136 ? 18.797 14.93 12.484 1 77.69 136 TYR B O 1
ATOM 2926 N N . LEU B 1 137 ? 18.719 16.078 10.578 1 81.81 137 LEU B N 1
ATOM 2927 C CA . LEU B 1 137 ? 17.297 15.758 10.461 1 81.81 137 LEU B CA 1
ATOM 2928 C C . LEU B 1 137 ? 17.062 14.703 9.383 1 81.81 137 LEU B C 1
ATOM 2930 O O . LEU B 1 137 ? 16.203 13.836 9.531 1 81.81 137 LEU B O 1
ATOM 2934 N N . VAL B 1 138 ? 17.859 14.695 8.359 1 87.19 138 VAL B N 1
ATOM 2935 C CA . VAL B 1 138 ? 17.547 13.883 7.184 1 87.19 138 VAL B CA 1
ATOM 2936 C C . VAL B 1 138 ? 18.344 12.578 7.23 1 87.19 138 VAL B C 1
ATOM 2938 O O . VAL B 1 138 ? 17.766 11.492 7.195 1 87.19 138 VAL B O 1
ATOM 2941 N N . ALA B 1 139 ? 19.609 12.664 7.473 1 87.56 139 ALA B N 1
ATOM 2942 C CA . ALA B 1 139 ? 20.5 11.516 7.355 1 87.56 139 ALA B CA 1
ATOM 2943 C C . ALA B 1 139 ? 20.156 10.445 8.391 1 87.56 139 ALA B C 1
ATOM 2945 O O . ALA B 1 139 ? 20.047 9.258 8.062 1 87.56 139 ALA B O 1
ATOM 2946 N N . PRO B 1 140 ? 19.953 10.844 9.633 1 88.5 140 PRO B N 1
ATOM 2947 C CA . PRO B 1 140 ? 19.625 9.82 10.625 1 88.5 140 PRO B CA 1
ATOM 2948 C C . PRO B 1 140 ? 18.312 9.109 10.312 1 88.5 140 PRO B C 1
ATOM 2950 O O . PRO B 1 140 ? 18.188 7.902 10.539 1 88.5 140 PRO B O 1
ATOM 2953 N N . ARG B 1 141 ? 17.375 9.812 9.781 1 91.94 141 ARG B N 1
ATOM 2954 C CA . ARG B 1 141 ? 16.062 9.234 9.461 1 91.94 141 ARG B CA 1
ATOM 2955 C C . ARG B 1 141 ? 16.172 8.273 8.281 1 91.94 141 ARG B C 1
ATOM 2957 O O . ARG B 1 141 ? 15.562 7.207 8.289 1 91.94 141 ARG B O 1
ATOM 2964 N N . VAL B 1 142 ? 16.969 8.625 7.324 1 93.06 142 VAL B N 1
ATOM 2965 C CA . VAL B 1 142 ? 17.125 7.801 6.133 1 93.06 142 VAL B CA 1
ATOM 2966 C C . VAL B 1 142 ? 17.828 6.492 6.496 1 93.06 142 VAL B C 1
ATOM 2968 O O . VAL B 1 142 ? 17.406 5.414 6.082 1 93.06 142 VAL B O 1
ATOM 2971 N N . VAL B 1 143 ? 18.828 6.562 7.305 1 91.62 143 VAL B N 1
ATOM 2972 C CA . VAL B 1 143 ? 19.578 5.375 7.707 1 91.62 143 VAL B CA 1
ATOM 2973 C C . VAL B 1 143 ? 18.703 4.5 8.609 1 91.62 143 VAL B C 1
ATOM 2975 O O . VAL B 1 143 ? 18.719 3.271 8.492 1 91.62 143 VAL B O 1
ATOM 2978 N N . ALA B 1 144 ? 18.016 5.109 9.469 1 93.75 144 ALA B N 1
ATOM 2979 C CA . ALA B 1 144 ? 17.141 4.363 10.383 1 93.75 144 ALA B CA 1
ATOM 2980 C C . ALA B 1 144 ? 16.078 3.586 9.617 1 93.75 144 ALA B C 1
ATOM 2982 O O . ALA B 1 144 ? 15.836 2.412 9.906 1 93.75 144 ALA B O 1
ATOM 2983 N N . CYS B 1 145 ? 15.453 4.215 8.633 1 95.5 145 CYS B N 1
ATOM 2984 C CA . CYS B 1 145 ? 14.414 3.557 7.844 1 95.5 145 CYS B CA 1
ATOM 2985 C C . CYS B 1 145 ? 15.016 2.471 6.957 1 95.5 145 CYS B C 1
ATOM 2987 O O . CYS B 1 145 ? 14.43 1.393 6.812 1 95.5 145 CYS B O 1
ATOM 2989 N N . ALA B 1 146 ? 16.156 2.742 6.414 1 94.94 146 ALA B N 1
ATOM 2990 C CA . ALA B 1 146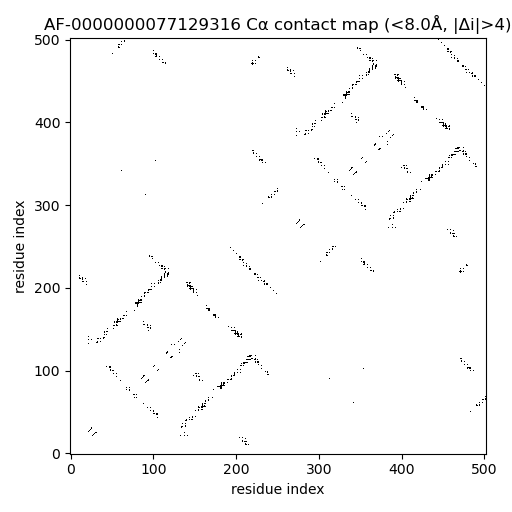 ? 16.828 1.781 5.539 1 94.94 146 ALA B CA 1
ATOM 2991 C C . ALA B 1 146 ? 17.219 0.52 6.309 1 94.94 146 ALA B C 1
ATOM 2993 O O . ALA B 1 146 ? 17.094 -0.592 5.789 1 94.94 146 ALA B O 1
ATOM 2994 N N . LEU B 1 147 ? 17.594 0.661 7.473 1 94.31 147 LEU B N 1
ATOM 2995 C CA . LEU B 1 147 ? 18.062 -0.478 8.258 1 94.31 147 LEU B CA 1
ATOM 2996 C C . LEU B 1 147 ? 16.891 -1.198 8.914 1 94.31 147 LEU B C 1
ATOM 2998 O O . LEU B 1 147 ? 16.938 -2.414 9.109 1 94.31 147 LEU B O 1
ATOM 3002 N N . SER B 1 148 ? 15.906 -0.494 9.266 1 96.12 148 SER B N 1
ATOM 3003 C CA . SER B 1 148 ? 14.773 -1.071 9.977 1 96.12 148 SER B CA 1
ATOM 3004 C C . SER B 1 148 ? 13.914 -1.931 9.055 1 96.12 148 SER B C 1
ATOM 3006 O O . SER B 1 148 ? 13.32 -2.918 9.492 1 96.12 148 SER B O 1
ATOM 3008 N N . LEU B 1 149 ? 13.844 -1.602 7.793 1 97.38 149 LEU B N 1
ATOM 3009 C CA . LEU B 1 149 ? 12.891 -2.252 6.902 1 97.38 149 LEU B CA 1
ATOM 3010 C C . LEU B 1 149 ? 13.305 -3.689 6.613 1 97.38 149 LEU B C 1
ATOM 3012 O O . LEU B 1 149 ? 12.461 -4.582 6.52 1 97.38 149 LEU B O 1
ATOM 3016 N N . PRO B 1 150 ? 14.625 -3.977 6.422 1 97.5 150 PRO B N 1
ATOM 3017 C CA . PRO B 1 150 ? 15.016 -5.383 6.273 1 97.5 150 PRO B CA 1
ATOM 3018 C C . PRO B 1 150 ? 14.664 -6.223 7.5 1 97.5 150 PRO B C 1
ATOM 3020 O O . PRO B 1 150 ? 14.203 -7.359 7.359 1 97.5 150 PRO B O 1
ATOM 3023 N N . ILE B 1 151 ? 14.844 -5.703 8.617 1 96.5 151 ILE B N 1
ATOM 3024 C CA . ILE B 1 151 ? 14.523 -6.414 9.852 1 96.5 151 ILE B CA 1
ATOM 3025 C C . ILE B 1 151 ? 13.016 -6.641 9.938 1 96.5 151 ILE B C 1
ATOM 3027 O O . ILE B 1 151 ? 12.562 -7.746 10.25 1 96.5 151 ILE B O 1
ATOM 3031 N N . LEU B 1 152 ? 12.312 -5.621 9.648 1 96.88 152 LEU B N 1
ATOM 3032 C CA . LEU B 1 152 ? 10.859 -5.715 9.656 1 96.88 152 LEU B CA 1
ATOM 3033 C C . LEU B 1 152 ? 10.375 -6.746 8.641 1 96.88 152 LEU B C 1
ATOM 3035 O O . LEU B 1 152 ? 9.406 -7.469 8.898 1 96.88 152 LEU B O 1
ATOM 3039 N N . SER B 1 153 ? 11.008 -6.805 7.516 1 97.94 153 SER B N 1
ATOM 3040 C CA . SER B 1 153 ? 10.609 -7.727 6.461 1 97.94 153 SER B CA 1
ATOM 3041 C C . SER B 1 153 ? 10.812 -9.18 6.891 1 97.94 153 SER B C 1
ATOM 3043 O O . SER B 1 153 ? 9.977 -10.039 6.602 1 97.94 153 SER B O 1
ATOM 3045 N N . VAL B 1 154 ? 11.906 -9.422 7.566 1 97.88 154 VAL B N 1
ATOM 3046 C CA . VAL B 1 154 ? 12.188 -10.781 8.016 1 97.88 154 VAL B CA 1
ATOM 3047 C C . VAL B 1 154 ? 11.148 -11.211 9.055 1 97.88 154 VAL B C 1
ATOM 3049 O O . VAL B 1 154 ? 10.617 -12.32 8.992 1 97.88 154 VAL B O 1
ATOM 3052 N N . VAL B 1 155 ? 10.875 -10.367 9.93 1 97.75 155 VAL B N 1
ATOM 3053 C CA . VAL B 1 155 ? 9.891 -10.664 10.969 1 97.75 155 VAL B CA 1
ATOM 3054 C C . VAL B 1 155 ? 8.508 -10.852 10.336 1 97.75 155 VAL B C 1
ATOM 3056 O O . VAL B 1 155 ? 7.785 -11.789 10.664 1 97.75 155 VAL B O 1
ATOM 3059 N N . SER B 1 156 ? 8.164 -9.961 9.461 1 98.06 156 SER B N 1
ATOM 3060 C CA . SER B 1 156 ? 6.863 -10.016 8.805 1 98.06 156 SER B CA 1
ATOM 3061 C C . SER B 1 156 ? 6.734 -11.258 7.938 1 98.06 156 SER B C 1
ATOM 3063 O O . SER B 1 156 ? 5.645 -11.82 7.805 1 98.06 156 SER B O 1
ATOM 3065 N N . PHE B 1 157 ? 7.836 -11.672 7.328 1 98.25 157 PHE B N 1
ATOM 3066 C CA . PHE B 1 157 ? 7.84 -12.898 6.547 1 98.25 157 PHE B CA 1
ATOM 3067 C C . PHE B 1 157 ? 7.496 -14.102 7.422 1 98.25 157 PHE B C 1
ATOM 3069 O O . PHE B 1 157 ? 6.664 -14.93 7.051 1 98.25 157 PHE B O 1
ATOM 3076 N N . THR B 1 158 ? 8.125 -14.133 8.539 1 97.94 158 THR B N 1
ATOM 3077 C CA . THR B 1 158 ? 7.91 -15.25 9.453 1 97.94 158 THR B CA 1
ATOM 3078 C C . THR B 1 158 ? 6.461 -15.281 9.938 1 97.94 158 THR B C 1
ATOM 3080 O O . THR B 1 158 ? 5.844 -16.344 9.992 1 97.94 158 THR B O 1
ATOM 3083 N N . ILE B 1 159 ? 5.93 -14.172 10.219 1 98 159 ILE B N 1
ATOM 3084 C CA . ILE B 1 159 ? 4.562 -14.086 10.719 1 98 159 ILE B CA 1
ATOM 3085 C C . ILE B 1 159 ? 3.582 -14.414 9.594 1 98 159 ILE B C 1
ATOM 3087 O O . ILE B 1 159 ? 2.562 -15.07 9.82 1 98 159 ILE B O 1
ATOM 3091 N N . GLY B 1 160 ? 3.85 -13.898 8.43 1 97.81 160 GLY B N 1
ATOM 3092 C CA . GLY B 1 160 ? 3.018 -14.219 7.277 1 97.81 160 GLY B CA 1
ATOM 3093 C C . GLY B 1 160 ? 2.984 -15.703 6.957 1 97.81 160 GLY B C 1
ATOM 3094 O O . GLY B 1 160 ? 1.919 -16.266 6.684 1 97.81 160 GLY B O 1
ATOM 3095 N N . MET B 1 161 ? 4.133 -16.312 7.035 1 97.94 161 MET B N 1
ATOM 3096 C CA . MET B 1 161 ? 4.215 -17.75 6.785 1 97.94 161 MET B CA 1
ATOM 3097 C C . MET B 1 161 ? 3.479 -18.531 7.871 1 97.94 161 MET B C 1
ATOM 3099 O O . MET B 1 161 ? 2.799 -19.516 7.578 1 97.94 161 MET B O 1
ATOM 3103 N N . ALA B 1 162 ? 3.684 -18.109 9.07 1 98.19 162 ALA B N 1
ATOM 3104 C CA . ALA B 1 162 ? 3.008 -18.766 10.188 1 98.19 162 ALA B CA 1
ATOM 3105 C C . ALA B 1 162 ? 1.491 -18.703 10.023 1 98.19 162 ALA B C 1
ATOM 3107 O O . ALA B 1 162 ? 0.79 -19.688 10.258 1 98.19 162 ALA B O 1
ATOM 3108 N N . ALA B 1 163 ? 1.005 -17.578 9.672 1 98.25 163 ALA B N 1
ATOM 3109 C CA . ALA B 1 163 ? -0.427 -17.391 9.445 1 98.25 163 ALA B CA 1
ATOM 3110 C C . ALA B 1 163 ? -0.912 -18.281 8.297 1 98.25 163 ALA B C 1
ATOM 3112 O O . ALA B 1 163 ? -2.014 -18.828 8.352 1 98.25 163 ALA B O 1
ATOM 3113 N N . SER B 1 164 ? -0.095 -18.359 7.293 1 97.88 164 SER B N 1
ATOM 3114 C CA . SER B 1 164 ? -0.426 -19.188 6.137 1 97.88 164 SER B CA 1
ATOM 3115 C C . SER B 1 164 ? -0.505 -20.672 6.523 1 97.88 164 SER B C 1
ATOM 3117 O O . SER B 1 164 ? -1.427 -21.375 6.105 1 97.88 164 SER B O 1
ATOM 3119 N N . ILE B 1 165 ? 0.469 -21.125 7.309 1 97.75 165 ILE B N 1
ATOM 3120 C CA . ILE B 1 165 ? 0.514 -22.5 7.762 1 97.75 165 ILE B CA 1
ATOM 3121 C C . ILE B 1 165 ? -0.727 -22.812 8.594 1 97.75 165 ILE B C 1
ATOM 3123 O O . ILE B 1 165 ? -1.361 -23.859 8.406 1 97.75 165 ILE B O 1
ATOM 3127 N N . LEU B 1 166 ? -1.034 -21.906 9.422 1 97.5 166 LEU B N 1
ATOM 3128 C CA . LEU B 1 166 ? -2.178 -22.094 10.312 1 97.5 166 LEU B CA 1
ATOM 3129 C C . LEU B 1 166 ? -3.473 -22.203 9.508 1 97.5 166 LEU B C 1
ATOM 3131 O O . LEU B 1 166 ? -4.277 -23.109 9.75 1 97.5 166 LEU B O 1
ATOM 3135 N N . LEU B 1 167 ? -3.662 -21.375 8.562 1 97.25 167 LEU B N 1
ATOM 3136 C CA . LEU B 1 167 ? -4.895 -21.375 7.781 1 97.25 167 LEU B CA 1
ATOM 3137 C C . LEU B 1 167 ? -4.965 -22.594 6.875 1 97.25 167 LEU B C 1
ATOM 3139 O O . LEU B 1 167 ? -6.035 -23.188 6.703 1 97.25 167 LEU B O 1
ATOM 3143 N N . ALA B 1 168 ? -3.877 -22.922 6.301 1 96.56 168 ALA B N 1
ATOM 3144 C CA . ALA B 1 168 ? -3.846 -24.078 5.418 1 96.56 168 ALA B CA 1
ATOM 3145 C C . ALA B 1 168 ? -4.234 -25.359 6.168 1 96.56 168 ALA B C 1
ATOM 3147 O O . ALA B 1 168 ? -4.934 -26.219 5.625 1 96.56 168 ALA B O 1
ATOM 3148 N N . ASP B 1 169 ? -3.766 -25.422 7.367 1 96.31 169 ASP B N 1
ATOM 3149 C CA . ASP B 1 169 ? -4.07 -26.594 8.195 1 96.31 169 ASP B CA 1
ATOM 3150 C C . ASP B 1 169 ? -5.531 -26.594 8.625 1 96.31 169 ASP B C 1
ATOM 3152 O O . ASP B 1 169 ? -6.242 -27.578 8.438 1 96.31 169 ASP B O 1
ATOM 3156 N N . LEU B 1 170 ? -6.031 -25.516 9.117 1 94.81 170 LEU B N 1
ATOM 3157 C CA . LEU B 1 170 ? -7.359 -25.422 9.719 1 94.81 170 LEU B CA 1
ATOM 3158 C C . LEU B 1 170 ? -8.445 -25.5 8.648 1 94.81 170 LEU B C 1
ATOM 3160 O O . LEU B 1 170 ? -9.492 -26.125 8.867 1 94.81 170 LEU B O 1
ATOM 3164 N N . ARG B 1 171 ? -8.188 -25.016 7.5 1 93.62 171 ARG B N 1
ATOM 3165 C CA . ARG B 1 171 ? -9.266 -24.891 6.531 1 93.62 171 ARG B CA 1
ATOM 3166 C C . ARG B 1 171 ? -9.109 -25.906 5.395 1 93.62 171 ARG B C 1
ATOM 3168 O O . ARG B 1 171 ? -10.102 -26.375 4.836 1 93.62 171 ARG B O 1
ATOM 3175 N N . TYR B 1 172 ? -7.91 -26.281 5.098 1 93.69 172 TYR B N 1
ATOM 3176 C CA . TYR B 1 172 ? -7.719 -27.078 3.893 1 93.69 172 TYR B CA 1
ATOM 3177 C C . TYR B 1 172 ? -7.102 -28.438 4.227 1 93.69 172 TYR B C 1
ATOM 3179 O O . TYR B 1 172 ? -6.883 -29.266 3.34 1 93.69 172 TYR B O 1
ATOM 3187 N N . GLY B 1 173 ? -6.738 -28.625 5.453 1 93.25 173 GLY B N 1
ATOM 3188 C CA . GLY B 1 173 ? -6.223 -29.906 5.902 1 93.25 173 GLY B CA 1
ATOM 3189 C C . GLY B 1 173 ? -4.816 -30.188 5.406 1 93.25 173 GLY B C 1
ATOM 3190 O O . GLY B 1 173 ? -4.414 -31.344 5.301 1 93.25 173 GLY B O 1
ATOM 3191 N N . ILE B 1 174 ? -4.121 -29.219 5.008 1 94.5 174 ILE B N 1
ATOM 3192 C CA . ILE B 1 174 ? -2.736 -29.391 4.582 1 94.5 174 ILE B CA 1
ATOM 3193 C C . ILE B 1 174 ? -1.817 -29.359 5.805 1 94.5 174 ILE B C 1
ATOM 3195 O O . ILE B 1 174 ? -1.826 -28.391 6.574 1 94.5 174 ILE B O 1
ATOM 3199 N N . SER B 1 175 ? -1.016 -30.344 5.969 1 95 175 SER B N 1
ATOM 3200 C CA . SER B 1 175 ? -0.148 -30.484 7.137 1 95 175 SER B CA 1
ATOM 3201 C C . SER B 1 175 ? 0.872 -29.344 7.199 1 95 175 SER B C 1
ATOM 3203 O O . SER B 1 175 ? 1.47 -28.984 6.188 1 95 175 SER B O 1
ATOM 3205 N N . PRO B 1 176 ? 1.067 -28.828 8.359 1 96.06 176 PRO B N 1
ATOM 3206 C CA . PRO B 1 176 ? 2.072 -27.766 8.531 1 96.06 176 PRO B CA 1
ATOM 3207 C C . PRO B 1 176 ? 3.455 -28.188 8.039 1 96.06 176 PRO B C 1
ATOM 3209 O O . PRO B 1 176 ? 4.168 -27.391 7.434 1 96.06 176 PRO B O 1
ATOM 3212 N N . ASN B 1 177 ? 3.787 -29.422 8.258 1 95.75 177 ASN B N 1
ATOM 3213 C CA . ASN B 1 177 ? 5.094 -29.906 7.832 1 95.75 177 ASN B CA 1
ATOM 3214 C C . ASN B 1 177 ? 5.219 -29.906 6.309 1 95.75 177 ASN B C 1
ATOM 3216 O O . ASN B 1 177 ? 6.301 -29.672 5.773 1 95.75 177 ASN B O 1
ATOM 3220 N N . ALA B 1 178 ? 4.156 -30.188 5.656 1 95 178 ALA B N 1
ATOM 3221 C CA . ALA B 1 178 ? 4.168 -30.188 4.195 1 95 178 ALA B CA 1
ATOM 3222 C C . ALA B 1 178 ? 4.449 -28.797 3.646 1 95 178 ALA B C 1
ATOM 3224 O O . ALA B 1 178 ? 5.18 -28.641 2.666 1 95 178 ALA B O 1
ATOM 3225 N N . ILE B 1 179 ? 3.881 -27.828 4.312 1 95.94 179 ILE B N 1
ATOM 3226 C CA . ILE B 1 179 ? 4.066 -26.453 3.861 1 95.94 179 ILE B CA 1
ATOM 3227 C C . ILE B 1 179 ? 5.5 -26.016 4.133 1 95.94 179 ILE B C 1
ATOM 3229 O O . ILE B 1 179 ? 6.148 -25.422 3.27 1 95.94 179 ILE B O 1
ATOM 3233 N N . VAL B 1 180 ? 5.949 -26.328 5.301 1 96.25 180 VAL B N 1
ATOM 3234 C CA . VAL B 1 180 ? 7.297 -25.922 5.688 1 96.25 180 VAL B CA 1
ATOM 3235 C C . VAL B 1 180 ? 8.328 -26.641 4.816 1 96.25 180 VAL B C 1
ATOM 3237 O O . VAL B 1 180 ? 9.305 -26.031 4.371 1 96.25 180 VAL B O 1
ATOM 3240 N N . ASP B 1 181 ? 8.148 -27.922 4.543 1 96.31 181 ASP B N 1
AT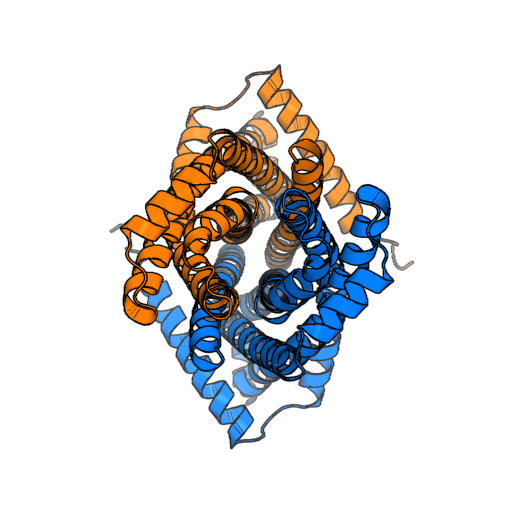OM 3241 C CA . ASP B 1 181 ? 9.062 -28.688 3.705 1 96.31 181 ASP B CA 1
ATOM 3242 C C . ASP B 1 181 ? 9.07 -28.156 2.273 1 96.31 181 ASP B C 1
ATOM 3244 O O . ASP B 1 181 ? 10.133 -28.062 1.651 1 96.31 181 ASP B O 1
ATOM 3248 N N . SER B 1 182 ? 7.918 -27.859 1.804 1 96.06 182 SER B N 1
ATOM 3249 C CA . SER B 1 182 ? 7.801 -27.297 0.464 1 96.06 182 SER B CA 1
ATOM 3250 C C . SER B 1 182 ? 8.5 -25.938 0.374 1 96.06 182 SER B C 1
ATOM 3252 O O . SER B 1 182 ? 9.203 -25.656 -0.6 1 96.06 182 SER B O 1
ATOM 3254 N N . ALA B 1 183 ? 8.289 -25.141 1.341 1 96.25 183 ALA B N 1
ATOM 3255 C CA . ALA B 1 183 ? 8.938 -23.844 1.376 1 96.25 183 ALA B CA 1
ATOM 3256 C C . ALA B 1 183 ? 10.453 -23.984 1.428 1 96.25 183 ALA B C 1
ATOM 3258 O O . ALA B 1 183 ? 11.18 -23.25 0.738 1 96.25 183 ALA B O 1
ATOM 3259 N N . ALA B 1 184 ? 10.922 -24.891 2.248 1 95.12 184 ALA B N 1
ATOM 3260 C CA . ALA B 1 184 ? 12.359 -25.125 2.387 1 95.12 184 ALA B CA 1
ATOM 3261 C C . ALA B 1 184 ? 12.961 -25.625 1.081 1 95.12 184 ALA B C 1
ATOM 3263 O O . ALA B 1 184 ? 14.109 -25.312 0.753 1 95.12 184 ALA B O 1
ATOM 3264 N N . LYS B 1 185 ? 12.219 -26.359 0.354 1 94.19 185 LYS B N 1
ATOM 3265 C CA . LYS B 1 185 ? 12.672 -26.953 -0.905 1 94.19 185 LYS B CA 1
ATOM 3266 C C . LYS B 1 185 ? 12.812 -25.875 -1.987 1 94.19 185 LYS B C 1
ATOM 3268 O O . LYS B 1 185 ? 13.758 -25.906 -2.775 1 94.19 185 LYS B O 1
ATOM 3273 N N . TYR B 1 186 ? 11.953 -24.938 -1.982 1 92.88 186 TYR B N 1
ATOM 3274 C CA . TYR B 1 186 ? 11.883 -24.016 -3.109 1 92.88 186 TYR B CA 1
ATOM 3275 C C . TYR B 1 186 ? 12.57 -22.688 -2.773 1 92.88 186 TYR B C 1
ATOM 3277 O O . TYR B 1 186 ? 13.055 -22 -3.664 1 92.88 186 TYR B O 1
ATOM 3285 N N . LEU B 1 187 ? 12.609 -22.359 -1.498 1 94.56 187 LEU B N 1
ATOM 3286 C CA . LEU B 1 187 ? 13.211 -21.109 -1.08 1 94.56 187 LEU B CA 1
ATOM 3287 C C . LEU B 1 187 ? 14.727 -21.234 -0.964 1 94.56 187 LEU B C 1
ATOM 3289 O O . LEU B 1 187 ? 15.227 -22.203 -0.377 1 94.56 187 LEU B O 1
ATOM 3293 N N . GLU B 1 188 ? 15.391 -20.297 -1.564 1 94.25 188 GLU B N 1
ATOM 3294 C CA . GLU B 1 188 ? 16.844 -20.219 -1.443 1 94.25 188 GLU B CA 1
ATOM 3295 C C . GLU B 1 188 ? 17.25 -19.062 -0.545 1 94.25 188 GLU B C 1
ATOM 3297 O O . GLU B 1 188 ? 16.5 -18.094 -0.369 1 94.25 188 GLU B O 1
ATOM 3302 N N . THR B 1 189 ? 18.406 -19.156 -0 1 93.31 189 THR B N 1
ATOM 3303 C CA . THR B 1 189 ? 18.922 -18.109 0.865 1 93.31 189 THR B CA 1
ATOM 3304 C C . THR B 1 189 ? 19.031 -16.781 0.108 1 93.31 189 THR B C 1
ATOM 3306 O O . THR B 1 189 ? 18.891 -15.711 0.697 1 93.31 189 THR B O 1
ATOM 3309 N N . SER B 1 190 ? 19.219 -16.906 -1.146 1 95.38 190 SER B N 1
ATOM 3310 C CA . SER B 1 190 ? 19.312 -15.711 -1.973 1 95.38 190 SER B CA 1
ATOM 3311 C C . SER B 1 190 ? 17.984 -14.945 -1.993 1 95.38 190 SER B C 1
ATOM 3313 O O . SER B 1 190 ? 17.969 -13.719 -2.123 1 95.38 190 SER B O 1
ATOM 3315 N N . ASP B 1 191 ? 16.891 -15.68 -1.858 1 96.25 191 ASP B N 1
ATOM 3316 C CA . ASP B 1 191 ? 15.578 -15.031 -1.841 1 96.25 191 ASP B CA 1
ATOM 3317 C C . ASP B 1 191 ? 15.422 -14.133 -0.615 1 96.25 191 ASP B C 1
ATOM 3319 O O . ASP B 1 191 ? 14.883 -13.031 -0.712 1 96.25 191 ASP B O 1
ATOM 3323 N N . ILE B 1 192 ? 15.914 -14.609 0.486 1 96.31 192 ILE B N 1
ATOM 3324 C CA . ILE B 1 192 ? 15.859 -13.828 1.715 1 96.31 192 ILE B CA 1
ATOM 3325 C C . ILE B 1 192 ? 16.797 -12.625 1.605 1 96.31 192 ILE B C 1
ATOM 3327 O O . ILE B 1 192 ? 16.484 -11.539 2.082 1 96.31 192 ILE B O 1
ATOM 3331 N N . GLY B 1 193 ? 17.938 -12.859 0.993 1 97 193 GLY B N 1
ATOM 3332 C CA . GLY B 1 193 ? 18.859 -11.758 0.753 1 97 193 GLY B CA 1
ATOM 3333 C C . GLY B 1 193 ? 18.266 -10.656 -0.106 1 97 193 GLY B C 1
ATOM 3334 O O . GLY B 1 193 ? 18.406 -9.477 0.205 1 97 193 GLY B O 1
ATOM 3335 N N . VAL B 1 194 ? 17.625 -11.055 -1.152 1 96.69 194 VAL B N 1
ATOM 3336 C CA . VAL B 1 194 ? 17.016 -10.086 -2.057 1 96.69 194 VAL B CA 1
ATOM 3337 C C . VAL B 1 194 ? 15.891 -9.336 -1.332 1 96.69 194 VAL B C 1
ATOM 3339 O O . VAL B 1 194 ? 15.711 -8.141 -1.537 1 96.69 194 VAL B O 1
ATOM 3342 N N . MET B 1 195 ? 15.164 -10.055 -0.462 1 98.06 195 MET B N 1
ATOM 3343 C CA . MET B 1 195 ? 14.125 -9.422 0.343 1 98.06 195 MET B CA 1
ATOM 3344 C C . MET B 1 195 ? 14.703 -8.32 1.219 1 98.06 195 MET B C 1
ATOM 3346 O O . MET B 1 195 ? 14.125 -7.234 1.32 1 98.06 195 MET B O 1
ATOM 3350 N N . CYS B 1 196 ? 15.812 -8.602 1.745 1 98.12 196 CYS B N 1
ATOM 3351 C CA . CYS B 1 196 ? 16.469 -7.641 2.619 1 98.12 196 CYS B CA 1
ATOM 3352 C C . CYS B 1 196 ? 17.016 -6.457 1.822 1 98.12 196 CYS B C 1
ATOM 3354 O O . CYS B 1 196 ? 16.922 -5.312 2.271 1 98.12 196 CYS B O 1
ATOM 3356 N N . VAL B 1 197 ? 17.531 -6.715 0.661 1 97.88 197 VAL B N 1
ATOM 3357 C CA . VAL B 1 197 ? 18.047 -5.648 -0.19 1 97.88 197 VAL B CA 1
ATOM 3358 C C . VAL B 1 197 ? 16.906 -4.742 -0.645 1 97.88 197 VAL B C 1
ATOM 3360 O O . VAL B 1 197 ? 17.047 -3.518 -0.66 1 97.88 197 VAL B O 1
ATOM 3363 N N . LYS B 1 198 ? 15.836 -5.379 -1.054 1 98.06 198 LYS B N 1
ATOM 3364 C CA . LYS B 1 198 ? 14.664 -4.59 -1.415 1 98.06 198 LYS B CA 1
ATOM 3365 C C . LYS B 1 198 ? 14.203 -3.727 -0.246 1 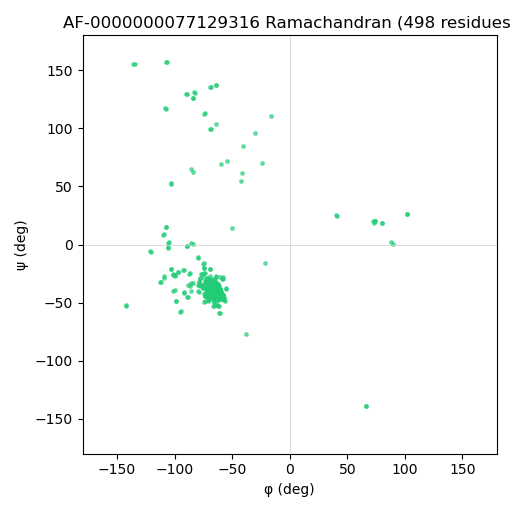98.06 198 LYS B C 1
ATOM 3367 O O . LYS B 1 198 ? 13.867 -2.555 -0.428 1 98.06 198 LYS B O 1
ATOM 3372 N N . GLY B 1 199 ? 14.188 -4.344 0.95 1 98.06 199 GLY B N 1
ATOM 3373 C CA . GLY B 1 199 ? 13.828 -3.58 2.133 1 98.06 199 GLY B CA 1
ATOM 3374 C C . GLY B 1 199 ? 14.727 -2.387 2.375 1 98.06 199 GLY B C 1
ATOM 3375 O O . GLY B 1 199 ? 14.25 -1.294 2.688 1 98.06 199 GLY B O 1
ATOM 3376 N N . LEU B 1 200 ? 15.992 -2.605 2.24 1 97.19 200 LEU B N 1
ATOM 3377 C CA . LEU B 1 200 ? 16.969 -1.545 2.418 1 97.19 200 LEU B CA 1
ATOM 3378 C C . LEU B 1 200 ? 16.734 -0.407 1.432 1 97.19 200 LEU B C 1
ATOM 3380 O O . LEU B 1 200 ? 16.75 0.765 1.814 1 97.19 200 LEU B O 1
ATOM 3384 N N . ALA B 1 201 ? 16.531 -0.757 0.239 1 97.38 201 ALA B N 1
ATOM 3385 C CA . ALA B 1 201 ? 16.312 0.231 -0.814 1 97.38 201 ALA B CA 1
ATOM 3386 C C . ALA B 1 201 ? 15 0.99 -0.587 1 97.38 201 ALA B C 1
ATOM 3388 O O . ALA B 1 201 ? 14.961 2.217 -0.701 1 97.38 201 ALA B O 1
ATOM 3389 N N . PHE B 1 202 ? 13.938 0.24 -0.249 1 98.25 202 PHE B N 1
ATOM 3390 C CA . PHE B 1 202 ? 12.633 0.859 -0.019 1 98.25 202 PHE B CA 1
ATOM 3391 C C . PHE B 1 202 ? 12.695 1.828 1.156 1 98.25 202 PHE B C 1
ATOM 3393 O O . PHE B 1 202 ? 12.188 2.947 1.072 1 98.25 202 PHE B O 1
ATOM 3400 N N . GLY B 1 203 ? 13.344 1.396 2.236 1 97 203 GLY B N 1
ATOM 3401 C CA . GLY B 1 203 ? 13.445 2.244 3.414 1 97 203 GLY B CA 1
ATOM 3402 C C . GLY B 1 203 ? 14.164 3.553 3.143 1 97 203 GLY B C 1
ATOM 3403 O O . GLY B 1 203 ? 13.719 4.613 3.586 1 97 203 GLY B O 1
ATOM 3404 N N . GLY B 1 204 ? 15.234 3.484 2.439 1 95.12 204 GLY B N 1
ATOM 3405 C CA . GLY B 1 204 ? 15.977 4.684 2.076 1 95.12 204 GLY B CA 1
ATOM 3406 C C . GLY B 1 204 ? 15.18 5.629 1.197 1 95.12 204 GLY B C 1
ATOM 3407 O O . GLY B 1 204 ? 15.164 6.84 1.437 1 95.12 204 GLY B O 1
ATOM 3408 N N . VAL B 1 205 ? 14.523 5.102 0.243 1 96 205 VAL B N 1
ATOM 3409 C CA . VAL B 1 205 ? 13.766 5.898 -0.716 1 96 205 VAL B CA 1
ATOM 3410 C C . VAL B 1 205 ? 12.594 6.582 -0.013 1 96 205 VAL B C 1
ATOM 3412 O O . VAL B 1 205 ? 12.352 7.773 -0.213 1 96 205 VAL B O 1
ATOM 3415 N N . ILE B 1 206 ? 11.898 5.875 0.815 1 96.94 206 ILE B N 1
ATOM 3416 C CA . ILE B 1 206 ? 10.734 6.395 1.521 1 96.94 206 ILE B CA 1
ATOM 3417 C C . ILE B 1 206 ? 11.148 7.555 2.422 1 96.94 206 ILE B C 1
ATOM 3419 O O . ILE B 1 206 ? 10.523 8.617 2.402 1 96.94 206 ILE B O 1
ATOM 3423 N N . ALA B 1 207 ? 12.188 7.359 3.174 1 95.88 207 ALA B N 1
ATOM 3424 C CA . ALA B 1 207 ? 12.641 8.391 4.105 1 95.88 207 ALA B CA 1
ATOM 3425 C C . ALA B 1 207 ? 13.125 9.633 3.359 1 95.88 207 ALA B C 1
ATOM 3427 O O . ALA B 1 207 ? 12.875 10.758 3.789 1 95.88 207 ALA B O 1
ATOM 3428 N N . THR B 1 208 ? 13.789 9.414 2.262 1 94.5 208 THR B N 1
ATOM 3429 C CA . THR B 1 208 ? 14.289 10.531 1.471 1 94.5 208 THR B CA 1
ATOM 3430 C C . THR B 1 208 ? 13.125 11.352 0.906 1 94.5 208 THR B C 1
ATOM 3432 O O . THR B 1 208 ? 13.156 12.586 0.945 1 94.5 208 THR B O 1
ATOM 3435 N N . ILE B 1 209 ? 12.172 10.664 0.41 1 94.94 209 ILE B N 1
ATOM 3436 C CA . ILE B 1 209 ? 11 11.336 -0.146 1 94.94 209 ILE B CA 1
ATOM 3437 C C . ILE B 1 209 ? 10.273 12.109 0.957 1 94.94 209 ILE B C 1
ATOM 3439 O O . ILE B 1 209 ? 9.906 13.266 0.772 1 94.94 209 ILE B O 1
ATOM 3443 N N . SER B 1 210 ? 10.094 11.484 2.068 1 95.38 210 SER B N 1
ATOM 3444 C CA . SER B 1 210 ? 9.383 12.094 3.184 1 95.38 210 SER B CA 1
ATOM 3445 C C . SER B 1 210 ? 10.125 13.312 3.713 1 95.38 210 SER B C 1
ATOM 3447 O O . SER B 1 210 ? 9.508 14.336 4.02 1 95.38 210 SER B O 1
ATOM 3449 N N . CYS B 1 211 ? 11.383 13.234 3.838 1 92.94 211 CYS B N 1
ATOM 3450 C CA . CYS B 1 211 ? 12.188 14.367 4.289 1 92.94 211 CYS B CA 1
ATOM 3451 C C . CYS B 1 211 ? 12.133 15.508 3.281 1 92.94 211 CYS B C 1
ATOM 3453 O O . CYS B 1 211 ? 12.031 16.672 3.662 1 92.94 211 CYS B O 1
ATOM 3455 N N . GLY B 1 212 ? 12.297 15.172 2.025 1 92 212 GLY B N 1
ATOM 3456 C CA . GLY B 1 212 ? 12.25 16.188 0.987 1 92 212 GLY B CA 1
ATOM 3457 C C . GLY B 1 212 ? 10.945 16.953 0.95 1 92 212 GLY B C 1
ATOM 3458 O O . GLY B 1 212 ? 10.938 18.188 0.885 1 92 212 GLY B O 1
ATOM 3459 N N . TRP B 1 213 ? 9.875 16.234 1.044 1 92.5 213 TRP B N 1
ATOM 3460 C CA . TRP B 1 213 ? 8.57 16.875 0.991 1 92.5 213 TRP B CA 1
ATOM 3461 C C . TRP B 1 213 ? 8.266 17.609 2.295 1 92.5 213 TRP B C 1
ATOM 3463 O O . TRP B 1 213 ? 7.602 18.641 2.293 1 92.5 213 TRP B O 1
ATOM 3473 N N . GLY B 1 214 ? 8.734 17.062 3.357 1 91.19 214 GLY B N 1
ATOM 3474 C CA . GLY B 1 214 ? 8.578 17.75 4.625 1 91.19 214 GLY B CA 1
ATOM 3475 C C . GLY B 1 214 ? 9.336 19.062 4.68 1 91.19 214 GLY B C 1
ATOM 3476 O O . GLY B 1 214 ? 8.773 20.094 5.078 1 91.19 214 GLY B O 1
ATOM 3477 N N . GLN B 1 215 ? 10.508 19.094 4.199 1 89.06 215 GLN B N 1
ATOM 3478 C CA . GLN B 1 215 ? 11.383 20.266 4.297 1 89.06 215 GLN B CA 1
ATOM 3479 C C . GLN B 1 215 ? 10.945 21.359 3.326 1 89.06 215 GLN B C 1
ATOM 3481 O O . GLN B 1 215 ? 11.336 22.516 3.475 1 89.06 215 GLN B O 1
ATOM 3486 N N . THR B 1 216 ? 10.156 21.031 2.377 1 88.75 216 THR B N 1
ATOM 3487 C CA . THR B 1 216 ? 9.742 22.016 1.379 1 88.75 216 THR B CA 1
ATOM 3488 C C . THR B 1 216 ? 8.289 22.422 1.593 1 88.75 216 THR B C 1
ATOM 3490 O O . THR B 1 216 ? 7.668 23 0.699 1 88.75 216 THR B O 1
ATOM 3493 N N . THR B 1 217 ? 7.797 22.094 2.746 1 89.5 217 THR B N 1
ATOM 3494 C CA . THR B 1 217 ? 6.402 22.391 3.053 1 89.5 217 THR B CA 1
ATOM 3495 C C . THR B 1 217 ? 6.191 23.891 3.197 1 89.5 217 THR B C 1
ATOM 3497 O O . THR B 1 217 ? 7.035 24.594 3.764 1 89.5 217 THR B O 1
ATOM 3500 N N . THR B 1 218 ? 5.09 24.375 2.57 1 87.12 218 THR B N 1
ATOM 3501 C CA . THR B 1 218 ? 4.648 25.75 2.744 1 87.12 218 THR B CA 1
ATOM 3502 C C . THR B 1 218 ? 3.141 25.812 2.973 1 87.12 218 THR B C 1
ATOM 3504 O O . THR B 1 218 ? 2.43 24.828 2.727 1 87.12 218 THR B O 1
ATOM 3507 N N . GLY B 1 219 ? 2.592 26.844 3.617 1 86.31 219 GLY B N 1
ATOM 3508 C CA . GLY B 1 219 ? 1.15 27.047 3.639 1 86.31 219 GLY B CA 1
ATOM 3509 C C . GLY B 1 219 ? 0.51 26.609 4.945 1 86.31 219 GLY B C 1
ATOM 3510 O O . GLY B 1 219 ? -0.661 26.219 4.969 1 86.31 219 GLY B O 1
ATOM 3511 N N . GLY B 1 220 ? 1.224 26.609 6.035 1 84.19 220 GLY B N 1
ATOM 3512 C CA . GLY B 1 220 ? 0.675 26.359 7.359 1 84.19 220 GLY B CA 1
ATOM 3513 C C . GLY B 1 220 ? 0.152 24.938 7.527 1 84.19 220 GLY B C 1
ATOM 3514 O O . GLY B 1 220 ? 0.755 23.984 7.031 1 84.19 220 GLY B O 1
ATOM 3515 N N . ALA B 1 221 ? -1.048 24.844 8.227 1 82.12 221 ALA B N 1
ATOM 3516 C CA . ALA B 1 221 ? -1.62 23.531 8.539 1 82.12 221 ALA B CA 1
ATOM 3517 C C . ALA B 1 221 ? -2.072 22.812 7.277 1 82.12 221 ALA B C 1
ATOM 3519 O O . ALA B 1 221 ? -1.865 21.609 7.141 1 82.12 221 ALA B O 1
ATOM 3520 N N . LYS B 1 222 ? -2.648 23.531 6.391 1 86.12 222 LYS B N 1
ATOM 3521 C CA . LYS B 1 222 ? -3.064 22.953 5.117 1 86.12 222 LYS B CA 1
ATOM 3522 C C . LYS B 1 222 ? -1.863 22.438 4.328 1 86.12 222 LYS B C 1
ATOM 3524 O O . LYS B 1 222 ? -1.914 21.344 3.754 1 86.12 222 LYS B O 1
ATOM 3529 N N . GLY B 1 223 ? -0.817 23.141 4.324 1 88.19 223 GLY B N 1
ATOM 3530 C CA . GLY B 1 223 ? 0.407 22.734 3.646 1 88.19 223 GLY B CA 1
ATOM 3531 C C . GLY B 1 223 ? 1.021 21.469 4.215 1 88.19 223 GLY B C 1
ATOM 3532 O O . GLY B 1 223 ? 1.517 20.625 3.469 1 88.19 223 GLY B O 1
ATOM 3533 N N . VAL B 1 224 ? 1.005 21.406 5.562 1 89.25 224 VAL B N 1
ATOM 3534 C CA . VAL B 1 224 ? 1.536 20.219 6.223 1 89.25 224 VAL B CA 1
ATOM 3535 C C . VAL B 1 224 ? 0.729 18.984 5.805 1 89.25 224 VAL B C 1
ATOM 3537 O O . VAL B 1 224 ? 1.299 17.938 5.477 1 89.25 224 VAL B O 1
ATOM 3540 N N . GLY B 1 225 ? -0.551 19.109 5.738 1 87.44 225 GLY B N 1
ATOM 3541 C CA . GLY B 1 225 ? -1.402 18.016 5.285 1 87.44 225 GLY B CA 1
ATOM 3542 C C . GLY B 1 225 ? -1.138 17.609 3.848 1 87.44 225 GLY B C 1
ATOM 3543 O O . GLY B 1 225 ? -1.057 16.422 3.535 1 87.44 225 GLY B O 1
ATOM 3544 N N . GLU B 1 226 ? -0.955 18.562 3.043 1 89.5 226 GLU B N 1
ATOM 3545 C CA . GLU B 1 226 ? -0.708 18.297 1.628 1 89.5 226 GLU B CA 1
ATOM 3546 C C . GLU B 1 226 ? 0.649 17.641 1.417 1 89.5 226 GLU B C 1
ATOM 3548 O O . GLU B 1 226 ? 0.783 16.734 0.58 1 89.5 226 GLU B O 1
ATOM 3553 N N . SER B 1 227 ? 1.622 18.094 2.113 1 91.19 227 SER B N 1
ATOM 3554 C CA . SER B 1 227 ? 2.955 17.516 2.002 1 91.19 227 SER B CA 1
ATOM 3555 C C . SER B 1 227 ? 2.969 16.078 2.502 1 91.19 227 SER B C 1
ATOM 3557 O O . SER B 1 227 ? 3.658 15.219 1.937 1 91.19 227 SER B O 1
ATOM 3559 N N . THR B 1 228 ? 2.236 15.828 3.623 1 91.62 228 THR B N 1
ATOM 3560 C CA . THR B 1 228 ? 2.133 14.477 4.152 1 91.62 228 THR B CA 1
ATOM 3561 C C . THR B 1 228 ? 1.47 13.547 3.137 1 91.62 228 THR B C 1
ATOM 3563 O O . THR B 1 228 ? 1.955 12.445 2.891 1 91.62 228 THR B O 1
ATOM 3566 N N . THR B 1 229 ? 0.444 13.977 2.461 1 90.81 229 THR B N 1
ATOM 3567 C CA . THR B 1 229 ? -0.262 13.211 1.44 1 90.81 229 THR B CA 1
ATOM 3568 C C . THR B 1 229 ? 0.641 12.953 0.238 1 90.81 229 THR B C 1
ATOM 3570 O O . THR B 1 229 ? 0.737 11.82 -0.238 1 90.81 229 THR B O 1
ATOM 3573 N N . ALA B 1 230 ? 1.291 13.977 -0.182 1 92.12 230 ALA B N 1
ATOM 3574 C CA . ALA B 1 230 ?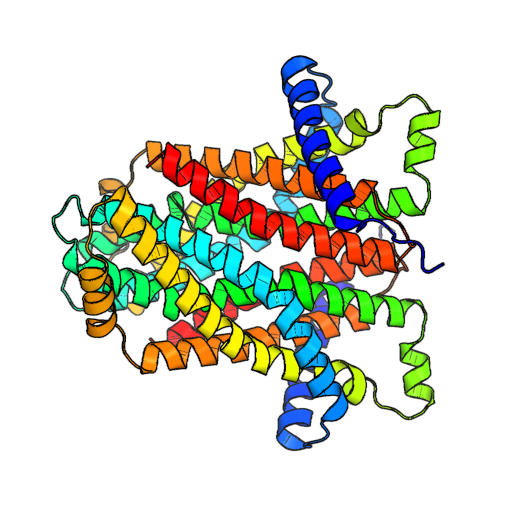 2.156 13.859 -1.353 1 92.12 230 ALA B CA 1
ATOM 3575 C C . ALA B 1 230 ? 3.305 12.883 -1.089 1 92.12 230 ALA B C 1
ATOM 3577 O O . ALA B 1 230 ? 3.676 12.102 -1.965 1 92.12 230 ALA B O 1
ATOM 3578 N N . SER B 1 231 ? 3.83 13.023 0.098 1 93.81 231 SER B N 1
ATOM 3579 C CA . SER B 1 231 ? 4.93 12.133 0.463 1 93.81 231 SER B CA 1
ATOM 3580 C C . SER B 1 231 ? 4.512 10.672 0.39 1 93.81 231 SER B C 1
ATOM 3582 O O . SER B 1 231 ? 5.258 9.828 -0.116 1 93.81 231 SER B O 1
ATOM 3584 N N . VAL B 1 232 ? 3.338 10.328 0.868 1 94.44 232 VAL B N 1
ATOM 3585 C CA . VAL B 1 232 ? 2.855 8.945 0.868 1 94.44 232 VAL B CA 1
ATOM 3586 C C . VAL B 1 232 ? 2.621 8.484 -0.567 1 94.44 232 VAL B C 1
ATOM 3588 O O . VAL B 1 232 ? 3.074 7.406 -0.958 1 94.44 232 VAL B O 1
ATOM 3591 N N . VAL B 1 233 ? 2.004 9.297 -1.367 1 93.56 233 VAL B N 1
ATOM 3592 C CA . VAL B 1 233 ? 1.647 8.945 -2.736 1 93.56 233 VAL B CA 1
ATOM 3593 C C . VAL B 1 233 ? 2.914 8.711 -3.557 1 93.56 233 VAL B C 1
ATOM 3595 O O . VAL B 1 233 ? 3.027 7.715 -4.27 1 93.56 233 VAL B O 1
ATOM 3598 N N . ILE B 1 234 ? 3.818 9.555 -3.416 1 94.25 234 ILE B N 1
ATOM 3599 C CA . ILE B 1 234 ? 5.055 9.461 -4.184 1 94.25 234 ILE B CA 1
ATOM 3600 C C . ILE B 1 234 ? 5.875 8.266 -3.701 1 94.25 234 ILE B C 1
ATOM 3602 O O . ILE B 1 234 ? 6.516 7.578 -4.504 1 94.25 234 ILE B O 1
ATOM 3606 N N . SER B 1 235 ? 5.879 8.07 -2.404 1 96.56 235 SER B N 1
ATOM 3607 C CA . SER B 1 235 ? 6.57 6.902 -1.87 1 96.56 235 SER B CA 1
ATOM 3608 C C . SER B 1 235 ? 5.969 5.613 -2.412 1 96.56 235 SER B C 1
ATOM 3610 O O . SER B 1 235 ? 6.695 4.672 -2.736 1 96.56 235 SER B O 1
ATOM 3612 N N . LEU B 1 236 ? 4.645 5.539 -2.518 1 95.56 236 LEU B N 1
ATOM 3613 C CA . LEU B 1 236 ? 3.975 4.348 -3.025 1 95.56 236 LEU B CA 1
ATOM 3614 C C . LEU B 1 236 ? 4.383 4.066 -4.469 1 95.56 236 LEU B C 1
ATOM 3616 O O . LEU B 1 236 ? 4.68 2.924 -4.82 1 95.56 236 LEU B O 1
ATOM 3620 N N . VAL B 1 237 ? 4.426 5.09 -5.227 1 95.19 237 VAL B N 1
ATOM 3621 C CA . VAL B 1 237 ? 4.828 4.934 -6.621 1 95.19 237 VAL B CA 1
ATOM 3622 C C . VAL B 1 237 ? 6.297 4.516 -6.688 1 95.19 237 VAL B C 1
ATOM 3624 O O . VAL B 1 237 ? 6.652 3.6 -7.43 1 95.19 237 VAL B O 1
ATOM 3627 N N . ALA B 1 238 ? 7.105 5.156 -5.922 1 96.38 238 ALA B N 1
ATOM 3628 C CA . ALA B 1 238 ? 8.539 4.895 -5.938 1 96.38 238 ALA B CA 1
ATOM 3629 C C . ALA B 1 238 ? 8.844 3.457 -5.52 1 96.38 238 ALA B C 1
ATOM 3631 O O . ALA B 1 238 ? 9.766 2.832 -6.043 1 96.38 238 ALA B O 1
ATOM 3632 N N . ILE B 1 239 ? 8.117 2.955 -4.57 1 97.69 239 ILE B N 1
ATOM 3633 C CA . ILE B 1 239 ? 8.305 1.591 -4.094 1 97.69 239 ILE B CA 1
ATOM 3634 C C . ILE B 1 239 ? 8.133 0.61 -5.25 1 97.69 239 ILE B C 1
ATOM 3636 O O . ILE B 1 239 ? 8.969 -0.281 -5.445 1 97.69 239 ILE B O 1
ATOM 3640 N N . PHE B 1 240 ? 7.148 0.78 -6.094 1 97.44 240 PHE B N 1
ATOM 3641 C CA . PHE B 1 240 ? 6.867 -0.176 -7.156 1 97.44 240 PHE B CA 1
ATOM 3642 C C . PHE B 1 240 ? 7.824 0.018 -8.328 1 97.44 240 PHE B C 1
ATOM 3644 O O . PHE B 1 240 ? 8.195 -0.946 -9 1 97.44 240 PHE B O 1
ATOM 3651 N N . VAL B 1 241 ? 8.211 1.25 -8.516 1 97 241 VAL B N 1
ATOM 3652 C CA . VAL B 1 241 ? 9.203 1.497 -9.555 1 97 241 VAL B CA 1
ATOM 3653 C C . VAL B 1 241 ? 10.531 0.843 -9.172 1 97 241 VAL B C 1
ATOM 3655 O O . VAL B 1 241 ? 11.141 0.134 -9.977 1 97 241 VAL B O 1
ATOM 3658 N N . VAL B 1 242 ? 10.969 1.089 -7.977 1 97.31 242 VAL B N 1
ATOM 3659 C CA . VAL B 1 242 ? 12.227 0.522 -7.492 1 97.31 242 VAL B CA 1
A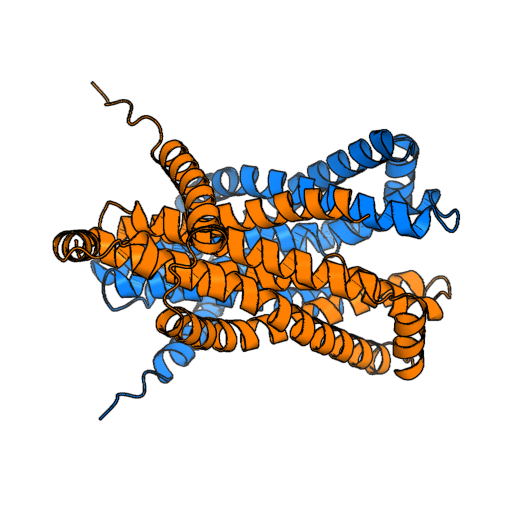TOM 3660 C C . VAL B 1 242 ? 12.117 -1.001 -7.441 1 97.31 242 VAL B C 1
ATOM 3662 O O . VAL B 1 242 ? 13.078 -1.707 -7.766 1 97.31 242 VAL B O 1
ATOM 3665 N N . ASP B 1 243 ? 10.984 -1.47 -7.035 1 97.88 243 ASP B N 1
ATOM 3666 C CA . ASP B 1 243 ? 10.766 -2.912 -6.984 1 97.88 243 ASP B CA 1
ATOM 3667 C C . ASP B 1 243 ? 10.938 -3.541 -8.367 1 97.88 243 ASP B C 1
ATOM 3669 O O . ASP B 1 243 ? 11.531 -4.617 -8.492 1 97.88 243 ASP B O 1
ATOM 3673 N N . PHE B 1 244 ? 10.406 -2.914 -9.344 1 97.88 244 PHE B N 1
ATOM 3674 C CA . PHE B 1 244 ? 10.5 -3.42 -10.711 1 97.88 244 PHE B CA 1
ATOM 3675 C C . PHE B 1 244 ? 11.961 -3.521 -11.148 1 97.88 244 PHE B C 1
ATOM 3677 O O . PHE B 1 244 ? 12.391 -4.559 -11.656 1 97.88 244 PHE B O 1
ATOM 3684 N N . PHE B 1 245 ? 12.711 -2.525 -10.891 1 97.31 245 PHE B N 1
ATOM 3685 C CA . PHE B 1 245 ? 14.102 -2.514 -11.336 1 97.31 245 PHE B CA 1
ATOM 3686 C C . PHE B 1 245 ? 14.93 -3.512 -10.539 1 97.31 245 PHE B C 1
ATOM 3688 O O . PHE B 1 245 ? 15.789 -4.195 -11.094 1 97.31 245 PHE B O 1
ATOM 3695 N N . LEU B 1 246 ? 14.711 -3.574 -9.266 1 97.06 246 LEU B N 1
ATOM 3696 C CA . LEU B 1 246 ? 15.438 -4.551 -8.461 1 97.06 246 LEU B CA 1
ATOM 3697 C C . LEU B 1 246 ? 15.07 -5.973 -8.875 1 97.06 246 LEU B C 1
ATOM 3699 O O . LEU B 1 246 ? 15.93 -6.863 -8.883 1 97.06 246 LEU B O 1
ATOM 3703 N N . SER B 1 247 ? 13.758 -6.16 -9.195 1 95.88 247 SER B N 1
ATOM 3704 C CA . SER B 1 247 ? 13.336 -7.477 -9.656 1 95.88 247 SER B CA 1
ATOM 3705 C C . SER B 1 247 ? 13.977 -7.828 -10.992 1 95.88 247 SER B C 1
ATOM 3707 O O . SER B 1 247 ? 14.328 -8.984 -11.242 1 95.88 247 SER B O 1
ATOM 3709 N N . MET B 1 248 ? 14.211 -6.844 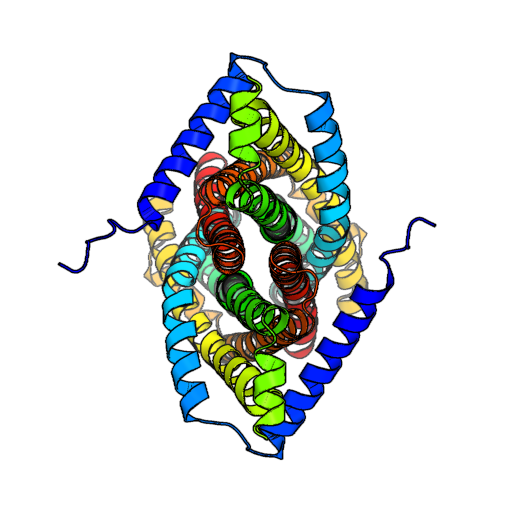-11.836 1 94.44 248 MET B N 1
ATOM 3710 C CA . MET B 1 248 ? 14.875 -7.055 -13.117 1 94.44 248 MET B CA 1
ATOM 3711 C C . MET B 1 248 ? 16.344 -7.414 -12.922 1 94.44 248 MET B C 1
ATOM 3713 O O . MET B 1 248 ? 16.906 -8.227 -13.656 1 94.44 248 MET B O 1
ATOM 3717 N N . ILE B 1 249 ? 16.922 -6.844 -11.891 1 94.94 249 ILE B N 1
ATOM 3718 C CA . ILE B 1 249 ? 18.344 -7.031 -11.648 1 94.94 249 ILE B CA 1
ATOM 3719 C C . ILE B 1 249 ? 18.578 -8.391 -10.992 1 94.94 249 ILE B C 1
ATOM 3721 O O . ILE B 1 249 ? 19.5 -9.117 -11.359 1 94.94 249 ILE B O 1
ATOM 3725 N N . PHE B 1 250 ? 17.75 -8.742 -10.102 1 93.69 250 PHE B N 1
ATOM 3726 C CA . PHE B 1 250 ? 18.016 -9.922 -9.289 1 93.69 250 PHE B CA 1
ATOM 3727 C C . PHE B 1 250 ? 17.406 -11.164 -9.914 1 93.69 250 PHE B C 1
ATOM 3729 O O . PHE B 1 250 ? 17.781 -12.289 -9.586 1 93.69 250 PHE B O 1
ATOM 3736 N N . PHE B 1 251 ? 16.391 -10.945 -10.766 1 89.31 251 PHE B N 1
ATOM 3737 C CA . PHE B 1 251 ? 15.711 -12.102 -11.359 1 89.31 251 PHE B CA 1
ATOM 3738 C C . PHE B 1 251 ? 15.695 -11.992 -12.875 1 89.31 251 PHE B C 1
ATOM 3740 O O . PHE B 1 251 ? 15.57 -13 -13.578 1 89.31 251 PHE B O 1
#

Nearest PDB structures (foldseek):
  8fee-assembly1_I  TM=9.517E-01  e=6.265E-12  Mycolicibacterium smegmatis MC2 155
  7ch9-assembly1_G  TM=9.239E-01  e=5.241E-12  Pseudomonas aeruginosa PAO1
  8fef-assembly1_J  TM=8.658E-01  e=1.529E-11  Mycolicibacterium smegmatis MC2 155
  7ch9-assembly1_H  TM=9.498E-01  e=1.488E-10  Pseudomonas aeruginosa PAO1
  7d06-assembly1_A  TM=9.093E-01  e=7.621E-11  Acinetobacter baumannii

Sequence (502 aa):
LNEWEPPKFVWRTLYTLLLLGLVIKRVVWQRKLNMAQTIQQIARVGPDTLGVAMLTSSFVGMVFTIQFCKEFSKVGLTRVIGGLLGLAFTRELTPVICAIVLAGRVGSAIAAELGTMQVSEQVDQLRTLGSDPVDYLVAPRVVACALSLPILSVVSFTIGMAASILLADLRYGISPNAIVDSAAKYLETSDIGVMCVKGLAFGGVIATISCGWGQTTTGGAKGVGESTTASVVISLVAIFVVDFFLSMIFFLNEWEPPKFVWRTLYTLLLLGLVIKRVVWQRKLNMAQTIQQIARVGPDTLGVAMLTSSFVGMVFTIQFCKEFSKVGLTRVIGGLLGLAFTRELTPVICAIVLAGRVGSAIAAELGTMQVSEQVDQLRTLGSDPVDYLVAPRVVACALSLPILSVVSFTIGMAASILLADLRYGISPNAIVDSAAKYLETSDIGVMCVKGLAFGGVIATISCGWGQTTTGGAKGVGESTTASVVISLVAIFVVDFFLSMIFF

Secondary structure (DSSP, 8-state):
------THHHHHHHHHHHHHHHHHIIIIII----HHHHHHHHHHHHHHHHHHHHHHHHHHHHHHHHHHHHHHHTTT-GGGHHHHHHHHIIIIIHHHHHHHHHIIIIIHHHHHHHHHHHHTTHHHHHHHTT--HIIIIIHHHHHHHHHHHHHHHHHHHHHHHHHHHHHHHHHH---HHHHHHHHHHH--HHHHHHHHHHHHHHHHHHHHHHHHHHHT--SHHHHHHHHHHHHHHHHHHHHHHHHHHHHHHH-/-------HHHHHHHHHHHHHHHHHIIIIII----HHHHHHHHHHHHHHHHHHHHHHHHHHHHHHHHHHHHHHHTTT-GGGHHHHHHHHIIIIIHHHHHHHHHIIIIIHHHHHHHHHHHHTTHHHHHHHTT--HIIIIIHHHHHHHHHHHHHHHHHHHHHHHHHHHHHHHHHH---HHHHHHHHHHH--HHHHHHHHHHHHHHHHHHHHHHHHHHHT--SHHHHHHHHHHHHHHHHHHHHHHHHHHHHHHH-

Radius of gyration: 22.7 Å; Cα contacts (8 Å, |Δi|>4): 851; chains: 2; bounding box: 64×70×64 Å

Foldseek 3Di:
DPPPPPPLVVVLVVLLVVLLVVLCCCVVPVVLAPVVLLVVLLVVLQVQQQVVLLVVLLVVLQVVLVVLCVPCVVVPNLLQSLQVSLLCLLLPNLLLSSLLSSLQGVLLVLLLVLQQCQAVCVQVVCVVVVHDCSRNRQNSQLQSQLQNSLVSSVVSSVSSSVSSLVNCCVPVVDHSVSSVVSNVVNDDPVSSVLSSVLSNVLSNSLSSLSNSLSNSFDDPPVSSVVSSVVSSVVSSVVSVVSSVVSSVVSD/DPPPPVPLVVVLVVLLVVLLVVLCCCVVPVVLAPVVLLVVLLVVLQVQQQVVLLVVLLVVLQVVLVVLCVPCVVVPNLLQSLQVSLLCLLLPNLLLSSLLSSLQGVLLVLLLVLQQCQAVCVQVVCVVVVHDCSRNRQNSQLQSQLQNSLVSSVVSSVSSSVSSLVNCCVPVVDHSVSSVVSNVVNDDPVSSVLSSVLSNVLSNSLSSLSNSLSNSFDDPPVSSVVSSVVSSVVSSVVSVVSSVVSSVVSD